Protein AF-0000000076203061 (afdb_homodimer)

Structure (mmCIF, N/CA/C/O backbone):
data_AF-0000000076203061-model_v1
#
loop_
_entity.id
_entity.type
_entity.pdbx_description
1 polymer 'Uncharacterized protein'
#
loop_
_atom_site.group_PDB
_atom_site.id
_atom_site.type_symbol
_atom_site.label_atom_id
_atom_site.label_alt_id
_atom_site.label_comp_id
_atom_site.label_asym_id
_atom_site.label_entity_id
_atom_site.label_seq_id
_atom_site.pdbx_PDB_ins_code
_atom_site.Cartn_x
_atom_site.Cartn_y
_atom_site.Cartn_z
_atom_site.occupancy
_atom_site.B_iso_or_equiv
_atom_site.auth_seq_id
_atom_site.auth_comp_id
_atom_site.auth_asym_id
_atom_site.auth_atom_id
_atom_site.pdbx_PDB_model_num
ATOM 1 N N . MET A 1 1 ? 2.373 63.219 23.969 1 31.66 1 MET A N 1
ATOM 2 C CA . MET A 1 1 ? 2.996 62.312 23.016 1 31.66 1 MET A CA 1
ATOM 3 C C . MET A 1 1 ? 2.975 60.875 23.547 1 31.66 1 MET A C 1
ATOM 5 O O . MET A 1 1 ? 2.941 59.938 22.766 1 31.66 1 MET A O 1
ATOM 9 N N . ALA A 1 2 ? 3.146 60.844 24.812 1 39.31 2 ALA A N 1
ATOM 10 C CA . ALA A 1 2 ? 3.361 59.719 25.75 1 39.31 2 ALA A CA 1
ATOM 11 C C . ALA A 1 2 ? 2.086 58.906 25.953 1 39.31 2 ALA A C 1
ATOM 13 O O . ALA A 1 2 ? 2.137 57.688 26.094 1 39.31 2 ALA A O 1
ATOM 14 N N . MET A 1 3 ? 1.057 59.625 26.094 1 40.25 3 MET A N 1
ATOM 15 C CA . MET A 1 3 ? -0.187 59 26.547 1 40.25 3 MET A CA 1
ATOM 16 C C . MET A 1 3 ? -0.725 58.062 25.484 1 40.25 3 MET A C 1
ATOM 18 O O . MET A 1 3 ? -1.502 57.156 25.812 1 40.25 3 MET A O 1
ATOM 22 N N . GLN A 1 4 ? -0.574 58.375 24.219 1 45.22 4 GLN A N 1
ATOM 23 C CA . GLN A 1 4 ? -1.297 57.844 23.078 1 45.22 4 GLN A CA 1
ATOM 24 C C . GLN A 1 4 ? -0.884 56.375 22.797 1 45.22 4 GLN A C 1
ATOM 26 O O . GLN A 1 4 ? -1.692 55.594 22.328 1 45.22 4 GLN A O 1
ATOM 31 N N . LYS A 1 5 ? 0.365 56.062 22.922 1 48 5 LYS A N 1
ATOM 32 C CA . LYS A 1 5 ? 1.077 54.844 22.516 1 48 5 LYS A CA 1
ATOM 33 C C . LYS A 1 5 ? 0.759 53.688 23.453 1 48 5 LYS A C 1
ATOM 35 O O . LYS A 1 5 ? 0.797 52.531 23.047 1 48 5 LYS A O 1
ATOM 40 N N . ALA A 1 6 ? 0.828 54.062 24.688 1 49.88 6 ALA A N 1
ATOM 41 C CA . ALA A 1 6 ? 0.505 53.125 25.75 1 49.88 6 ALA A CA 1
ATOM 42 C C . ALA A 1 6 ? -0.772 52.344 25.422 1 49.88 6 ALA A C 1
ATOM 44 O O . ALA A 1 6 ? -0.914 51.188 25.812 1 49.88 6 ALA A O 1
ATOM 45 N N . GLU A 1 7 ? -1.615 53 24.484 1 62.62 7 GLU A N 1
ATOM 46 C CA . GLU A 1 7 ? -3.018 52.625 24.328 1 62.62 7 GLU A CA 1
ATOM 47 C C . GLU A 1 7 ? -3.191 51.594 23.219 1 62.62 7 GLU A C 1
ATOM 49 O O . GLU A 1 7 ? -4.258 50.969 23.094 1 62.62 7 GLU A O 1
ATOM 54 N N . ALA A 1 8 ? -1.865 51.219 22.656 1 77.25 8 ALA A N 1
ATOM 55 C CA . ALA A 1 8 ? -2.064 50.375 21.5 1 77.25 8 ALA A CA 1
ATOM 56 C C . ALA A 1 8 ? -1.856 48.906 21.859 1 77.25 8 ALA A C 1
ATOM 58 O O . ALA A 1 8 ? -2.188 48 21.094 1 77.25 8 ALA A O 1
ATOM 59 N N . LEU A 1 9 ? -1.421 48.719 23.109 1 85.19 9 LEU A N 1
ATOM 60 C CA . LEU A 1 9 ? -0.997 47.375 23.516 1 85.19 9 LEU A CA 1
ATOM 61 C C . LEU A 1 9 ? -2.166 46.406 23.469 1 85.19 9 LEU A C 1
ATOM 63 O O . LEU A 1 9 ? -2.031 45.281 22.969 1 85.19 9 LEU A O 1
ATOM 67 N N . PRO A 1 10 ? -3.318 46.781 23.922 1 87.69 10 PRO A N 1
ATOM 68 C CA . PRO A 1 10 ? -4.441 45.844 23.844 1 87.69 10 PRO A CA 1
ATOM 69 C C . PRO A 1 10 ? -4.766 45.406 22.422 1 87.69 10 PRO A C 1
ATOM 71 O O . PRO A 1 10 ? -5.125 44.25 22.172 1 87.69 10 PRO A O 1
ATOM 74 N N . PHE A 1 11 ? -4.574 46.312 21.422 1 89.62 11 PHE A N 1
ATOM 75 C CA . PHE A 1 11 ? -4.832 46 20.031 1 89.62 11 PHE A CA 1
ATOM 76 C C . PHE A 1 11 ? -3.789 45.031 19.484 1 89.62 11 PHE A C 1
ATOM 78 O O . PHE A 1 11 ? -4.129 44.062 18.812 1 89.62 11 PHE A O 1
ATOM 85 N N . LEU A 1 12 ? -2.545 45.312 19.844 1 89.25 12 LEU A N 1
ATOM 86 C CA . LEU A 1 12 ? -1.465 44.438 19.375 1 89.25 12 LEU A CA 1
ATOM 87 C C . LEU A 1 12 ? -1.596 43.062 19.953 1 89.25 12 LEU A C 1
ATOM 89 O O . LEU A 1 12 ? -1.327 42.062 19.266 1 89.25 12 LEU A O 1
ATOM 93 N N . THR A 1 13 ? -2.006 42.969 21.203 1 92.44 13 THR A N 1
ATOM 94 C CA . THR A 1 13 ? -2.164 41.688 21.875 1 92.44 13 THR A CA 1
ATOM 95 C C . THR A 1 13 ? -3.271 40.875 21.203 1 92.44 13 THR A C 1
ATOM 97 O O . THR A 1 13 ? -3.094 39.688 20.938 1 92.44 13 THR A O 1
ATOM 100 N N . VAL A 1 14 ? -4.41 41.531 20.984 1 94.44 14 VAL A N 1
ATOM 101 C CA . VAL A 1 14 ? -5.523 40.844 20.344 1 94.44 14 VAL A CA 1
ATOM 102 C C . VAL A 1 14 ? -5.141 40.438 18.922 1 94.44 14 VAL A C 1
ATOM 104 O O . VAL A 1 14 ? -5.473 39.344 18.469 1 94.44 14 VAL A O 1
ATOM 107 N N . GLU A 1 15 ? -4.43 41.281 18.219 1 92.12 15 GLU A N 1
ATOM 108 C CA . GLU A 1 15 ? -3.992 40.969 16.859 1 92.12 15 GLU A CA 1
ATOM 109 C C . GLU A 1 15 ? -3.072 39.75 16.844 1 92.12 15 GLU A C 1
ATOM 111 O O . GLU A 1 15 ? -3.211 38.875 15.977 1 92.12 15 GLU A O 1
ATOM 116 N N . GLU A 1 16 ? -2.162 39.719 17.734 1 91.44 16 GLU A N 1
ATOM 117 C CA . GLU A 1 16 ? -1.264 38.594 17.828 1 91.44 16 GLU A CA 1
ATOM 118 C C . GLU A 1 16 ? -2.033 37.312 18.172 1 91.44 16 GLU A C 1
ATOM 120 O O . GLU A 1 16 ? -1.696 36.219 17.688 1 91.44 16 GLU A O 1
ATOM 125 N N . ALA A 1 17 ? -2.984 37.438 19.062 1 91.69 17 ALA A N 1
ATOM 126 C CA . ALA A 1 17 ? -3.797 36.281 19.438 1 91.69 17 ALA A CA 1
ATOM 127 C C . ALA A 1 17 ? -4.582 35.75 18.234 1 91.69 17 ALA A C 1
ATOM 129 O O . ALA A 1 17 ? -4.746 34.562 18.078 1 91.69 17 ALA A O 1
ATOM 130 N N . ILE A 1 18 ? -5.074 36.656 17.406 1 91.88 18 ILE A N 1
ATOM 131 C CA . ILE A 1 18 ? -5.789 36.281 16.188 1 91.88 18 ILE A CA 1
ATOM 132 C C . ILE A 1 18 ? -4.84 35.531 15.266 1 91.88 18 ILE A C 1
ATOM 134 O O . ILE A 1 18 ? -5.195 34.469 14.719 1 91.88 18 ILE A O 1
ATOM 138 N N . ARG A 1 19 ? -3.629 36.031 15.086 1 88 19 ARG A N 1
ATOM 139 C CA . ARG A 1 19 ? -2.639 35.375 14.227 1 88 19 ARG A CA 1
ATOM 140 C C . ARG A 1 19 ? -2.324 33.969 14.711 1 88 19 ARG A C 1
ATOM 142 O O . ARG A 1 19 ? -2.277 33.031 13.914 1 88 19 ARG A O 1
ATOM 149 N N . ARG A 1 20 ? -2.176 33.875 15.969 1 87.62 20 ARG A N 1
ATOM 150 C CA . ARG A 1 20 ? -1.867 32.594 16.547 1 87.62 20 ARG A CA 1
ATOM 151 C C . ARG A 1 20 ? -3.035 31.625 16.375 1 87.62 20 ARG A C 1
ATOM 153 O O . ARG A 1 20 ? -2.834 30.438 16.062 1 87.62 20 ARG A O 1
ATOM 160 N N . SER A 1 21 ? -4.23 32.094 16.656 1 88.38 21 SER A N 1
ATOM 161 C CA . SER A 1 21 ? -5.418 31.281 16.5 1 88.38 21 SER A CA 1
ATOM 162 C C . SER A 1 21 ? -5.57 30.797 15.055 1 88.38 21 SER A C 1
ATOM 164 O O . SER A 1 21 ? -5.969 29.656 14.82 1 88.38 21 SER A O 1
ATOM 166 N N . LYS A 1 22 ? -5.25 31.609 14.117 1 87.94 22 LYS A N 1
ATOM 167 C CA . LYS A 1 22 ? -5.328 31.234 12.711 1 87.94 22 LYS A CA 1
ATOM 168 C C . LYS A 1 22 ? -4.301 30.156 12.367 1 87.94 22 LYS A C 1
ATOM 170 O O . LYS A 1 22 ? -4.578 29.234 11.586 1 87.94 22 LYS A O 1
ATOM 175 N N . GLN A 1 23 ? -3.115 30.25 12.922 1 86.38 23 GLN A N 1
ATOM 176 C CA . GLN A 1 23 ? -2.082 29.234 12.695 1 86.38 23 GLN A CA 1
ATOM 177 C C . GLN A 1 23 ? -2.496 27.891 13.273 1 86.38 23 GLN A C 1
ATOM 179 O O . GLN A 1 23 ? -2.289 26.844 12.648 1 86.38 23 GLN A O 1
ATOM 184 N N . THR A 1 24 ? -3.037 27.938 14.445 1 86.94 24 THR A N 1
ATOM 185 C CA . THR A 1 24 ? -3.473 26.703 15.078 1 86.94 24 THR A CA 1
ATOM 186 C C . THR A 1 24 ? -4.617 26.062 14.297 1 86.94 24 THR A C 1
ATOM 188 O O . THR A 1 24 ? -4.707 24.844 14.195 1 86.94 24 THR A O 1
ATOM 191 N N . LEU A 1 25 ? -5.453 26.938 13.836 1 87.94 25 LEU A N 1
ATOM 192 C CA . LEU A 1 25 ? -6.535 26.422 13 1 87.94 25 LEU A CA 1
ATOM 193 C C . LEU A 1 25 ? -5.984 25.781 11.734 1 87.94 25 LEU A C 1
ATOM 195 O O . LEU A 1 25 ? -6.453 24.719 11.328 1 87.94 25 LEU A O 1
ATOM 199 N N . ARG A 1 26 ? -5.051 26.391 11.117 1 89.38 26 ARG A N 1
ATOM 200 C CA . ARG A 1 26 ? -4.414 25.812 9.93 1 89.38 26 ARG A CA 1
ATOM 201 C C . ARG A 1 26 ? -3.748 24.484 10.25 1 89.38 26 ARG A C 1
ATOM 203 O O . ARG A 1 26 ? -3.791 23.547 9.445 1 89.38 26 ARG A O 1
ATOM 210 N N . PHE A 1 27 ? -3.117 24.438 11.391 1 89.25 27 PHE A N 1
ATOM 211 C CA . PHE A 1 27 ? -2.506 23.188 11.828 1 89.25 27 PHE A CA 1
ATOM 212 C C . PHE A 1 27 ? -3.551 22.078 11.945 1 89.25 27 PHE A C 1
ATOM 214 O O . PHE A 1 27 ? -3.328 20.953 11.492 1 89.25 27 PHE A O 1
ATOM 221 N N . GLN A 1 28 ? -4.625 22.438 12.578 1 89.69 28 GLN A N 1
ATOM 222 C CA . GLN A 1 28 ? -5.703 21.469 12.727 1 89.69 28 GLN A CA 1
ATOM 223 C C . GLN A 1 28 ? -6.188 20.969 11.367 1 89.69 28 GLN A C 1
ATOM 225 O O . GLN A 1 28 ? -6.418 19.766 11.18 1 89.69 28 GLN A O 1
ATOM 230 N N . GLU A 1 29 ? -6.305 21.844 10.414 1 91.12 29 GLU A N 1
ATOM 231 C CA . GLU A 1 29 ? -6.762 21.484 9.07 1 91.12 29 GLU A CA 1
ATOM 232 C C . GLU A 1 29 ? -5.766 20.562 8.375 1 91.12 29 GLU A C 1
ATOM 234 O O . GLU A 1 29 ? -6.148 19.516 7.84 1 91.12 29 GLU A O 1
ATOM 239 N N . GLU A 1 30 ? -4.539 20.906 8.414 1 92.69 30 GLU A N 1
ATOM 240 C CA . GLU A 1 30 ? -3.514 20.125 7.75 1 92.69 30 GLU A CA 1
ATOM 241 C C . GLU A 1 30 ? -3.334 18.766 8.438 1 92.69 30 GLU A C 1
ATOM 243 O O . GLU A 1 30 ? -3.068 17.766 7.773 1 92.69 30 GLU A O 1
ATOM 248 N N . LEU A 1 31 ? -3.42 18.812 9.742 1 91.62 31 LEU A N 1
ATOM 249 C CA . LEU A 1 31 ? -3.33 17.562 10.484 1 91.62 31 LEU A CA 1
ATOM 250 C C . LEU A 1 31 ? -4.453 16.609 10.086 1 91.62 31 LEU A C 1
ATOM 252 O O . LEU A 1 31 ? -4.215 15.414 9.852 1 91.62 31 LEU A O 1
ATOM 256 N N . SER A 1 32 ? -5.652 17.141 10.023 1 93.88 32 SER A N 1
ATOM 257 C CA . SER A 1 32 ? -6.789 16.312 9.633 1 93.88 32 SER A CA 1
ATOM 258 C C . SER A 1 32 ? -6.598 15.734 8.234 1 93.88 32 SER A C 1
ATOM 260 O O . SER A 1 32 ? -6.914 14.562 7.988 1 93.88 32 SER A O 1
ATOM 262 N N . LEU A 1 33 ? -6.043 16.5 7.344 1 94.38 33 LEU A N 1
ATOM 263 C CA . LEU A 1 33 ? -5.785 16.031 5.984 1 94.38 33 LEU A CA 1
ATOM 264 C C . LEU A 1 33 ? -4.711 14.953 5.98 1 94.38 33 LEU A C 1
ATOM 266 O O . LEU A 1 33 ? -4.816 13.977 5.234 1 94.38 33 LEU A O 1
ATOM 270 N N . SER A 1 34 ? -3.711 15.172 6.75 1 94.5 34 SER A N 1
ATOM 271 C CA . SER A 1 34 ? -2.643 14.188 6.84 1 94.5 34 SER A CA 1
ATOM 272 C C . SER A 1 34 ? -3.164 12.852 7.371 1 94.5 34 SER A C 1
ATOM 274 O O . SER A 1 34 ? -2.758 11.789 6.902 1 94.5 34 SER A O 1
ATOM 276 N N . ILE A 1 35 ? -4.039 12.945 8.359 1 94.62 35 ILE A N 1
ATOM 277 C CA . ILE A 1 35 ? -4.633 11.734 8.922 1 94.62 35 ILE A CA 1
ATOM 278 C C . ILE A 1 35 ? -5.48 11.039 7.863 1 94.62 35 ILE A C 1
ATOM 280 O O . ILE A 1 35 ? -5.449 9.812 7.742 1 94.62 35 ILE A O 1
ATOM 284 N N . TRP A 1 36 ? -6.215 11.812 7.109 1 95.75 36 TRP A N 1
ATOM 285 C CA . TRP A 1 36 ? -7.004 11.266 6.012 1 95.75 36 TRP A CA 1
ATOM 286 C C . TRP A 1 36 ? -6.113 10.57 4.992 1 95.75 36 TRP A C 1
ATOM 288 O O . TRP A 1 36 ? -6.426 9.469 4.535 1 95.75 36 TRP A O 1
ATOM 298 N N . GLU A 1 37 ? -5.059 11.156 4.633 1 96.81 37 GLU A N 1
ATOM 299 C CA . GLU A 1 37 ? -4.113 10.57 3.682 1 96.81 37 GLU A CA 1
ATOM 300 C C . GLU A 1 37 ? -3.529 9.266 4.215 1 96.81 37 GLU A C 1
ATOM 302 O O . GLU A 1 37 ? -3.357 8.305 3.465 1 96.81 37 GLU A O 1
ATOM 307 N N . ARG A 1 38 ? -3.201 9.281 5.5 1 96.12 38 ARG A N 1
ATOM 308 C CA . ARG A 1 38 ? -2.668 8.062 6.105 1 96.12 38 ARG A CA 1
ATOM 309 C C . ARG A 1 38 ? -3.684 6.926 6.035 1 96.12 38 ARG A C 1
ATOM 311 O O . ARG A 1 38 ? -3.324 5.781 5.75 1 96.12 38 ARG A O 1
ATOM 318 N N . ALA A 1 39 ? -4.93 7.301 6.336 1 96.56 39 ALA A N 1
ATOM 319 C CA . ALA A 1 39 ? -5.996 6.309 6.254 1 96.56 39 ALA A CA 1
ATOM 320 C C . ALA A 1 39 ? -6.156 5.785 4.832 1 96.56 39 ALA A C 1
ATOM 322 O O . ALA A 1 39 ? -6.41 4.598 4.621 1 96.56 39 ALA A O 1
ATOM 323 N N . ARG A 1 40 ? -5.984 6.629 3.861 1 97.19 40 ARG A N 1
ATOM 324 C CA . ARG A 1 40 ? -6.121 6.242 2.461 1 97.19 40 ARG A CA 1
ATOM 325 C C . ARG A 1 40 ? -5.023 5.266 2.051 1 97.19 40 ARG A C 1
ATOM 327 O O . ARG A 1 40 ? -5.258 4.363 1.244 1 97.19 40 ARG A O 1
ATOM 334 N N . ILE A 1 41 ? -3.797 5.406 2.531 1 97.44 41 ILE A N 1
ATOM 335 C CA . ILE A 1 41 ? -2.693 4.496 2.244 1 97.44 41 ILE A CA 1
ATOM 336 C C . ILE A 1 41 ? -3.068 3.078 2.668 1 97.44 41 ILE A C 1
ATOM 338 O O . ILE A 1 41 ? -2.777 2.113 1.957 1 97.44 41 ILE A O 1
ATOM 342 N N . GLU A 1 42 ? -3.736 2.949 3.828 1 96.62 42 GLU A N 1
ATOM 343 C CA . GLU A 1 42 ? -4.172 1.635 4.293 1 96.62 42 GLU A CA 1
ATOM 344 C C . GLU A 1 42 ? -5.172 1.011 3.32 1 96.62 42 GLU A C 1
ATOM 346 O O . GLU A 1 42 ? -5.094 -0.184 3.025 1 96.62 42 GLU A O 1
ATOM 351 N N . LEU A 1 43 ? -6.082 1.835 2.803 1 96.69 43 LEU A N 1
ATOM 352 C CA . LEU A 1 43 ? -7.066 1.329 1.851 1 96.69 43 LEU A CA 1
ATOM 353 C C . LEU A 1 43 ? -6.391 0.854 0.569 1 96.69 43 LEU A C 1
ATOM 355 O O . LEU A 1 43 ? -6.781 -0.165 -0.004 1 96.69 43 LEU A O 1
ATOM 359 N N . VAL A 1 44 ? -5.414 1.587 0.117 1 97.44 44 VAL A N 1
ATOM 360 C CA . VAL A 1 44 ? -4.691 1.224 -1.096 1 97.44 44 VAL A CA 1
ATOM 361 C C . VAL A 1 44 ? -3.93 -0.081 -0.871 1 97.44 44 VAL A C 1
ATOM 363 O O . VAL A 1 44 ? -3.934 -0.966 -1.729 1 97.44 44 VAL A O 1
ATOM 366 N N . TYR A 1 45 ? -3.287 -0.187 0.235 1 97.75 45 TYR A N 1
ATOM 367 C CA . TYR A 1 45 ? -2.586 -1.416 0.587 1 97.75 45 TYR A CA 1
ATOM 368 C C . TYR A 1 45 ? -3.541 -2.604 0.604 1 97.75 45 TYR A C 1
ATOM 370 O O . TYR A 1 45 ? -3.236 -3.66 0.047 1 97.75 45 TYR A O 1
ATOM 378 N N . ILE A 1 46 ? -4.719 -2.414 1.202 1 96.31 46 ILE A N 1
ATOM 379 C CA . ILE A 1 46 ? -5.742 -3.449 1.269 1 96.31 46 ILE A CA 1
ATOM 380 C C . ILE A 1 46 ? -6.16 -3.854 -0.144 1 96.31 46 ILE A C 1
ATOM 382 O O . ILE A 1 46 ? -6.293 -5.043 -0.445 1 96.31 46 ILE A O 1
ATOM 386 N N . ARG A 1 47 ? -6.328 -2.914 -0.951 1 97.12 47 ARG A N 1
ATOM 387 C CA . ARG A 1 47 ? -6.734 -3.188 -2.326 1 97.12 47 ARG A CA 1
ATOM 388 C C . ARG A 1 47 ? -5.676 -4.012 -3.055 1 97.12 47 ARG A C 1
ATOM 390 O O . ARG A 1 47 ? -6.004 -4.965 -3.762 1 97.12 47 ARG A O 1
ATOM 397 N N . HIS A 1 48 ? -4.398 -3.631 -2.877 1 97.25 48 HIS A N 1
ATOM 398 C CA . HIS A 1 48 ? -3.312 -4.375 -3.508 1 97.25 48 HIS A CA 1
ATOM 399 C C . HIS A 1 48 ? -3.281 -5.82 -3.025 1 97.25 48 HIS A C 1
ATOM 401 O O . HIS A 1 48 ? -3.045 -6.738 -3.814 1 97.25 48 HIS A O 1
ATOM 407 N N . LEU A 1 49 ? -3.523 -6.043 -1.719 1 96.12 49 LEU A N 1
ATOM 408 C CA . LEU A 1 49 ? -3.531 -7.391 -1.161 1 96.12 49 LEU A CA 1
ATOM 409 C C . LEU A 1 49 ? -4.684 -8.211 -1.731 1 96.12 49 LEU A C 1
ATOM 411 O O . LEU A 1 49 ? -4.508 -9.375 -2.084 1 96.12 49 LEU A O 1
ATOM 415 N N . LYS A 1 50 ? -5.852 -7.574 -1.858 1 95.56 50 LYS A N 1
ATOM 416 C CA . LYS A 1 50 ? -7.016 -8.266 -2.402 1 95.56 50 LYS A CA 1
ATOM 417 C C . LYS A 1 50 ? -6.805 -8.633 -3.867 1 95.56 50 LYS A C 1
ATOM 419 O O . LYS A 1 50 ? -7.148 -9.742 -4.293 1 95.56 50 LYS A O 1
ATOM 424 N N . GLU A 1 51 ? -6.238 -7.746 -4.617 1 96.75 51 GLU A N 1
ATOM 425 C CA . GLU A 1 51 ? -5.922 -8.023 -6.012 1 96.75 51 GLU A CA 1
ATOM 426 C C . GLU A 1 51 ? -4.914 -9.164 -6.133 1 96.75 51 GLU A C 1
ATOM 428 O O . GLU A 1 51 ? -5.031 -10.016 -7.02 1 96.75 51 GLU A O 1
ATOM 433 N N . TRP A 1 52 ? -3.961 -9.172 -5.301 1 96.81 52 TRP A N 1
ATOM 434 C CA . TRP A 1 52 ? -2.955 -10.234 -5.289 1 96.81 52 TRP A CA 1
ATOM 435 C C . TRP A 1 52 ? -3.59 -11.586 -4.98 1 96.81 52 TRP A C 1
ATOM 437 O O . TRP A 1 52 ? -3.26 -12.586 -5.617 1 96.81 52 TRP A O 1
ATOM 447 N N . MET A 1 53 ? -4.52 -11.586 -3.994 1 93.31 53 MET A N 1
ATOM 448 C CA . MET A 1 53 ? -5.195 -12.828 -3.631 1 93.31 53 MET A CA 1
ATOM 449 C C . MET A 1 53 ? -5.977 -13.391 -4.816 1 93.31 53 MET A C 1
ATOM 451 O O . MET A 1 53 ? -5.891 -14.586 -5.113 1 93.31 53 MET A O 1
ATOM 455 N N . VAL A 1 54 ? -6.652 -12.531 -5.492 1 94.25 54 VAL A N 1
ATOM 456 C CA . VAL A 1 54 ? -7.449 -12.938 -6.645 1 94.25 54 VAL A CA 1
ATOM 457 C C . VAL A 1 54 ? -6.531 -13.414 -7.766 1 94.25 54 VAL A C 1
ATOM 459 O O . VAL A 1 54 ? -6.758 -14.469 -8.359 1 94.25 54 VAL A O 1
ATOM 462 N N . SER A 1 55 ? -5.469 -12.672 -8.078 1 95.25 55 SER A N 1
ATOM 463 C CA . SER A 1 55 ? -4.523 -13.016 -9.133 1 95.25 55 SER A CA 1
ATOM 464 C C . SER A 1 55 ? -3.822 -14.336 -8.852 1 95.25 55 SER A C 1
ATOM 466 O O . SER A 1 55 ? -3.701 -15.188 -9.734 1 95.25 55 SER A O 1
ATOM 468 N N . THR A 1 56 ? -3.352 -14.484 -7.617 1 91.88 56 THR A N 1
ATOM 469 C CA . THR A 1 56 ? -2.689 -15.711 -7.199 1 91.88 56 THR A CA 1
ATOM 470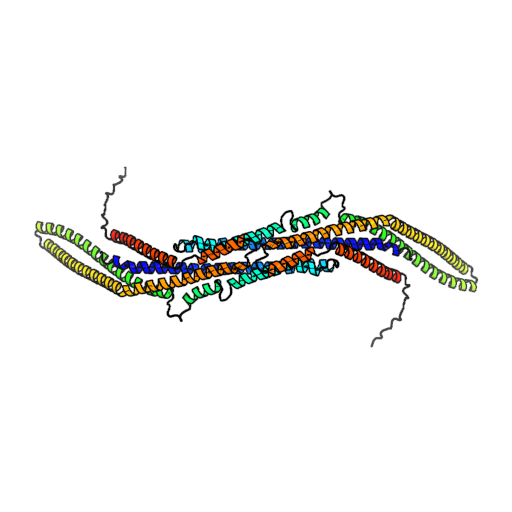 C C . THR A 1 56 ? -3.637 -16.906 -7.32 1 91.88 56 THR A C 1
ATOM 472 O O . THR A 1 56 ? -3.256 -17.953 -7.836 1 91.88 56 THR A O 1
ATOM 475 N N . GLY A 1 57 ? -4.898 -16.719 -6.918 1 88.5 57 GLY A N 1
ATOM 476 C CA . GLY A 1 57 ? -5.887 -17.781 -7.055 1 88.5 57 GLY A CA 1
ATOM 477 C C . GLY A 1 57 ? -6.164 -18.156 -8.5 1 88.5 57 GLY A C 1
ATOM 478 O O . GLY A 1 57 ? -6.242 -19.328 -8.836 1 88.5 57 GLY A O 1
ATOM 479 N N . SER A 1 58 ? -6.254 -17.203 -9.336 1 90.69 58 SER A N 1
ATOM 480 C CA . SER A 1 58 ? -6.574 -17.438 -10.742 1 90.69 58 SER A CA 1
ATOM 481 C C . SER A 1 58 ? -5.43 -18.141 -11.461 1 90.69 58 SER A C 1
ATOM 483 O O . SER A 1 58 ? -5.66 -18.906 -12.398 1 90.69 58 SER A O 1
ATOM 485 N N . LYS A 1 59 ? -4.211 -17.906 -11.023 1 90.19 59 LYS A N 1
ATOM 486 C CA . LYS A 1 59 ? -3.033 -18.5 -11.656 1 90.19 59 LYS A CA 1
ATOM 487 C C . LYS A 1 59 ? -2.791 -19.922 -11.156 1 90.19 59 LYS A C 1
ATOM 489 O O . LYS A 1 59 ? -2.5 -20.828 -11.945 1 90.19 59 LYS A O 1
ATOM 494 N N . LEU A 1 60 ? -2.998 -20.094 -9.852 1 88.12 60 LEU A N 1
ATOM 495 C CA . LEU A 1 60 ? -2.57 -21.359 -9.25 1 88.12 60 LEU A CA 1
ATOM 496 C C . LEU A 1 60 ? -3.701 -22.375 -9.273 1 88.12 60 LEU A C 1
ATOM 498 O O . LEU A 1 60 ? -3.453 -23.578 -9.383 1 88.12 60 LEU A O 1
ATOM 502 N N . THR A 1 61 ? -4.992 -21.938 -9.273 1 84.94 61 THR A N 1
ATOM 503 C CA . THR A 1 61 ? -6.129 -22.844 -9.164 1 84.94 61 THR A CA 1
ATOM 504 C C . THR A 1 61 ? -6.199 -23.781 -10.367 1 84.94 61 THR A C 1
ATOM 506 O O . THR A 1 61 ? -6.309 -25 -10.219 1 84.94 61 THR A O 1
ATOM 509 N N . PRO A 1 62 ? -6.055 -23.266 -11.602 1 83.88 62 PRO A N 1
ATOM 510 C CA . PRO A 1 62 ? -6.109 -24.172 -12.75 1 83.88 62 PRO A CA 1
ATOM 511 C C . PRO A 1 62 ? -4.977 -25.203 -12.758 1 83.88 62 PRO A C 1
ATOM 513 O O . PRO A 1 62 ? -5.164 -26.328 -13.219 1 83.88 62 PRO A O 1
ATOM 516 N N . ILE A 1 63 ? -3.834 -24.859 -12.258 1 82.38 63 ILE A N 1
ATOM 517 C CA . ILE A 1 63 ? -2.684 -25.75 -12.203 1 82.38 63 ILE A CA 1
ATOM 518 C C . ILE A 1 63 ? -2.928 -26.844 -11.172 1 82.38 63 ILE A C 1
ATOM 520 O O . ILE A 1 63 ? -2.68 -28.031 -11.43 1 82.38 63 ILE A O 1
ATOM 524 N N . LEU A 1 64 ? -3.461 -26.422 -10.094 1 79.25 64 LEU A N 1
ATOM 525 C CA . LEU A 1 64 ? -3.725 -27.344 -9.008 1 79.25 64 LEU A CA 1
ATOM 526 C C . LEU A 1 64 ? -4.855 -28.312 -9.375 1 79.25 64 LEU A C 1
ATOM 528 O O . LEU A 1 64 ? -4.836 -29.469 -8.984 1 79.25 64 LEU A O 1
ATOM 532 N N . GLU A 1 65 ? -5.828 -27.812 -10.109 1 77.44 65 GLU A N 1
ATOM 533 C CA . GLU A 1 65 ? -6.934 -28.656 -10.547 1 77.44 65 GLU A CA 1
ATOM 534 C C . GLU A 1 65 ? -6.445 -29.75 -11.492 1 77.44 65 GLU A C 1
ATOM 536 O O . GLU A 1 65 ? -6.938 -30.875 -11.453 1 77.44 65 GLU A O 1
ATOM 541 N N . LYS A 1 66 ? -5.445 -29.375 -12.305 1 72.69 66 LYS A N 1
ATOM 542 C CA . LYS A 1 66 ? -4.879 -30.328 -13.25 1 72.69 66 LYS A CA 1
ATOM 543 C C . LYS A 1 66 ? -3.912 -31.281 -12.555 1 72.69 66 LYS A C 1
ATOM 545 O O . LYS A 1 66 ? -3.764 -32.438 -12.969 1 72.69 66 LYS A O 1
ATOM 550 N N . ALA A 1 67 ? -3.328 -30.641 -11.492 1 65.44 67 ALA A N 1
ATOM 551 C CA . ALA A 1 67 ? -2.379 -31.453 -10.734 1 65.44 67 ALA A CA 1
ATOM 552 C C . ALA A 1 67 ? -3.07 -32.188 -9.586 1 65.44 67 ALA A C 1
ATOM 554 O O . ALA A 1 67 ? -2.955 -31.781 -8.43 1 65.44 67 ALA A O 1
ATOM 555 N N . LYS A 1 68 ? -4.215 -32.812 -9.711 1 58.56 68 LYS A N 1
ATOM 556 C CA . LYS A 1 68 ? -5.102 -33.438 -8.734 1 58.56 68 LYS A CA 1
ATOM 557 C C . LYS A 1 68 ? -4.379 -33.688 -7.414 1 58.56 68 LYS A C 1
ATOM 559 O O . LYS A 1 68 ? -5.012 -33.844 -6.367 1 58.56 68 LYS A O 1
ATOM 564 N N . ASP A 1 69 ? -3.061 -33.969 -7.48 1 54.12 69 ASP A N 1
ATOM 565 C CA . ASP A 1 69 ? -2.379 -34.5 -6.316 1 54.12 69 ASP A CA 1
ATOM 566 C C . ASP A 1 69 ? -2.168 -33.438 -5.242 1 54.12 69 ASP A C 1
ATOM 568 O O . ASP A 1 69 ? -1.788 -33.75 -4.113 1 54.12 69 ASP A O 1
ATOM 572 N N . PHE A 1 70 ? -2.143 -32.188 -5.68 1 54.59 70 PHE A N 1
ATOM 573 C CA . PHE A 1 70 ? -1.869 -31.234 -4.613 1 54.59 70 PHE A CA 1
ATOM 574 C C . PHE A 1 70 ? -3.098 -31.031 -3.73 1 54.59 70 PHE A C 1
ATOM 576 O O . PHE A 1 70 ? -4.215 -30.906 -4.234 1 54.59 70 PHE A O 1
ATOM 583 N N . THR A 1 71 ? -3.178 -31.844 -2.611 1 53.34 71 THR A N 1
ATOM 584 C CA . THR A 1 71 ? -4.246 -31.438 -1.703 1 53.34 71 THR A CA 1
ATOM 585 C C . THR A 1 71 ? -4.477 -29.922 -1.771 1 53.34 71 THR A C 1
ATOM 587 O O . THR A 1 71 ? -3.977 -29.188 -0.929 1 53.34 71 THR A O 1
ATOM 590 N N . ASP A 1 72 ? -4.812 -29.453 -3.021 1 55.62 72 ASP A N 1
ATOM 591 C CA . ASP A 1 72 ? -4.766 -28.172 -3.729 1 55.62 72 ASP A CA 1
ATOM 592 C C . ASP A 1 72 ? -5.391 -27.062 -2.891 1 55.62 72 ASP A C 1
ATOM 594 O O . ASP A 1 72 ? -4.785 -26 -2.699 1 55.62 72 ASP A O 1
ATOM 598 N N . GLU A 1 73 ? -6.547 -27.531 -2.314 1 59.84 73 GLU A N 1
ATOM 599 C CA . GLU A 1 73 ? -7.352 -26.438 -1.777 1 59.84 73 GLU A CA 1
ATOM 600 C C . GLU A 1 73 ? -6.738 -25.875 -0.498 1 59.84 73 GLU A C 1
ATOM 602 O O . GLU A 1 73 ? -6.828 -24.672 -0.234 1 59.84 73 GLU A O 1
ATOM 607 N N . ILE A 1 74 ? -5.953 -26.766 0.065 1 64.94 74 ILE A N 1
ATOM 608 C CA . ILE A 1 74 ? -5.434 -26.375 1.369 1 64.94 74 ILE A CA 1
ATOM 609 C C . ILE A 1 74 ? -4.211 -25.469 1.188 1 64.94 74 ILE A C 1
ATOM 611 O O . ILE A 1 74 ? -4.043 -24.484 1.911 1 64.94 74 ILE A O 1
ATOM 615 N N . VAL A 1 75 ? -3.48 -25.719 0.056 1 71.69 75 VAL A N 1
ATOM 616 C CA . VAL A 1 75 ? -2.254 -24.953 -0.156 1 71.69 75 VAL A CA 1
ATOM 617 C C . VAL A 1 75 ? -2.598 -23.516 -0.528 1 71.69 75 VAL A C 1
ATOM 619 O O . VAL A 1 75 ? -2.061 -22.578 0.057 1 71.69 75 VAL A O 1
ATOM 622 N N . LEU A 1 76 ? -3.58 -23.438 -1.483 1 72.62 76 LEU A N 1
ATOM 623 C CA . LEU A 1 76 ? -3.949 -22.109 -1.946 1 72.62 76 LEU A CA 1
ATOM 624 C C . LEU A 1 76 ? -4.613 -21.312 -0.829 1 72.62 76 LEU A C 1
ATOM 626 O O . LEU A 1 76 ? -4.316 -20.125 -0.644 1 72.62 76 LEU A O 1
ATOM 630 N N . LYS A 1 77 ? -5.477 -21.969 -0.044 1 72.19 77 LYS A N 1
ATOM 631 C CA . LYS A 1 77 ? -6.188 -21.312 1.052 1 72.19 77 LYS A CA 1
ATOM 632 C C . LYS A 1 77 ? -5.219 -20.812 2.113 1 72.19 77 LYS A C 1
ATOM 634 O O . LYS A 1 77 ? -5.375 -19.703 2.629 1 72.19 77 LYS A O 1
ATOM 639 N N . ASN A 1 78 ? -4.266 -21.547 2.316 1 74.88 78 ASN A N 1
ATOM 640 C CA . ASN A 1 78 ? -3.299 -21.156 3.34 1 74.88 78 ASN A CA 1
ATOM 641 C C . ASN A 1 78 ? -2.328 -20.094 2.83 1 74.88 78 ASN A C 1
ATOM 643 O O . ASN A 1 78 ? -1.851 -19.266 3.602 1 74.88 78 ASN A O 1
ATOM 647 N N . LEU A 1 79 ? -2.154 -20.188 1.468 1 79.5 79 LEU A N 1
ATOM 648 C CA . LEU A 1 79 ? -1.252 -19.219 0.853 1 79.5 79 LEU A CA 1
ATOM 649 C C . LEU A 1 79 ? -1.804 -17.812 0.98 1 79.5 79 LEU A C 1
ATOM 651 O O . LEU A 1 79 ? -1.057 -16.875 1.266 1 79.5 79 LEU A O 1
ATOM 655 N N . VAL A 1 80 ? -3.15 -17.672 0.868 1 83.88 80 VAL A N 1
ATOM 656 C CA . VAL A 1 80 ? -3.723 -16.328 0.807 1 83.88 80 VAL A CA 1
ATOM 657 C C . VAL A 1 80 ? -4.258 -15.938 2.182 1 83.88 80 VAL A C 1
ATOM 659 O O . VAL A 1 80 ? -4.648 -14.789 2.393 1 83.88 80 VAL A O 1
ATOM 662 N N . LYS A 1 81 ? -4.207 -16.797 3.156 1 79.75 81 LYS A N 1
ATOM 663 C CA . LYS A 1 81 ? -4.754 -16.562 4.488 1 79.75 81 LYS A CA 1
ATOM 664 C C . LYS A 1 81 ? -4.035 -15.414 5.184 1 79.75 81 LYS A C 1
ATOM 666 O O . LYS A 1 81 ? -4.668 -14.594 5.855 1 79.75 81 LYS A O 1
ATOM 671 N N . GLU A 1 82 ? -2.752 -15.453 5.031 1 81.94 82 GLU A N 1
ATOM 672 C CA . GLU A 1 82 ? -1.986 -14.375 5.652 1 81.94 82 GLU A CA 1
ATOM 673 C C . GLU A 1 82 ? -2.424 -13.016 5.129 1 81.94 82 GLU A C 1
ATOM 675 O O . GLU A 1 82 ? -2.557 -12.062 5.898 1 81.94 82 GLU A O 1
ATOM 680 N N . ALA A 1 83 ? -2.621 -12.945 3.734 1 86.88 83 ALA A N 1
ATOM 681 C CA . ALA A 1 83 ? -3.049 -11.68 3.139 1 86.88 83 ALA A CA 1
ATOM 682 C C . ALA A 1 83 ? -4.43 -11.273 3.646 1 86.88 83 ALA A C 1
ATOM 684 O O . ALA A 1 83 ? -4.688 -10.094 3.896 1 86.88 83 ALA A O 1
ATOM 685 N N . LEU A 1 84 ? -5.301 -12.219 3.871 1 84.38 84 LEU A N 1
ATOM 686 C CA . LEU A 1 84 ? -6.637 -11.961 4.402 1 84.38 84 LEU A CA 1
ATOM 687 C C . LEU A 1 84 ? -6.559 -11.383 5.809 1 84.38 84 LEU A C 1
ATOM 689 O O . LEU A 1 84 ? -7.227 -10.391 6.117 1 84.38 84 LEU A O 1
ATOM 693 N N . CYS A 1 85 ? -5.719 -11.93 6.629 1 83.12 85 CYS A N 1
ATOM 694 C CA . CYS A 1 85 ? -5.539 -11.453 7.996 1 83.12 85 CYS A CA 1
ATOM 695 C C . CYS A 1 85 ? -4.934 -10.055 8.008 1 83.12 85 CYS A C 1
ATOM 697 O O . CYS A 1 85 ? -5.34 -9.203 8.805 1 83.12 85 CYS A O 1
ATOM 699 N N . THR A 1 86 ? -3.965 -9.906 7.129 1 87.12 86 THR A N 1
ATOM 700 C CA . THR A 1 86 ? -3.307 -8.609 7.051 1 87.12 86 THR A CA 1
ATOM 701 C C . THR A 1 86 ? -4.293 -7.523 6.625 1 87.12 86 THR A C 1
ATOM 703 O O . THR A 1 86 ? -4.273 -6.414 7.16 1 87.12 86 THR A O 1
ATOM 706 N N . THR A 1 87 ? -5.242 -7.852 5.66 1 90.19 87 THR A N 1
ATOM 707 C CA . THR A 1 87 ? -6.242 -6.887 5.215 1 90.19 87 THR A CA 1
ATOM 708 C C . THR A 1 87 ? -7.164 -6.492 6.367 1 90.19 87 THR A C 1
ATOM 710 O O . THR A 1 87 ? -7.543 -5.328 6.496 1 90.19 87 THR A O 1
ATOM 713 N N . GLU A 1 88 ? -7.477 -7.395 7.23 1 87.31 88 GLU A N 1
ATOM 714 C CA . GLU A 1 88 ? -8.375 -7.121 8.352 1 87.31 88 GLU A CA 1
ATOM 715 C C . GLU A 1 88 ? -7.746 -6.133 9.328 1 87.31 88 GLU A C 1
ATOM 717 O O . GLU A 1 88 ? -8.406 -5.203 9.789 1 87.31 88 GLU A O 1
ATOM 722 N N . VAL A 1 89 ? -6.516 -6.328 9.648 1 87.19 89 VAL A N 1
ATOM 723 C CA . VAL A 1 89 ? -5.805 -5.465 10.586 1 87.19 89 VAL A CA 1
ATOM 724 C C . VAL A 1 89 ? -5.719 -4.047 10.023 1 87.19 89 VAL A C 1
ATOM 726 O O . VAL A 1 89 ? -5.984 -3.074 10.727 1 87.19 89 VAL A O 1
ATOM 729 N N . HIS A 1 90 ? -5.344 -3.957 8.773 1 92.25 90 HIS A N 1
ATOM 730 C CA . HIS A 1 90 ? -5.195 -2.646 8.148 1 92.25 90 HIS A CA 1
ATOM 731 C C . HIS A 1 90 ? -6.551 -1.973 7.953 1 92.25 90 HIS A C 1
ATOM 733 O O . HIS A 1 90 ? -6.656 -0.747 8.031 1 92.25 90 HIS A O 1
ATOM 739 N N . GLN A 1 91 ? -7.629 -2.82 7.758 1 93 91 GLN A N 1
ATOM 740 C CA . GLN A 1 91 ? -8.984 -2.281 7.703 1 93 91 GLN A CA 1
ATOM 741 C C . GLN A 1 91 ? -9.398 -1.69 9.047 1 93 91 GLN A C 1
ATOM 743 O O . GLN A 1 91 ? -10.039 -0.639 9.102 1 93 91 GLN A O 1
ATOM 748 N N . ASN A 1 92 ? -9.031 -2.359 10.062 1 90.88 92 ASN A N 1
ATOM 749 C CA . ASN A 1 92 ? -9.336 -1.86 11.398 1 90.88 92 ASN A CA 1
ATOM 750 C C . ASN A 1 92 ? -8.648 -0.522 11.664 1 90.88 92 ASN A C 1
ATOM 752 O O . ASN A 1 92 ? -9.242 0.374 12.266 1 90.88 92 ASN A O 1
ATOM 756 N N . VAL A 1 93 ? -7.418 -0.419 11.234 1 91.75 93 VAL A N 1
ATOM 757 C CA . VAL A 1 93 ? -6.684 0.831 11.414 1 91.75 93 VAL A CA 1
ATOM 758 C C . VAL A 1 93 ? -7.363 1.943 10.609 1 91.75 93 VAL A C 1
ATOM 760 O O . VAL A 1 93 ? -7.582 3.041 11.133 1 91.75 93 VAL A O 1
ATOM 763 N N . HIS A 1 94 ? -7.727 1.662 9.344 1 95.81 94 HIS A N 1
ATOM 764 C CA . HIS A 1 94 ? -8.453 2.631 8.531 1 95.81 94 HIS A CA 1
ATOM 765 C C . HIS A 1 94 ? -9.734 3.078 9.219 1 95.81 94 HIS A C 1
ATOM 767 O O . HIS A 1 94 ? -10.016 4.277 9.305 1 95.81 94 HIS A O 1
ATOM 773 N N . ASN A 1 95 ? -10.461 2.119 9.734 1 95.19 95 ASN A N 1
ATOM 774 C CA . ASN A 1 95 ? -11.734 2.41 10.391 1 95.19 95 ASN A CA 1
ATOM 775 C C . ASN A 1 95 ? -11.531 3.246 11.648 1 95.19 95 ASN A C 1
ATOM 777 O O . ASN A 1 95 ? -12.312 4.164 11.922 1 95.19 95 ASN A O 1
ATOM 781 N N . ALA A 1 96 ? -10.508 2.965 12.422 1 93.31 96 ALA A N 1
ATOM 782 C CA . ALA A 1 96 ? -10.219 3.697 13.648 1 93.31 96 ALA A CA 1
ATOM 783 C C . ALA A 1 96 ? -9.898 5.16 13.359 1 93.31 96 ALA A C 1
ATOM 785 O O . ALA A 1 96 ? -10.266 6.051 14.125 1 93.31 96 ALA A O 1
ATOM 786 N N . LEU A 1 97 ? -9.297 5.457 12.203 1 95 97 LEU A N 1
ATOM 787 C CA . LEU A 1 97 ? -8.898 6.812 11.836 1 95 97 LEU A CA 1
ATOM 788 C C . LEU A 1 97 ? -10.078 7.598 11.281 1 95 97 LEU A C 1
ATOM 790 O O . LEU A 1 97 ? -10.18 8.805 11.492 1 95 97 LEU A O 1
ATOM 794 N N . MET A 1 98 ? -11.016 6.844 10.648 1 95.69 98 MET A N 1
ATOM 795 C CA . MET A 1 98 ? -11.992 7.543 9.812 1 95.69 98 MET A CA 1
ATOM 796 C C . MET A 1 98 ? -13.383 7.484 10.445 1 95.69 98 MET A C 1
ATOM 798 O O . MET A 1 98 ? -14.289 8.188 10.008 1 95.69 98 MET A O 1
ATOM 802 N N . CYS A 1 99 ? -13.578 6.66 11.461 1 92.75 99 CYS A N 1
ATOM 803 C CA . CYS A 1 99 ? -14.906 6.508 12.055 1 92.75 99 CYS A CA 1
ATOM 804 C C . CYS A 1 99 ? -15.391 7.816 12.664 1 92.75 99 CYS A C 1
ATOM 806 O O . CYS A 1 99 ? -14.617 8.773 12.781 1 92.75 99 CYS A O 1
ATOM 808 N N . SER A 1 100 ? -16.656 8.008 13.062 1 89.94 100 SER A N 1
ATOM 809 C CA . SER A 1 100 ? -17.297 9.227 13.547 1 89.94 100 SER A CA 1
ATOM 810 C C . SER A 1 100 ? -16.594 9.758 14.797 1 89.94 100 SER A C 1
ATOM 812 O O . SER A 1 100 ? -16.469 10.977 14.969 1 89.94 100 SER A O 1
ATOM 814 N N . GLY A 1 101 ? -16.047 8.953 15.664 1 89.69 101 GLY A N 1
ATOM 815 C CA . GLY A 1 101 ? -15.32 9.359 16.859 1 89.69 101 GLY A CA 1
ATOM 816 C C . GLY A 1 101 ? -13.812 9.305 16.688 1 89.69 101 GLY A C 1
ATOM 817 O O . GLY A 1 101 ? -13.062 9.469 17.656 1 89.69 101 GLY A O 1
ATOM 818 N N . GLY A 1 102 ? -13.469 9.172 15.414 1 93 102 GLY A N 1
ATOM 819 C CA . GLY A 1 102 ? -12.047 9.062 15.125 1 93 102 GLY A CA 1
ATOM 820 C C . GLY A 1 102 ? -11.367 10.406 14.953 1 93 102 GLY A C 1
ATOM 821 O O . GLY A 1 102 ? -12.031 11.445 14.953 1 93 102 GLY A O 1
ATOM 822 N N . PRO A 1 103 ? -10.078 10.398 14.875 1 94 103 PRO A N 1
ATOM 823 C CA . PRO A 1 103 ? -9.32 11.648 14.836 1 94 103 PRO A CA 1
ATOM 824 C C . PRO A 1 103 ? -9.672 12.516 13.633 1 94 103 PRO A C 1
ATOM 826 O O . PRO A 1 103 ? -9.766 13.734 13.75 1 94 103 PRO A O 1
ATOM 829 N N . TYR A 1 104 ? -9.922 11.914 12.438 1 95.25 104 TYR A N 1
ATOM 830 C CA . TYR A 1 104 ? -10.242 12.711 11.258 1 95.25 104 TYR A CA 1
ATOM 831 C C . TYR A 1 104 ? -11.57 13.43 11.43 1 95.25 104 TYR A C 1
ATOM 833 O O . TYR A 1 104 ? -11.641 14.656 11.289 1 95.25 104 TYR A O 1
ATOM 841 N N . SER A 1 105 ? -12.594 12.664 11.727 1 93.12 105 SER A N 1
ATOM 842 C CA . SER A 1 105 ? -13.945 13.211 11.828 1 93.12 105 SER A CA 1
ATOM 843 C C . SER A 1 105 ? -14.039 14.25 12.938 1 93.12 105 SER A C 1
ATOM 845 O O . SER A 1 105 ? -14.672 15.297 12.773 1 93.12 105 SER A O 1
ATOM 847 N N . THR A 1 106 ? -13.391 14 14.07 1 92.69 106 THR A N 1
ATOM 848 C CA . THR A 1 106 ? -13.438 14.906 15.203 1 92.69 106 THR A CA 1
ATOM 849 C C . THR A 1 106 ? -12.711 16.219 14.883 1 92.69 106 THR A C 1
ATOM 851 O O . THR A 1 106 ? -13.203 17.297 15.203 1 92.69 106 THR A O 1
ATOM 854 N N . LEU A 1 107 ? -11.57 16.109 14.227 1 93 107 LEU A N 1
ATOM 855 C CA . LEU A 1 107 ? -10.828 17.297 13.836 1 93 107 LEU A CA 1
ATOM 856 C C . LEU A 1 107 ? -11.609 18.125 12.812 1 93 107 LEU A C 1
ATOM 858 O O . LEU A 1 107 ? -11.641 19.344 12.891 1 93 107 LEU A O 1
ATOM 862 N N . GLN A 1 108 ? -12.305 17.453 11.914 1 90.62 108 GLN A N 1
ATOM 863 C CA . GLN A 1 108 ? -13.094 18.125 10.891 1 90.62 108 GLN A CA 1
ATOM 864 C C . GLN A 1 108 ? -14.273 18.875 11.508 1 90.62 108 GLN A C 1
ATOM 866 O O . GLN A 1 108 ? -14.57 20 11.117 1 90.62 108 GLN A O 1
ATOM 871 N N . ARG A 1 109 ? -14.852 18.266 12.438 1 86.19 109 ARG A N 1
ATOM 872 C CA . ARG A 1 109 ? -15.953 18.906 13.141 1 86.19 109 ARG A CA 1
ATOM 873 C C . ARG A 1 109 ? -15.469 20.141 13.898 1 86.19 109 ARG A C 1
ATOM 875 O O . ARG A 1 109 ? -16.156 21.156 13.945 1 86.19 109 ARG A O 1
ATOM 882 N N . GLY A 1 110 ? -14.297 20 14.422 1 83.81 110 GLY A N 1
ATOM 883 C CA . GLY A 1 110 ? -13.719 21.125 15.141 1 83.81 110 GLY A CA 1
ATOM 884 C C . GLY A 1 110 ? -13.406 22.297 14.242 1 83.81 110 GLY A C 1
ATOM 885 O O . GLY A 1 110 ? -13.438 23.453 14.688 1 83.81 110 GLY A O 1
ATOM 886 N N . ILE A 1 111 ? -13.141 21.969 12.961 1 82.12 111 ILE A N 1
ATOM 887 C CA . ILE A 1 111 ? -12.867 23.031 11.984 1 82.12 111 ILE A CA 1
ATOM 888 C C . ILE A 1 111 ? -14.18 23.719 11.602 1 82.12 111 ILE A C 1
ATOM 890 O O . ILE A 1 111 ? -14.234 24.953 11.516 1 82.12 111 ILE A O 1
ATOM 894 N N . GLY A 1 112 ? -15.289 22.797 11.203 1 66.44 112 GLY A N 1
ATOM 895 C CA . GLY A 1 112 ? -16.594 23.312 10.844 1 66.44 112 GLY A CA 1
ATOM 896 C C . GLY A 1 112 ? -17.297 24.016 11.992 1 66.44 112 GLY A C 1
ATOM 897 O O . GLY A 1 112 ? -18.031 24.984 11.781 1 66.44 112 GLY A O 1
ATOM 898 N N . LEU A 1 113 ? -17.344 23.312 13.125 1 55.47 113 LEU A N 1
ATOM 899 C CA . LEU A 1 113 ? -17.938 23.969 14.281 1 55.47 113 LEU A CA 1
ATOM 900 C C . LEU A 1 113 ? -17.422 25.406 14.406 1 55.47 113 LEU A C 1
ATOM 902 O O . LEU A 1 113 ? -18.156 26.297 14.812 1 55.47 113 LEU A O 1
ATOM 906 N N . ASN A 1 114 ? -16.188 25.531 14.078 1 50.16 114 ASN A N 1
ATOM 907 C CA . ASN A 1 114 ? -15.75 26.922 14.062 1 50.16 114 ASN A CA 1
ATOM 908 C C . ASN A 1 114 ? -16.438 27.703 12.953 1 50.16 114 ASN A C 1
ATOM 910 O O . ASN A 1 114 ? -16.688 28.906 13.094 1 50.16 114 ASN A O 1
ATOM 914 N N . LYS A 1 115 ? -16.906 26.844 11.789 1 50.25 115 LYS A N 1
ATOM 915 C CA . LYS A 1 115 ? -17.656 27.516 10.727 1 50.25 115 LYS A CA 1
ATOM 916 C C . LYS A 1 115 ? -19.156 27.406 10.953 1 50.25 115 LYS A C 1
ATOM 918 O O . LYS A 1 115 ? -19.906 28.312 10.602 1 50.25 115 LYS A O 1
ATOM 923 N N . ILE A 1 116 ? -19.656 26.188 11.305 1 40.44 116 ILE A N 1
ATOM 924 C CA . ILE A 1 116 ? -21.094 25.922 11.336 1 40.44 116 ILE A CA 1
ATOM 925 C C . ILE A 1 116 ? -21.641 26.203 12.727 1 40.44 116 ILE A C 1
ATOM 927 O O . ILE A 1 116 ? -22.859 26.328 12.906 1 40.44 116 ILE A O 1
ATOM 931 N N . THR A 1 117 ? -21.016 25.688 13.797 1 41.5 117 THR A N 1
ATOM 932 C CA . THR A 1 117 ? -21.797 25.641 15.039 1 41.5 117 THR A CA 1
ATOM 933 C C . THR A 1 117 ? -22.328 27.016 15.398 1 41.5 117 THR A C 1
ATOM 935 O O . THR A 1 117 ? -21.688 27.75 16.156 1 41.5 117 THR A O 1
ATOM 938 N N . LYS A 1 118 ? -23.062 27.531 14.57 1 42.78 118 LYS A N 1
ATOM 939 C CA . LYS A 1 118 ? -23.969 28.625 14.953 1 42.78 118 LYS A CA 1
ATOM 940 C C . LYS A 1 118 ? -24.703 28.281 16.234 1 42.78 118 LYS A C 1
ATOM 942 O O . LYS A 1 118 ? -25.438 29.125 16.781 1 42.78 118 LYS A O 1
ATOM 947 N N . SER A 1 119 ? -24.938 27.047 16.484 1 42.16 119 SER A N 1
ATOM 948 C CA . SER A 1 119 ? -25.844 26.922 17.625 1 42.16 119 SER A CA 1
ATOM 949 C C . SER A 1 119 ? -25.172 27.406 18.906 1 42.16 119 SER A C 1
ATOM 951 O O . SER A 1 119 ? -25.828 27.562 19.938 1 42.16 119 SER A O 1
ATOM 953 N N . SER A 1 120 ? -23.859 27.094 19.078 1 46.81 120 SER A N 1
ATOM 954 C CA . SER A 1 120 ? -23.312 27.453 20.375 1 46.81 120 SER A CA 1
ATOM 955 C C . SER A 1 120 ? -22.984 28.938 20.453 1 46.81 120 SER A C 1
ATOM 957 O O . SER A 1 120 ? -22.781 29.578 19.422 1 46.81 120 SER A O 1
ATOM 959 N N . GLU A 1 121 ? -23.375 29.547 21.594 1 53.03 121 GLU A N 1
ATOM 960 C CA . GLU A 1 121 ? -23.156 30.906 22.062 1 53.03 121 GLU A CA 1
ATOM 961 C C . GLU A 1 121 ? -21.734 31.375 21.766 1 53.03 121 GLU A C 1
ATOM 963 O O . GLU A 1 121 ? -21.406 32.531 21.969 1 53.03 121 GLU A O 1
ATOM 968 N N . GLU A 1 122 ? -20.844 30.359 21.141 1 62.16 122 GLU A N 1
ATOM 969 C CA . GLU A 1 122 ? -19.453 30.766 20.969 1 62.16 122 GLU A CA 1
ATOM 970 C C . GLU A 1 122 ? -19.219 31.359 19.578 1 62.16 122 GLU A C 1
ATOM 972 O O . GLU A 1 122 ? -19.656 30.781 18.578 1 62.16 122 GLU A O 1
ATOM 977 N N . ARG A 1 123 ? -18.781 32.438 19.625 1 75.62 123 ARG A N 1
ATOM 978 C CA . ARG A 1 123 ? -18.453 33.156 18.391 1 75.62 123 ARG A CA 1
ATOM 979 C C . ARG A 1 123 ? -17.359 32.469 17.625 1 75.62 123 ARG A C 1
ATOM 981 O O . ARG A 1 123 ? -16.453 31.859 18.219 1 75.62 123 ARG A O 1
ATOM 988 N N . LEU A 1 124 ? -17.391 32.406 16.359 1 79.06 124 LEU A N 1
ATOM 989 C CA . LEU A 1 124 ? -16.344 31.922 15.469 1 79.06 124 LEU A CA 1
ATOM 990 C C . LEU A 1 124 ? -15.164 32.875 15.445 1 79.06 124 LEU A C 1
ATOM 992 O O . LEU A 1 124 ? -15.32 34.062 15.766 1 79.06 124 LEU A O 1
ATOM 996 N N . LEU A 1 125 ? -14.008 32.312 15.148 1 85.62 125 LEU A N 1
ATOM 997 C CA . LEU A 1 125 ? -12.812 33.156 15.016 1 85.62 125 LEU A CA 1
ATOM 998 C C . LEU A 1 125 ? -13.047 34.281 14.031 1 85.62 125 LEU A C 1
ATOM 1000 O O . LEU A 1 125 ? -12.602 35.406 14.266 1 85.62 125 LEU A O 1
ATOM 1004 N N . SER A 1 126 ? -13.82 34.031 12.945 1 86.31 126 SER A N 1
ATOM 1005 C CA . SER A 1 126 ? -14.078 35.031 11.922 1 86.31 126 SER A CA 1
ATOM 1006 C C . SER A 1 126 ? -14.906 36.188 12.477 1 86.31 126 SER A C 1
ATOM 1008 O O . SER A 1 126 ? -14.703 37.344 12.094 1 86.31 126 SER A O 1
ATOM 1010 N N . ASP A 1 127 ? -15.758 35.844 13.43 1 88.56 127 ASP A N 1
ATOM 1011 C CA . ASP A 1 127 ? -16.578 36.875 14.039 1 88.56 127 ASP A CA 1
ATOM 1012 C C . ASP A 1 127 ? -15.742 37.75 14.961 1 88.56 127 ASP A C 1
ATOM 1014 O O . ASP A 1 127 ? -15.922 38.969 14.984 1 88.56 127 ASP A O 1
ATOM 1018 N N . ILE A 1 128 ? -14.875 37.156 15.688 1 90.12 128 ILE A N 1
ATOM 1019 C CA . ILE A 1 128 ? -13.992 37.875 16.594 1 90.12 128 ILE A CA 1
ATOM 1020 C C . ILE A 1 128 ? -13.062 38.781 15.781 1 90.12 128 ILE A C 1
ATOM 1022 O O . ILE A 1 128 ? -12.852 39.938 16.125 1 90.12 128 ILE A O 1
ATOM 1026 N N . GLU A 1 129 ? -12.617 38.281 14.719 1 91.25 129 GLU A N 1
ATOM 1027 C CA . GLU A 1 129 ? -11.734 39.031 13.828 1 91.25 129 GLU A CA 1
ATOM 1028 C C . GLU A 1 129 ? -12.438 40.219 13.234 1 91.25 129 GLU A C 1
ATOM 1030 O O . GLU A 1 129 ? -11.859 41.312 13.172 1 91.25 129 GLU A O 1
ATOM 1035 N N . LYS A 1 130 ? -13.656 40 12.797 1 92.44 130 LYS A N 1
ATOM 1036 C CA . LYS A 1 130 ? -14.43 41.094 12.203 1 92.44 130 LYS A CA 1
ATOM 1037 C C . LYS A 1 130 ? -14.648 42.219 13.203 1 92.44 130 LYS A C 1
ATOM 1039 O O . LYS A 1 130 ? -14.5 43.406 12.859 1 92.44 130 LYS A O 1
ATOM 1044 N N . GLU A 1 131 ? -15 41.812 14.453 1 93.62 131 GLU A N 1
ATOM 1045 C CA . GLU A 1 131 ? -15.203 42.812 15.5 1 93.62 131 GLU A CA 1
ATOM 1046 C C . GLU A 1 131 ? -13.914 43.562 15.812 1 93.62 131 GLU A C 1
ATOM 1048 O O . GLU A 1 131 ? -13.922 44.781 15.945 1 93.62 131 GLU A O 1
ATOM 1053 N N . PHE A 1 132 ? -12.852 42.906 15.898 1 95.44 132 PHE A N 1
ATOM 1054 C CA . PHE A 1 132 ? -11.555 43.5 16.156 1 95.44 132 PHE A CA 1
ATOM 1055 C C . PHE A 1 132 ? -11.195 44.5 15.055 1 95.44 132 PHE A C 1
ATOM 1057 O O . PHE A 1 132 ? -10.766 45.625 15.336 1 95.44 132 PHE A O 1
ATOM 1064 N N . TYR A 1 133 ? -11.398 44.125 13.781 1 92.88 133 TYR A N 1
ATOM 1065 C CA . TYR A 1 133 ? -10.953 44.969 12.68 1 92.88 133 TYR A CA 1
ATOM 1066 C C . TYR A 1 133 ? -11.875 46.156 12.508 1 92.88 133 TYR A C 1
ATOM 1068 O O . TYR A 1 133 ? -11.469 47.188 11.977 1 92.88 133 TYR A O 1
ATOM 1076 N N . MET A 1 134 ? -13.094 46 13.016 1 94.56 134 MET A N 1
ATOM 1077 C CA . MET A 1 134 ? -13.953 47.188 13.078 1 94.56 134 MET A CA 1
ATOM 1078 C C . MET A 1 134 ? -13.375 48.219 14.031 1 94.56 134 MET A C 1
ATOM 1080 O O . MET A 1 134 ? -13.289 49.406 13.688 1 94.56 134 MET A O 1
ATOM 1084 N N . PHE A 1 135 ? -12.93 47.75 15.195 1 92.88 135 PHE A N 1
ATOM 1085 C CA . PHE A 1 135 ? -12.305 48.625 16.156 1 92.88 135 PHE A CA 1
ATOM 1086 C C . PHE A 1 135 ? -11 49.219 15.609 1 92.88 135 PHE A C 1
ATOM 1088 O O . PHE A 1 135 ? -10.727 50.406 15.758 1 92.88 135 PHE A O 1
ATOM 1095 N N . ASN A 1 136 ? -10.305 48.375 14.984 1 91.06 136 ASN A N 1
ATOM 1096 C CA . ASN A 1 136 ? -9 48.781 14.477 1 91.06 136 ASN A CA 1
ATOM 1097 C C . ASN A 1 136 ? -9.117 49.781 13.344 1 91.06 136 ASN A C 1
ATOM 1099 O O . ASN A 1 136 ? -8.297 50.688 13.234 1 91.06 136 ASN A O 1
ATOM 1103 N N . ARG A 1 137 ? -10.078 49.594 12.523 1 92 137 ARG A N 1
ATOM 1104 C CA . ARG A 1 137 ? -10.312 50.562 11.438 1 92 137 ARG A CA 1
ATOM 1105 C C . ARG A 1 137 ? -10.633 51.938 11.984 1 92 137 ARG A C 1
ATOM 1107 O O . ARG A 1 137 ? -10.141 52.938 11.469 1 92 137 ARG A O 1
ATOM 1114 N N . LYS A 1 138 ? -11.445 51.938 12.984 1 92.38 138 LYS A N 1
ATOM 1115 C CA . LYS A 1 138 ? -11.789 53.219 13.609 1 92.38 138 LYS A CA 1
ATOM 1116 C C . LYS A 1 138 ? -10.57 53.875 14.258 1 92.38 138 LYS A C 1
ATOM 1118 O O . LYS A 1 138 ? -10.367 55.062 14.148 1 92.38 138 LYS A O 1
ATOM 1123 N N . ARG A 1 139 ? -9.797 53.062 14.898 1 90.38 139 ARG A N 1
ATOM 1124 C CA . ARG A 1 139 ? -8.562 53.562 15.508 1 90.38 139 ARG A CA 1
ATOM 1125 C C . ARG A 1 139 ? -7.641 54.156 14.453 1 90.38 139 ARG A C 1
ATOM 1127 O O . ARG A 1 139 ? -7.152 55.281 14.617 1 90.38 139 ARG A O 1
ATOM 1134 N N . VAL A 1 140 ? -7.449 53.438 13.344 1 87.75 140 VAL A N 1
ATOM 1135 C CA . VAL A 1 140 ? -6.551 53.875 12.281 1 87.75 140 VAL A CA 1
ATOM 1136 C C . VAL A 1 140 ? -7.074 55.156 11.641 1 87.75 140 VAL A C 1
ATOM 1138 O O . VAL A 1 140 ? -6.297 56.062 11.281 1 87.75 140 VAL A O 1
ATOM 1141 N N . GLN A 1 141 ? -8.367 55.25 11.547 1 92.38 141 GLN A N 1
ATOM 1142 C CA . GLN A 1 141 ? -8.977 56.438 11 1 92.38 141 GLN A CA 1
ATOM 1143 C C . GLN A 1 141 ? -8.703 57.656 11.891 1 92.38 141 GLN A C 1
ATOM 1145 O O . GLN A 1 141 ? -8.344 58.719 11.398 1 92.38 141 GLN A O 1
ATOM 1150 N N . TYR A 1 142 ? -8.891 57.469 13.234 1 89.38 142 TYR A N 1
ATOM 1151 C CA . TYR A 1 142 ? -8.594 58.531 14.18 1 89.38 142 TYR A CA 1
ATOM 1152 C C . TYR A 1 142 ? -7.137 58.969 14.086 1 89.38 142 TYR A C 1
ATOM 1154 O O . TYR A 1 142 ? -6.828 60.156 14.039 1 89.38 142 TYR A O 1
ATOM 1162 N N . GLU A 1 143 ? -6.289 58 14.016 1 87.06 143 GLU A N 1
ATOM 1163 C CA . GLU A 1 143 ? -4.852 58.25 13.953 1 87.06 143 GLU A CA 1
ATOM 1164 C C . GLU A 1 143 ? -4.477 58.969 12.656 1 87.06 143 GLU A C 1
ATOM 1166 O O . GLU A 1 143 ? -3.65 59.875 12.664 1 87.06 143 GLU A O 1
ATOM 1171 N N . SER A 1 144 ? -5.043 58.594 11.57 1 90.75 144 SER A N 1
ATOM 1172 C CA . SER A 1 144 ? -4.77 59.188 10.273 1 90.75 144 SER A CA 1
ATOM 1173 C C . SER A 1 144 ? -5.227 60.656 10.25 1 90.75 144 SER A C 1
ATOM 1175 O O . SER A 1 144 ? -4.535 61.5 9.703 1 90.75 144 SER A O 1
ATOM 1177 N N . ASP A 1 145 ? -6.387 60.906 10.844 1 91.38 145 ASP A N 1
ATOM 1178 C CA . ASP A 1 145 ? -6.918 62.281 10.898 1 91.38 145 ASP A CA 1
ATOM 1179 C C . ASP A 1 145 ? -6.012 63.188 11.727 1 91.38 145 ASP A C 1
ATOM 1181 O O . ASP A 1 145 ? -5.781 64.312 11.359 1 91.38 145 ASP A O 1
ATOM 1185 N N . ILE A 1 146 ? -5.578 62.625 12.773 1 89.44 146 ILE A N 1
ATOM 1186 C CA . ILE A 1 146 ? -4.688 63.406 13.648 1 89.44 146 ILE A CA 1
ATOM 1187 C C . ILE A 1 146 ? -3.385 63.688 12.914 1 89.44 146 ILE A C 1
ATOM 1189 O O . ILE A 1 146 ? -2.902 64.812 12.938 1 89.44 146 ILE A O 1
ATOM 1193 N N . GLN A 1 147 ? -2.898 62.75 12.172 1 89.56 147 GLN A N 1
ATOM 1194 C CA . GLN A 1 147 ? -1.648 62.938 11.438 1 89.56 147 GLN A CA 1
ATOM 1195 C C . GLN A 1 147 ? -1.802 63.969 10.328 1 89.56 147 GLN A C 1
ATOM 1197 O O . GLN A 1 147 ? -0.908 64.812 10.109 1 89.56 147 GLN A O 1
ATOM 1202 N N . LYS A 1 148 ? -2.889 63.969 9.617 1 90.25 148 LYS A N 1
ATOM 1203 C CA . LYS A 1 148 ? -3.156 64.938 8.555 1 90.25 148 LYS A CA 1
ATOM 1204 C C . LYS A 1 148 ? -3.188 66.375 9.102 1 90.25 148 LYS A C 1
ATOM 1206 O O . LYS A 1 148 ? -2.643 67.312 8.484 1 90.25 148 LYS A O 1
ATOM 1211 N N . LYS A 1 149 ? -3.801 66.5 10.25 1 89.12 149 LYS A N 1
ATOM 1212 C CA . LYS A 1 149 ? -3.912 67.812 10.859 1 89.12 149 LYS A CA 1
ATOM 1213 C C . LYS A 1 149 ? -2.566 68.25 11.391 1 89.12 149 LYS A C 1
ATOM 1215 O O . LYS A 1 149 ? -2.254 69.438 11.336 1 89.12 149 LYS A O 1
ATOM 1220 N N . LYS A 1 150 ? -1.8 67.375 11.891 1 86.5 150 LYS A N 1
ATOM 1221 C CA . LYS A 1 150 ? -0.464 67.688 12.359 1 86.5 150 LYS A CA 1
ATOM 1222 C C . LYS A 1 150 ? 0.424 68.188 11.203 1 86.5 150 LYS A C 1
ATOM 1224 O O . LYS A 1 150 ? 1.17 69.125 11.336 1 86.5 150 LYS A O 1
ATOM 1229 N N . VAL A 1 151 ? 0.313 67.5 10.148 1 88.12 151 VAL A N 1
ATOM 1230 C CA . VAL A 1 151 ? 1.101 67.812 8.977 1 88.12 151 VAL A CA 1
ATOM 1231 C C . VAL A 1 151 ? 0.685 69.188 8.461 1 88.12 151 VAL A C 1
ATOM 1233 O O . VAL A 1 151 ? 1.533 70 8.07 1 88.12 151 VAL A O 1
ATOM 1236 N N . SER A 1 152 ? -0.604 69.5 8.484 1 86.19 152 SER A N 1
ATOM 1237 C CA . SER A 1 152 ? -1.121 70.812 8.062 1 86.19 152 SER A CA 1
ATOM 1238 C C . SER A 1 152 ? -0.614 71.875 8.969 1 86.19 152 SER A C 1
ATOM 1240 O O . SER A 1 152 ? -0.214 72.938 8.492 1 86.19 152 SER A O 1
ATOM 1242 N N . ALA A 1 153 ? -0.646 71.625 10.273 1 83.94 153 ALA A N 1
ATOM 1243 C CA . ALA A 1 153 ? -0.158 72.625 11.242 1 83.94 153 ALA A CA 1
ATOM 1244 C C . ALA A 1 153 ? 1.333 72.875 11.047 1 83.94 153 ALA A C 1
ATOM 1246 O O . ALA A 1 153 ? 1.788 74 11.172 1 83.94 153 ALA A O 1
ATOM 1247 N N . GLU A 1 154 ? 2.074 71.875 10.711 1 85.88 154 GLU A N 1
ATOM 1248 C CA . GLU A 1 154 ? 3.51 72 10.484 1 85.88 154 GLU A CA 1
ATOM 1249 C C . GLU A 1 154 ? 3.795 72.812 9.234 1 85.88 154 GLU A C 1
ATOM 1251 O O . GLU A 1 154 ? 4.723 73.625 9.211 1 85.88 154 GLU A O 1
ATOM 1256 N N . LYS A 1 155 ? 3.049 72.688 8.219 1 88.19 155 LYS A N 1
ATOM 1257 C CA . LYS A 1 155 ? 3.195 73.438 6.992 1 88.19 155 LYS A CA 1
ATOM 1258 C C . LYS A 1 155 ? 2.906 74.938 7.242 1 88.19 155 LYS A C 1
ATOM 1260 O O . LYS A 1 155 ? 3.596 75.812 6.711 1 88.19 155 LYS A O 1
ATOM 1265 N N . MET A 1 156 ? 1.894 75.25 8.078 1 86.12 156 MET A N 1
ATOM 1266 C CA . MET A 1 156 ? 1.542 76.625 8.406 1 86.12 156 MET A CA 1
ATOM 1267 C C . MET A 1 156 ? 2.635 77.25 9.242 1 86.12 156 MET A C 1
ATOM 1269 O O . MET A 1 156 ? 2.943 78.438 9.055 1 86.12 156 MET A O 1
ATOM 1273 N N . LYS A 1 157 ? 3.174 76.5 10.125 1 84.56 157 LYS A N 1
ATOM 1274 C CA . LYS A 1 157 ? 4.266 77 10.938 1 84.56 157 LYS A CA 1
ATOM 1275 C C . LYS A 1 157 ? 5.469 77.375 10.078 1 84.56 157 LYS A C 1
ATOM 1277 O O . LYS A 1 157 ? 6.102 78.438 10.305 1 84.56 157 LYS A O 1
ATOM 1282 N N . SER A 1 158 ? 5.664 76.625 9.133 1 88.31 158 SER A N 1
ATOM 1283 C CA . SER A 1 158 ? 6.766 76.875 8.219 1 88.31 158 SER A CA 1
ATOM 1284 C C . SER A 1 158 ? 6.5 78.125 7.402 1 88.31 158 SER A C 1
ATOM 1286 O O . SER A 1 158 ? 7.41 78.938 7.164 1 88.31 158 SER A O 1
ATOM 1288 N N . THR A 1 159 ? 5.297 78.312 7.039 1 88.94 159 THR A N 1
ATOM 1289 C CA . THR A 1 159 ? 4.906 79.5 6.285 1 88.94 159 THR A CA 1
ATOM 1290 C C . THR A 1 159 ? 5.059 80.75 7.141 1 88.94 159 THR A C 1
ATOM 1292 O O . THR A 1 159 ? 5.477 81.812 6.641 1 88.94 159 THR A O 1
ATOM 1295 N N . ILE A 1 160 ? 4.773 80.688 8.383 1 89.38 160 ILE A N 1
ATOM 1296 C CA . ILE A 1 160 ? 4.883 81.812 9.305 1 89.38 160 ILE A CA 1
ATOM 1297 C C . ILE A 1 160 ? 6.352 82.188 9.453 1 89.38 160 ILE A C 1
ATOM 1299 O O . ILE A 1 160 ? 6.676 83.375 9.43 1 89.38 160 ILE A O 1
ATOM 1303 N N . ILE A 1 161 ? 7.184 81.25 9.531 1 90.38 161 ILE A N 1
ATOM 1304 C CA . ILE A 1 161 ? 8.609 81.5 9.672 1 90.38 161 ILE A CA 1
ATOM 1305 C C . ILE A 1 161 ? 9.117 82.25 8.438 1 90.38 161 ILE A C 1
ATOM 1307 O O . ILE A 1 161 ? 9.859 83.188 8.555 1 90.38 161 ILE A O 1
ATOM 1311 N N . GLU A 1 162 ? 8.586 81.812 7.348 1 91.19 162 GLU A N 1
ATOM 1312 C CA . GLU A 1 162 ? 8.984 82.5 6.102 1 91.19 162 GLU A CA 1
ATOM 1313 C C . GLU A 1 162 ? 8.445 83.938 6.031 1 91.19 162 GLU A C 1
ATOM 1315 O O . GLU A 1 162 ? 9.156 84.812 5.609 1 91.19 162 GLU A O 1
ATOM 1320 N N . LEU A 1 163 ? 7.273 84.062 6.422 1 90.56 163 LEU A N 1
ATOM 1321 C CA . LEU A 1 163 ? 6.648 85.375 6.379 1 90.56 163 LEU A CA 1
ATOM 1322 C C . LEU A 1 163 ? 7.289 86.375 7.395 1 90.56 163 LEU A C 1
ATOM 1324 O O . LEU A 1 163 ? 7.426 87.562 7.137 1 90.56 163 LEU A O 1
ATOM 1328 N N . GLU A 1 164 ? 7.648 85.812 8.469 1 91.5 164 GLU A N 1
ATOM 1329 C CA . GLU A 1 164 ? 8.328 86.625 9.477 1 91.5 164 GLU A CA 1
ATOM 1330 C C . GLU A 1 164 ? 9.68 87.125 8.969 1 91.5 164 GLU A C 1
ATOM 1332 O O . GLU A 1 164 ? 10.07 88.312 9.234 1 91.5 164 GLU A O 1
ATOM 1337 N N . GLU A 1 165 ? 10.367 86.312 8.258 1 92.5 165 GLU A N 1
ATOM 1338 C CA . GLU A 1 165 ? 11.633 86.688 7.66 1 92.5 165 GLU A CA 1
ATOM 1339 C C . GLU A 1 165 ? 11.422 87.75 6.602 1 92.5 165 GLU A C 1
ATOM 1341 O O . GLU A 1 165 ? 12.211 88.688 6.508 1 92.5 165 GLU A O 1
ATOM 1346 N N . GLN A 1 166 ? 10.406 87.625 5.859 1 90.38 166 GLN A N 1
ATOM 1347 C CA . GLN A 1 166 ? 10.078 88.625 4.84 1 90.38 166 GLN A CA 1
ATOM 1348 C C . GLN A 1 166 ? 9.68 89.938 5.469 1 90.38 166 GLN A C 1
ATOM 1350 O O . GLN A 1 166 ? 10.055 91 4.977 1 90.38 166 GLN A O 1
ATOM 1355 N N . LEU A 1 167 ? 8.906 89.875 6.516 1 91.69 167 LEU A N 1
ATOM 1356 C CA . LEU A 1 167 ? 8.453 91.062 7.227 1 91.69 167 LEU A CA 1
ATOM 1357 C C . LEU A 1 167 ? 9.633 91.812 7.836 1 91.69 167 LEU A C 1
ATOM 1359 O O . LEU A 1 167 ? 9.695 93.062 7.773 1 91.69 167 LEU A O 1
ATOM 1363 N N . SER A 1 168 ? 10.594 91.125 8.398 1 91.25 168 SER A N 1
ATOM 1364 C CA . SER A 1 168 ? 11.781 91.688 8.984 1 91.25 168 SER A CA 1
ATOM 1365 C C . SER A 1 168 ? 12.609 92.438 7.922 1 91.25 168 SER A C 1
ATOM 1367 O O . SER A 1 168 ? 13.133 93.5 8.172 1 91.25 168 SER A O 1
ATOM 1369 N N . LYS A 1 169 ? 12.68 91.875 6.746 1 89.62 169 LYS A N 1
ATOM 1370 C CA . LYS A 1 169 ? 13.445 92.5 5.656 1 89.62 169 LYS A CA 1
ATOM 1371 C C . LYS A 1 169 ? 12.75 93.75 5.125 1 89.62 169 LYS A C 1
ATOM 1373 O O . LYS A 1 169 ? 13.391 94.75 4.914 1 89.62 169 LYS A O 1
ATOM 1378 N N . ARG A 1 170 ? 11.508 93.625 4.977 1 88.81 170 ARG A N 1
ATOM 1379 C CA . ARG A 1 170 ? 10.75 94.75 4.414 1 88.81 170 ARG A CA 1
ATOM 1380 C C . ARG A 1 170 ? 10.633 95.938 5.414 1 88.81 170 ARG A C 1
ATOM 1382 O O . ARG A 1 170 ? 10.609 97.062 5.027 1 88.81 170 ARG A O 1
ATOM 1389 N N . SER A 1 171 ? 10.484 95.625 6.711 1 88.06 171 SER A N 1
ATOM 1390 C CA . SER A 1 171 ? 10.414 96.625 7.762 1 88.06 171 SER A CA 1
ATOM 1391 C C . SER A 1 171 ? 11.703 97.438 7.828 1 88.06 171 SER A C 1
ATOM 1393 O O . SER A 1 171 ? 11.672 98.625 8.07 1 88.06 171 SER A O 1
ATOM 1395 N N . ARG A 1 172 ? 12.922 96.875 7.543 1 89.62 172 ARG A N 1
ATOM 1396 C CA . ARG A 1 172 ? 14.195 97.625 7.504 1 89.62 172 ARG A CA 1
ATOM 1397 C C . ARG A 1 172 ? 14.258 98.562 6.316 1 89.62 172 ARG A C 1
ATOM 1399 O O . ARG A 1 172 ? 14.719 99.688 6.445 1 89.62 172 ARG A O 1
ATOM 1406 N N . ILE A 1 173 ? 13.594 98.062 5.297 1 84.94 173 ILE A N 1
ATOM 1407 C CA . ILE A 1 173 ? 13.602 98.875 4.082 1 84.94 173 ILE A CA 1
ATOM 1408 C C . ILE A 1 173 ? 12.648 100.062 4.238 1 84.94 173 ILE A C 1
ATOM 1410 O O . ILE A 1 173 ? 12.961 101.125 3.82 1 84.94 173 ILE A O 1
ATOM 1414 N N . ALA A 1 174 ? 11.531 99.812 4.836 1 85.44 174 ALA A N 1
ATOM 1415 C CA . ALA A 1 174 ? 10.539 100.875 5.035 1 85.44 174 ALA A CA 1
ATOM 1416 C C . ALA A 1 174 ? 11.055 101.938 5.992 1 85.44 174 ALA A C 1
ATOM 1418 O O . ALA A 1 174 ? 10.75 103.125 5.832 1 85.44 174 ALA A O 1
ATOM 1419 N N . HIS A 1 175 ? 11.805 101.562 6.945 1 83.81 175 HIS A N 1
ATOM 1420 C CA . HIS A 1 175 ? 12.383 102.5 7.895 1 83.81 175 HIS A CA 1
ATOM 1421 C C . HIS A 1 175 ? 13.406 103.438 7.219 1 83.81 175 HIS A C 1
ATOM 1423 O O . HIS A 1 175 ? 13.562 104.625 7.59 1 83.81 175 HIS A O 1
ATOM 1429 N N . VAL A 1 176 ? 13.984 102.875 6.211 1 82.88 176 VAL A N 1
ATOM 1430 C CA . VAL A 1 176 ? 15.016 103.625 5.516 1 82.88 176 VAL A CA 1
ATOM 1431 C C . VAL A 1 176 ? 14.375 104.562 4.477 1 82.88 176 VAL A C 1
ATOM 1433 O O . VAL A 1 176 ? 14.734 105.688 4.359 1 82.88 176 VAL A O 1
ATOM 1436 N N . ARG A 1 177 ? 13.391 104.188 3.705 1 81 177 ARG A N 1
ATOM 1437 C CA . ARG A 1 177 ? 12.875 104.938 2.555 1 81 177 ARG A CA 1
ATOM 1438 C C . ARG A 1 177 ? 11.758 105.875 2.971 1 81 177 ARG A C 1
ATOM 1440 O O . ARG A 1 177 ? 11.508 106.875 2.295 1 81 177 ARG A O 1
ATOM 1447 N N . ARG A 1 178 ? 11.172 105.812 4.152 1 80.38 178 ARG A N 1
ATOM 1448 C CA . ARG A 1 178 ? 10.125 106.688 4.711 1 80.38 178 ARG A CA 1
ATOM 1449 C C . ARG A 1 178 ? 9.008 106.875 3.697 1 80.38 178 ARG A C 1
ATOM 1451 O O . ARG A 1 178 ? 8.453 108 3.607 1 80.38 178 ARG A O 1
ATOM 1458 N N . SER A 1 179 ? 8.797 105.812 2.693 1 79.38 179 SER A N 1
ATOM 1459 C CA . SER A 1 179 ? 7.727 105.938 1.709 1 79.38 179 SER A CA 1
ATOM 1460 C C . SER A 1 179 ? 6.43 105.312 2.203 1 79.38 179 SER A C 1
ATOM 1462 O O . SER A 1 179 ? 6.457 104.312 2.928 1 79.38 179 SER A O 1
ATOM 1464 N N . THR A 1 180 ? 5.422 106 1.898 1 80.38 180 THR A N 1
ATOM 1465 C CA . THR A 1 180 ? 4.086 105.562 2.275 1 80.38 180 THR A CA 1
ATOM 1466 C C . THR A 1 180 ? 3.795 104.125 1.688 1 80.38 180 THR A C 1
ATOM 1468 O O . THR A 1 180 ? 3.111 103.312 2.312 1 80.38 180 THR A O 1
ATOM 1471 N N . ARG A 1 181 ? 4.348 103.875 0.492 1 84.31 181 ARG A N 1
ATOM 1472 C CA . ARG A 1 181 ? 4.109 102.625 -0.186 1 84.31 181 ARG A CA 1
ATOM 1473 C C . ARG A 1 181 ? 4.789 101.5 0.548 1 84.31 181 ARG A C 1
ATOM 1475 O O . ARG A 1 181 ? 4.219 100.375 0.678 1 84.31 181 ARG A O 1
ATOM 1482 N N . SER A 1 182 ? 5.887 101.75 1.101 1 81.56 182 SER A N 1
ATOM 1483 C CA . SER A 1 182 ? 6.652 100.688 1.822 1 81.56 182 SER A CA 1
ATOM 1484 C C . SER A 1 182 ? 5.996 100.375 3.154 1 81.56 182 SER A C 1
ATOM 1486 O O . SER A 1 182 ? 5.965 99.188 3.555 1 81.56 182 SER A O 1
ATOM 1488 N N . HIS A 1 183 ? 5.402 101.312 3.736 1 85.88 183 HIS A N 1
ATOM 1489 C CA . HIS A 1 183 ? 4.734 101.125 5.016 1 85.88 183 HIS A CA 1
ATOM 1490 C C . HIS A 1 183 ? 3.436 100.312 4.84 1 85.88 183 HIS A C 1
ATOM 1492 O O . HIS A 1 183 ? 3.061 99.562 5.711 1 85.88 183 HIS A O 1
ATOM 1498 N N . ARG A 1 184 ? 2.795 100.5 3.695 1 88.25 184 ARG A N 1
ATOM 1499 C CA . ARG A 1 184 ? 1.562 99.812 3.414 1 88.25 184 ARG A CA 1
ATOM 1500 C C . ARG A 1 184 ? 1.84 98.312 3.223 1 88.25 184 ARG A C 1
ATOM 1502 O O . ARG A 1 184 ? 1.054 97.438 3.658 1 88.25 184 ARG A O 1
ATOM 1509 N N . LYS A 1 185 ? 2.982 97.938 2.637 1 85.94 185 LYS A N 1
ATOM 1510 C CA . LYS A 1 185 ? 3.371 96.5 2.428 1 85.94 185 LYS A CA 1
ATOM 1511 C C . LYS A 1 185 ? 3.684 95.812 3.754 1 85.94 185 LYS A C 1
ATOM 1513 O O . LYS A 1 185 ? 3.34 94.688 3.947 1 85.94 185 LYS A O 1
ATOM 1518 N N . VAL A 1 186 ? 4.273 96.5 4.668 1 89.69 186 VAL A N 1
ATOM 1519 C CA . VAL A 1 186 ? 4.609 96 5.988 1 89.69 186 VAL A CA 1
ATOM 1520 C C . VAL A 1 186 ? 3.334 95.75 6.789 1 89.69 186 VAL A C 1
ATOM 1522 O O . VAL A 1 186 ? 3.207 94.688 7.469 1 89.69 186 VAL A O 1
ATOM 1525 N N . ASP A 1 187 ? 2.408 96.625 6.617 1 89.44 187 ASP A N 1
ATOM 1526 C CA . ASP A 1 187 ? 1.139 96.5 7.32 1 89.44 187 ASP A CA 1
ATOM 1527 C C . ASP A 1 187 ? 0.365 95.25 6.801 1 89.44 187 ASP A C 1
ATOM 1529 O O . ASP A 1 187 ? -0.238 94.562 7.586 1 89.44 187 ASP A O 1
ATOM 1533 N N . ASN A 1 188 ? 0.465 95.062 5.465 1 90.31 188 ASN A N 1
ATOM 1534 C CA . ASN A 1 188 ? -0.218 93.938 4.852 1 90.31 188 ASN A CA 1
ATOM 1535 C C . ASN A 1 188 ? 0.403 92.625 5.285 1 90.31 188 ASN A C 1
ATOM 1537 O O . ASN A 1 188 ? -0.312 91.625 5.555 1 90.31 188 ASN A O 1
ATOM 1541 N N . LEU A 1 189 ? 1.691 92.562 5.445 1 90.56 189 LEU A N 1
ATOM 1542 C CA . LEU A 1 189 ? 2.393 91.375 5.879 1 90.56 189 LEU A CA 1
ATOM 1543 C C . LEU A 1 189 ? 2.123 91.125 7.352 1 90.56 189 LEU A C 1
ATOM 1545 O O . LEU A 1 189 ? 1.99 89.938 7.75 1 90.56 189 LEU A O 1
ATOM 1549 N N . THR A 1 190 ? 2.035 92.125 8.086 1 90.19 190 THR A N 1
ATOM 1550 C CA . THR A 1 190 ? 1.742 92 9.508 1 90.19 190 THR A CA 1
ATOM 1551 C C . THR A 1 190 ? 0.34 91.438 9.719 1 90.19 190 THR A C 1
ATOM 1553 O O . THR A 1 190 ? 0.128 90.562 10.602 1 90.19 190 THR A O 1
ATOM 1556 N N . ASN A 1 191 ? -0.594 91.875 8.82 1 91 191 ASN A N 1
ATOM 1557 C CA . ASN A 1 191 ? -1.962 91.375 8.914 1 91 191 ASN A CA 1
ATOM 1558 C C . ASN A 1 191 ? -2.055 89.875 8.5 1 91 191 ASN A C 1
ATOM 1560 O O . ASN A 1 191 ? -2.773 89.125 9.117 1 91 191 ASN A O 1
ATOM 1564 N N . ARG A 1 192 ? -1.296 89.562 7.508 1 89.44 192 ARG A N 1
ATOM 1565 C CA . ARG A 1 192 ? -1.274 88.188 7.047 1 89.44 192 ARG A CA 1
ATOM 1566 C C . ARG A 1 192 ? -0.675 87.25 8.102 1 89.44 192 ARG A C 1
ATOM 1568 O O . ARG A 1 192 ? -1.179 86.188 8.336 1 89.44 192 ARG A O 1
ATOM 1575 N N . LEU A 1 193 ? 0.321 87.625 8.766 1 90.75 193 LEU A N 1
ATOM 1576 C CA . LEU A 1 193 ? 0.98 86.875 9.82 1 90.75 193 LEU A CA 1
ATOM 1577 C C . LEU A 1 193 ? 0.049 86.688 11.016 1 90.75 193 LEU A C 1
ATOM 1579 O O . LEU A 1 193 ? 0.009 85.625 11.602 1 90.75 193 LEU A O 1
ATOM 1583 N N . SER A 1 194 ? -0.615 87.812 11.312 1 90.44 194 SER A N 1
ATOM 1584 C CA . SER A 1 194 ? -1.548 87.688 12.43 1 90.44 194 SER A CA 1
ATOM 1585 C C . SER A 1 194 ? -2.67 86.688 12.141 1 90.44 194 SER A C 1
ATOM 1587 O O . SER A 1 194 ? -3.08 85.938 13.023 1 90.44 194 SER A O 1
ATOM 1589 N N . MET A 1 195 ? -3.123 86.688 10.852 1 90.44 195 MET A N 1
ATOM 1590 C CA . MET A 1 195 ? -4.188 85.75 10.445 1 90.44 195 MET A CA 1
ATOM 1591 C C . MET A 1 195 ? -3.695 84.312 10.461 1 90.44 195 MET A C 1
ATOM 1593 O O . MET A 1 195 ? -4.406 83.438 10.922 1 90.44 195 MET A O 1
ATOM 1597 N N . LEU A 1 196 ? -2.482 84.125 10.086 1 88.31 196 LEU A N 1
ATOM 1598 C CA . LEU A 1 196 ? -1.903 82.75 10.047 1 88.31 196 LEU A CA 1
ATOM 1599 C C . LEU A 1 196 ? -1.669 82.25 11.453 1 88.31 196 LEU A C 1
ATOM 1601 O O . LEU A 1 196 ? -1.829 81 11.703 1 88.31 196 LEU A O 1
ATOM 1605 N N . ARG A 1 197 ? -1.248 83.062 12.328 1 88.62 197 ARG A N 1
ATOM 1606 C CA . ARG A 1 197 ? -1.039 82.688 13.711 1 88.62 197 ARG A CA 1
ATOM 1607 C C . ARG A 1 197 ? -2.352 82.25 14.367 1 88.62 197 ARG A C 1
ATOM 1609 O O . ARG A 1 197 ? -2.383 81.312 15.148 1 88.62 197 ARG A O 1
ATOM 1616 N N . LYS A 1 198 ? -3.402 83.062 13.984 1 90.75 198 LYS A N 1
ATOM 1617 C CA . LYS A 1 198 ? -4.715 82.688 14.508 1 90.75 198 LYS A CA 1
ATOM 1618 C C . LYS A 1 198 ? -5.172 81.312 13.945 1 90.75 198 LYS A C 1
ATOM 1620 O O . LYS A 1 198 ? -5.785 80.5 14.648 1 90.75 198 LYS A O 1
ATOM 1625 N N . GLN A 1 199 ? -4.836 81 12.727 1 87.5 199 GLN A N 1
ATOM 1626 C CA . GLN A 1 199 ? -5.215 79.75 12.078 1 87.5 199 GLN A CA 1
ATOM 1627 C C . GLN A 1 199 ? -4.477 78.562 12.695 1 87.5 199 GLN A C 1
ATOM 1629 O O . GLN A 1 199 ? -5.059 77.5 12.883 1 87.5 199 GLN A O 1
ATOM 1634 N N . ILE A 1 200 ? -3.271 78.688 13.055 1 87.25 200 ILE A N 1
ATOM 1635 C CA . ILE A 1 200 ? -2.467 77.625 13.641 1 87.25 200 ILE A CA 1
ATOM 1636 C C . ILE A 1 200 ? -3.004 77.25 15.023 1 87.25 200 ILE A C 1
ATOM 1638 O O . ILE A 1 200 ? -3.027 76.125 15.406 1 87.25 200 ILE A O 1
ATOM 1642 N N . GLU A 1 201 ? -3.352 78.375 15.719 1 88.19 201 GLU A N 1
ATOM 1643 C CA . GLU A 1 201 ? -3.92 78.125 17.047 1 88.19 201 GLU A CA 1
ATOM 1644 C C . GLU A 1 201 ? -5.223 77.375 16.953 1 88.19 201 GLU A C 1
ATOM 1646 O O . GLU A 1 201 ? -5.508 76.5 17.797 1 88.19 201 GLU A O 1
ATOM 1651 N N . SER A 1 202 ? -6.02 77.688 15.906 1 88.44 202 SER A N 1
ATOM 1652 C CA . SER A 1 202 ? -7.27 76.938 15.695 1 88.44 202 SER A CA 1
ATOM 1653 C C . SER A 1 202 ? -7.004 75.5 15.289 1 88.44 202 SER A C 1
ATOM 1655 O O . SER A 1 202 ? -7.695 74.562 15.75 1 88.44 202 SER A O 1
ATOM 1657 N N . GLU A 1 203 ? -5.98 75.25 14.477 1 86.06 203 GLU A N 1
ATOM 1658 C CA . GLU A 1 203 ? -5.633 73.875 14.039 1 86.06 203 GLU A CA 1
ATOM 1659 C C . GLU A 1 203 ? -5.086 73.062 15.195 1 86.06 203 GLU A C 1
ATOM 1661 O O . GLU A 1 203 ? -5.355 71.875 15.281 1 86.06 203 GLU A O 1
ATOM 1666 N N . LYS A 1 204 ? -4.309 73.625 15.992 1 85.69 204 LYS A N 1
ATOM 1667 C CA . LYS A 1 204 ? -3.773 72.938 17.172 1 85.69 204 LYS A CA 1
ATOM 1668 C C . LYS A 1 204 ? -4.895 72.5 18.094 1 85.69 204 LYS A C 1
ATOM 1670 O O . LYS A 1 204 ? -4.828 71.438 18.672 1 85.69 204 LYS A O 1
ATOM 1675 N N . SER A 1 205 ? -5.867 73.438 18.219 1 90.19 205 SER A N 1
ATOM 1676 C CA . SER A 1 205 ? -7.016 73.125 19.047 1 90.19 205 SER A CA 1
ATOM 1677 C C . SER A 1 205 ? -7.793 71.938 18.469 1 90.19 205 SER A C 1
ATOM 1679 O O . SER A 1 205 ? -8.281 71.062 19.203 1 90.19 205 SER A O 1
ATOM 1681 N N . ILE A 1 206 ? -7.871 71.75 17.188 1 89.44 206 ILE A N 1
ATOM 1682 C CA . ILE A 1 206 ? -8.57 70.688 16.516 1 89.44 206 ILE A CA 1
ATOM 1683 C C . ILE A 1 206 ? -7.793 69.375 16.719 1 89.44 206 ILE A C 1
ATOM 1685 O O . ILE A 1 206 ? -8.391 68.312 16.969 1 89.44 206 ILE A O 1
ATOM 1689 N N . VAL A 1 207 ? -6.484 69.375 16.578 1 88.25 207 VAL A N 1
ATOM 1690 C CA . VAL A 1 207 ? -5.641 68.25 16.797 1 88.25 207 VAL A CA 1
ATOM 1691 C C . VAL A 1 207 ? -5.84 67.688 18.219 1 88.25 207 VAL A C 1
ATOM 1693 O O . VAL A 1 207 ? -5.988 66.5 18.422 1 88.25 207 VAL A O 1
ATOM 1696 N N . GLU A 1 208 ? -5.797 68.625 19.156 1 90.25 208 GLU A N 1
ATOM 1697 C CA . GLU A 1 208 ? -5.973 68.25 20.562 1 90.25 208 GLU A CA 1
ATOM 1698 C C . GLU A 1 208 ? -7.336 67.625 20.781 1 90.25 208 GLU A C 1
ATOM 1700 O O . GLU A 1 208 ? -7.449 66.625 21.516 1 90.25 208 GLU A O 1
ATOM 1705 N N . LYS A 1 209 ? -8.375 68.125 20.172 1 92.19 209 LYS A N 1
ATOM 1706 C CA . LYS A 1 209 ? -9.719 67.562 20.297 1 92.19 209 LYS A CA 1
ATOM 1707 C C . LYS A 1 209 ? -9.781 66.188 19.688 1 92.19 209 LYS A C 1
ATOM 1709 O O . LYS A 1 209 ? -10.438 65.25 20.234 1 92.19 209 LYS A O 1
ATOM 1714 N N . LYS A 1 210 ? -9.094 66 18.594 1 90.56 210 LYS A N 1
ATOM 1715 C CA . LYS A 1 210 ? -9.078 64.688 17.938 1 90.56 210 LYS A CA 1
ATOM 1716 C C . LYS A 1 210 ? -8.297 63.656 18.766 1 90.56 210 LYS A C 1
ATOM 1718 O O . LYS A 1 210 ? -8.648 62.5 18.797 1 90.56 210 LYS A O 1
ATOM 1723 N N . GLN A 1 211 ? -7.23 64.125 19.391 1 89.5 211 GLN A N 1
ATOM 1724 C CA . GLN A 1 211 ? -6.469 63.219 20.266 1 89.5 211 GLN A CA 1
ATOM 1725 C C . GLN A 1 211 ? -7.301 62.781 21.469 1 89.5 211 GLN A C 1
ATOM 1727 O O . GLN A 1 211 ? -7.227 61.625 21.906 1 89.5 211 GLN A O 1
ATOM 1732 N N . ASP A 1 212 ? -8.047 63.719 21.984 1 92.25 212 ASP A N 1
ATOM 1733 C CA . ASP A 1 212 ? -8.938 63.406 23.078 1 92.25 212 ASP A CA 1
ATOM 1734 C C . ASP A 1 212 ? -10.008 62.406 22.656 1 92.25 212 ASP A C 1
ATOM 1736 O O . ASP A 1 212 ? -10.359 61.5 23.406 1 92.25 212 ASP A O 1
ATOM 1740 N N . ALA A 1 213 ? -10.492 62.594 21.453 1 91.62 213 ALA A N 1
ATOM 1741 C CA . ALA A 1 213 ? -11.5 61.688 20.922 1 91.62 213 ALA A CA 1
ATOM 1742 C C . ALA A 1 213 ? -10.93 60.281 20.766 1 91.62 213 ALA A C 1
ATOM 1744 O O . ALA A 1 213 ? -11.617 59.281 21.031 1 91.62 213 ALA A O 1
ATOM 1745 N N . LEU A 1 214 ? -9.742 60.188 20.297 1 89.81 214 LEU A N 1
ATOM 1746 C CA . LEU A 1 214 ? -9.078 58.875 20.172 1 89.81 214 LEU A CA 1
ATOM 1747 C C . LEU A 1 214 ? -8.898 58.25 21.547 1 89.81 214 LEU A C 1
ATOM 1749 O O . LEU A 1 214 ? -9.141 57.031 21.703 1 89.81 214 LEU A O 1
ATOM 1753 N N . SER A 1 215 ? -8.422 59.031 22.5 1 88.44 215 SER A N 1
ATOM 1754 C CA . SER A 1 215 ? -8.219 58.5 23.844 1 88.44 215 SER A CA 1
ATOM 1755 C C . SER A 1 215 ? -9.523 58.031 24.453 1 88.44 215 SER A C 1
ATOM 1757 O O . SER A 1 215 ? -9.555 57 25.156 1 88.44 215 SER A O 1
ATOM 1759 N N . GLU A 1 216 ? -10.602 58.812 24.203 1 91.56 216 GLU A N 1
ATOM 1760 C CA . GLU A 1 216 ? -11.914 58.406 24.688 1 91.56 216 GLU A CA 1
ATOM 1761 C C . GLU A 1 216 ? -12.383 57.125 24.016 1 91.56 216 GLU A C 1
ATOM 1763 O O . GLU A 1 216 ? -12.961 56.25 24.656 1 91.56 216 GLU A O 1
ATOM 1768 N N . PHE A 1 217 ? -12.125 57.094 22.766 1 90.12 217 PHE A N 1
ATOM 1769 C CA . PHE A 1 217 ? -12.477 55.875 22.031 1 90.12 217 PHE A CA 1
ATOM 1770 C C . PHE A 1 217 ? -11.711 54.656 22.562 1 90.12 217 PHE A C 1
ATOM 1772 O O . PHE A 1 217 ? -12.305 53.625 22.828 1 90.12 217 PHE A O 1
ATOM 1779 N N . MET A 1 218 ? -10.422 54.781 22.734 1 87.38 218 MET A N 1
ATOM 1780 C CA . MET A 1 218 ? -9.57 53.688 23.219 1 87.38 218 MET A CA 1
ATOM 1781 C C . MET A 1 218 ? -10.016 53.219 24.609 1 87.38 218 MET A C 1
ATOM 1783 O O . MET A 1 218 ? -10.016 52.031 24.906 1 87.38 218 MET A O 1
ATOM 1787 N N . SER A 1 219 ? -10.367 54.188 25.484 1 88.81 219 SER A N 1
ATOM 1788 C CA . SER A 1 219 ? -10.836 53.875 26.844 1 88.81 219 SER A CA 1
ATOM 1789 C C . SER A 1 219 ? -12.18 53.156 26.812 1 88.81 219 SER A C 1
ATOM 1791 O O . SER A 1 219 ? -12.438 52.281 27.641 1 88.81 219 SER A O 1
ATOM 1793 N N . SER A 1 220 ? -13.023 53.5 25.781 1 90.25 220 SER A N 1
ATOM 1794 C CA . SER A 1 220 ? -14.359 52.906 25.703 1 90.25 220 SER A CA 1
ATOM 1795 C C . SER A 1 220 ? -14.305 51.469 25.234 1 90.25 220 SER A C 1
ATOM 1797 O O . SER A 1 220 ? -15.164 50.656 25.594 1 90.25 220 SER A O 1
ATOM 1799 N N . ILE A 1 221 ? -13.258 51.156 24.469 1 91.31 221 ILE A N 1
ATOM 1800 C CA . ILE A 1 221 ? -13.242 49.844 23.875 1 91.31 221 ILE A CA 1
ATOM 1801 C C . ILE A 1 221 ? -12.297 48.938 24.672 1 91.31 221 ILE A C 1
ATOM 1803 O O . ILE A 1 221 ? -12.109 47.75 24.312 1 91.31 221 ILE A O 1
ATOM 1807 N N . ASN A 1 222 ? -11.664 49.438 25.719 1 88.19 222 ASN A N 1
ATOM 1808 C CA . ASN A 1 222 ? -10.719 48.688 26.531 1 88.19 222 ASN A CA 1
ATOM 1809 C C . ASN A 1 222 ? -11.344 47.375 27.047 1 88.19 222 ASN A C 1
ATOM 1811 O O . ASN A 1 222 ? -10.711 46.344 27.031 1 88.19 222 ASN A O 1
ATOM 1815 N N . LYS A 1 223 ? -12.555 47.531 27.547 1 91.5 223 LYS A N 1
ATOM 1816 C CA . LYS A 1 223 ? -13.25 46.344 28.047 1 91.5 223 LYS A CA 1
ATOM 1817 C C . LYS A 1 223 ? -13.539 45.344 26.922 1 91.5 223 LYS A C 1
ATOM 1819 O O . LYS A 1 223 ? -13.461 44.156 27.125 1 91.5 223 LYS A O 1
ATOM 1824 N N . ASP A 1 224 ? -13.906 45.906 25.75 1 93 224 ASP A N 1
ATOM 1825 C CA . ASP A 1 224 ? -14.172 45.062 24.594 1 93 224 ASP A CA 1
ATOM 1826 C C . ASP A 1 224 ? -12.922 44.312 24.156 1 93 224 ASP A C 1
ATOM 1828 O O . ASP A 1 224 ? -12.984 43.125 23.797 1 93 224 ASP A O 1
ATOM 1832 N N . MET A 1 225 ? -11.789 45 24.203 1 92.31 225 MET A N 1
ATOM 1833 C CA . MET A 1 225 ? -10.523 44.375 23.812 1 92.31 225 MET A CA 1
ATOM 1834 C C . MET A 1 225 ? -10.164 43.219 24.75 1 92.31 225 MET A C 1
ATOM 1836 O O . MET A 1 225 ? -9.688 42.188 24.312 1 92.31 225 MET A O 1
ATOM 1840 N N . LYS A 1 226 ? -10.352 43.438 26.016 1 92.06 226 LYS A N 1
ATOM 1841 C CA . LYS A 1 226 ? -10.094 42.375 26.984 1 92.06 226 LYS A CA 1
ATOM 1842 C C . LYS A 1 226 ? -11.016 41.188 26.75 1 92.06 226 LYS A C 1
ATOM 1844 O O . LYS A 1 226 ? -10.578 40.031 26.859 1 92.06 226 LYS A O 1
ATOM 1849 N N . LYS A 1 227 ? -12.266 41.5 26.469 1 94.06 227 LYS A N 1
ATOM 1850 C CA . LYS A 1 227 ? -13.234 40.438 26.172 1 94.06 227 LYS A CA 1
ATOM 1851 C C . LYS A 1 227 ? -12.82 39.625 24.938 1 94.06 227 LYS A C 1
ATOM 1853 O O . LYS A 1 227 ? -12.898 38.406 24.938 1 94.06 227 LYS A O 1
ATOM 1858 N N . LEU A 1 228 ? -12.383 40.312 23.891 1 94.12 228 LEU A N 1
ATOM 1859 C CA . LEU A 1 228 ? -11.93 39.656 22.672 1 94.12 228 LEU A CA 1
ATOM 1860 C C . LEU A 1 228 ? -10.742 38.719 22.969 1 94.12 228 LEU A C 1
ATOM 1862 O O . LEU A 1 228 ? -10.68 37.594 22.469 1 94.12 228 LEU A O 1
ATOM 1866 N N . TYR A 1 229 ? -9.859 39.188 23.797 1 93.56 229 TYR A N 1
ATOM 1867 C CA . TYR A 1 229 ? -8.672 38.438 24.125 1 93.56 229 TYR A CA 1
ATOM 1868 C C . TYR A 1 229 ? -9.031 37.156 24.906 1 93.56 229 TYR A C 1
ATOM 1870 O O . TYR A 1 229 ? -8.484 36.094 24.641 1 93.56 229 TYR A O 1
ATOM 1878 N N . ILE A 1 230 ? -9.922 37.312 25.844 1 90.5 230 ILE A N 1
ATOM 1879 C CA . ILE A 1 230 ? -10.367 36.188 26.625 1 90.5 230 ILE A CA 1
ATOM 1880 C C . ILE A 1 230 ? -11.047 35.156 25.734 1 90.5 230 ILE A C 1
ATOM 1882 O O . ILE A 1 230 ? -10.773 33.938 25.828 1 90.5 230 ILE A O 1
ATOM 1886 N N . GLU A 1 231 ? -11.898 35.594 24.812 1 90.69 231 GLU A N 1
ATOM 1887 C CA . GLU A 1 231 ? -12.594 34.719 23.891 1 90.69 231 GLU A CA 1
ATOM 1888 C C . GLU A 1 231 ? -11.602 33.969 22.984 1 90.69 231 GLU A C 1
ATOM 1890 O O . GLU A 1 231 ? -11.758 32.781 22.734 1 90.69 231 GLU A O 1
ATOM 1895 N N . LEU A 1 232 ? -10.609 34.719 22.516 1 90.06 232 LEU A N 1
ATOM 1896 C CA . LEU A 1 232 ? -9.602 34.125 21.656 1 90.06 232 LEU A CA 1
ATOM 1897 C C . LEU A 1 232 ? -8.797 33.062 22.406 1 90.06 232 LEU A C 1
ATOM 1899 O O . LEU A 1 232 ? -8.492 32 21.859 1 90.06 232 LEU A O 1
ATOM 1903 N N . THR A 1 233 ? -8.469 33.375 23.625 1 86.69 233 THR A N 1
ATOM 1904 C CA . THR A 1 233 ? -7.719 32.438 24.453 1 86.69 233 THR A CA 1
ATOM 1905 C C . THR A 1 233 ? -8.531 31.172 24.734 1 86.69 233 THR A C 1
ATOM 1907 O O . THR A 1 233 ? -7.996 30.062 24.734 1 86.69 233 THR A O 1
ATOM 1910 N N . GLU A 1 234 ? -9.797 31.312 24.953 1 86.81 234 GLU A N 1
ATOM 1911 C CA . GLU A 1 234 ? -10.672 30.172 25.188 1 86.81 234 GLU A CA 1
ATOM 1912 C C . GLU A 1 234 ? -10.789 29.312 23.938 1 86.81 234 GLU A C 1
ATOM 1914 O O . GLU A 1 234 ? -10.727 28.078 24.016 1 86.81 234 GLU A O 1
ATOM 1919 N N . LEU A 1 235 ? -10.961 29.953 22.844 1 86.69 235 LEU A N 1
ATOM 1920 C CA . LEU A 1 235 ? -11.047 29.234 21.578 1 86.69 235 LEU A CA 1
ATOM 1921 C C . LEU A 1 235 ? -9.766 28.469 21.297 1 86.69 235 LEU A C 1
ATOM 1923 O O . LEU A 1 235 ? -9.805 27.312 20.844 1 86.69 235 LEU A O 1
ATOM 1927 N N . GLN A 1 236 ? -8.695 29.125 21.531 1 85.06 236 GLN A N 1
ATOM 1928 C CA . GLN A 1 236 ? -7.391 28.5 21.312 1 85.06 236 GLN A CA 1
ATOM 1929 C C . GLN A 1 236 ? -7.184 27.312 22.25 1 85.06 236 GLN A C 1
ATOM 1931 O O . GLN A 1 236 ? -6.652 26.281 21.828 1 85.06 236 GLN A O 1
ATOM 1936 N N . THR A 1 237 ? -7.566 27.484 23.484 1 83.94 237 THR A N 1
ATOM 1937 C CA . THR A 1 237 ? -7.438 26.406 24.469 1 83.94 237 THR A CA 1
ATOM 1938 C C . THR A 1 237 ? -8.25 25.188 24.047 1 83.94 237 THR A C 1
ATOM 1940 O O . THR A 1 237 ? -7.742 24.062 24.078 1 83.94 237 THR A O 1
ATOM 1943 N N . LYS A 1 238 ? -9.469 25.359 23.641 1 8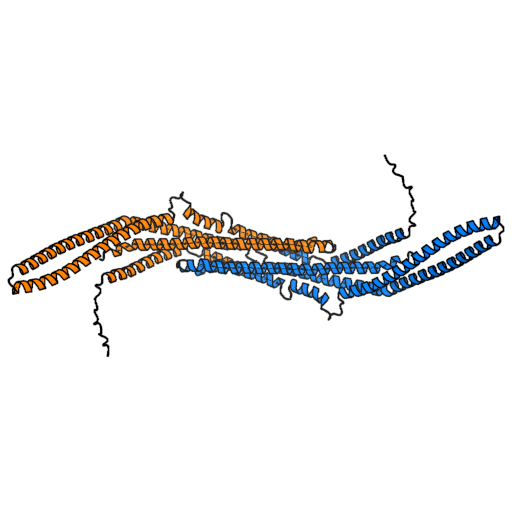5.12 238 LYS A N 1
ATOM 1944 C CA . LYS A 1 238 ? -10.328 24.266 23.219 1 85.12 238 LYS A CA 1
ATOM 1945 C C . LYS A 1 238 ? -9.766 23.578 21.969 1 85.12 238 LYS A C 1
ATOM 1947 O O . LYS A 1 238 ? -9.797 22.344 21.875 1 85.12 238 LYS A O 1
ATOM 1952 N N . ARG A 1 239 ? -9.25 24.359 21.047 1 86.69 239 ARG A N 1
ATOM 1953 C CA . ARG A 1 239 ? -8.688 23.812 19.828 1 86.69 239 ARG A CA 1
ATOM 1954 C C . ARG A 1 239 ? -7.457 22.969 20.109 1 86.69 239 ARG A C 1
ATOM 1956 O O . ARG A 1 239 ? -7.305 21.859 19.562 1 86.69 239 ARG A O 1
ATOM 1963 N N . MET A 1 240 ? -6.613 23.453 20.953 1 83.88 240 MET A N 1
ATOM 1964 C CA . MET A 1 240 ? -5.398 22.719 21.297 1 83.88 240 MET A CA 1
ATOM 1965 C C . MET A 1 240 ? -5.734 21.422 22.031 1 83.88 240 MET A C 1
ATOM 1967 O O . MET A 1 240 ? -5.129 20.391 21.766 1 83.88 240 MET A O 1
ATOM 1971 N N . GLN A 1 241 ? -6.672 21.5 22.922 1 84.19 241 GLN A N 1
ATOM 1972 C CA . GLN A 1 241 ? -7.105 20.297 23.609 1 84.19 241 GLN A CA 1
ATOM 1973 C C . GLN A 1 241 ? -7.633 19.25 22.641 1 84.19 241 GLN A C 1
ATOM 1975 O O . GLN A 1 241 ? -7.332 18.062 22.766 1 84.19 241 GLN A O 1
ATOM 1980 N N . LEU A 1 242 ? -8.422 19.734 21.719 1 87.19 242 LEU A N 1
ATOM 1981 C CA . LEU A 1 242 ? -8.969 18.828 20.703 1 87.19 242 LEU A CA 1
ATOM 1982 C C . LEU A 1 242 ? -7.859 18.203 19.875 1 87.19 242 LEU A C 1
ATOM 1984 O O . LEU A 1 242 ? -7.844 16.984 19.672 1 87.19 242 LEU A O 1
ATOM 1988 N N . ILE A 1 243 ? -6.938 19 19.422 1 86.38 243 ILE A N 1
ATOM 1989 C CA . ILE A 1 243 ? -5.852 18.531 18.562 1 86.38 243 ILE A CA 1
ATOM 1990 C C . ILE A 1 243 ? -5.035 17.469 19.297 1 86.38 243 ILE A C 1
ATOM 1992 O O . ILE A 1 243 ? -4.781 16.391 18.75 1 86.38 243 ILE A O 1
ATOM 1996 N N . TYR A 1 244 ? -4.66 17.703 20.531 1 82.12 244 TYR A N 1
ATOM 1997 C CA . TYR A 1 244 ? -3.799 16.781 21.25 1 82.12 244 TYR A CA 1
ATOM 1998 C C . TYR A 1 244 ? -4.551 15.516 21.625 1 82.12 244 TYR A C 1
ATOM 2000 O O . TYR A 1 244 ? -3.977 14.422 21.641 1 82.12 244 TYR A O 1
ATOM 2008 N N . SER A 1 245 ? -5.801 15.656 21.953 1 84.56 245 SER A N 1
ATOM 2009 C CA . SER A 1 245 ? -6.605 14.469 22.234 1 84.56 245 SER A CA 1
ATOM 2010 C C . SER A 1 245 ? -6.699 13.57 21 1 84.56 245 SER A C 1
ATOM 2012 O O . SER A 1 245 ? -6.637 12.344 21.109 1 84.56 245 SER A O 1
ATOM 2014 N N . GLN A 1 246 ? -6.801 14.25 19.828 1 88.75 246 GLN A N 1
ATOM 2015 C CA . GLN A 1 246 ? -6.941 13.453 18.609 1 88.75 246 GLN A CA 1
ATOM 2016 C C . GLN A 1 246 ? -5.602 12.875 18.172 1 88.75 246 GLN A C 1
ATOM 2018 O O . GLN A 1 246 ? -5.551 11.812 17.547 1 88.75 246 GLN A O 1
ATOM 2023 N N . LEU A 1 247 ? -4.516 13.539 18.516 1 84.31 247 LEU A N 1
ATOM 2024 C CA . LEU A 1 247 ? -3.195 12.969 18.266 1 84.31 247 LEU A CA 1
ATOM 2025 C C . LEU A 1 247 ? -2.992 11.68 19.062 1 84.31 247 LEU A C 1
ATOM 2027 O O . LEU A 1 247 ? -2.428 10.711 18.547 1 84.31 247 LEU A O 1
ATOM 2031 N N . LYS A 1 248 ? -3.471 11.688 20.266 1 82.12 248 LYS A N 1
ATOM 2032 C CA . LYS A 1 248 ? -3.428 10.477 21.078 1 82.12 248 LYS A CA 1
ATOM 2033 C C . LYS A 1 248 ? -4.25 9.359 20.438 1 82.12 248 LYS A C 1
ATOM 2035 O O . LYS A 1 248 ? -3.803 8.211 20.375 1 82.12 248 LYS A O 1
ATOM 2040 N N . LYS A 1 249 ? -5.43 9.703 19.984 1 85.5 249 LYS A N 1
ATOM 2041 C CA . LYS A 1 249 ? -6.285 8.711 19.344 1 85.5 249 LYS A CA 1
ATOM 2042 C C . LYS A 1 249 ? -5.641 8.172 18.062 1 85.5 249 LYS A C 1
ATOM 2044 O O . LYS A 1 249 ? -5.77 6.992 17.75 1 85.5 249 LYS A O 1
ATOM 2049 N N . PHE A 1 250 ? -4.992 9.078 17.375 1 89.56 250 PHE A N 1
ATOM 2050 C CA . PHE A 1 250 ? -4.254 8.672 16.188 1 89.56 250 PHE A CA 1
ATOM 2051 C C . PHE A 1 250 ? -3.219 7.605 16.531 1 89.56 250 PHE A C 1
ATOM 2053 O O . PHE A 1 250 ? -3.139 6.57 15.867 1 89.56 250 PHE A O 1
ATOM 2060 N N . GLY A 1 251 ? -2.422 7.883 17.531 1 83 251 GLY A N 1
ATOM 2061 C CA . GLY A 1 251 ? -1.431 6.91 17.969 1 83 251 GLY A CA 1
ATOM 2062 C C . GLY A 1 251 ? -2.039 5.586 18.375 1 83 251 GLY A C 1
ATOM 2063 O O . GLY A 1 251 ? -1.496 4.523 18.062 1 83 251 GLY A O 1
ATOM 2064 N N . CYS A 1 252 ? -3.174 5.59 19.016 1 82.25 252 CYS A N 1
ATOM 2065 C CA . CYS A 1 252 ? -3.832 4.395 19.531 1 82.25 252 CYS A CA 1
ATOM 2066 C C . CYS A 1 252 ? -4.391 3.549 18.391 1 82.25 252 CYS A C 1
ATOM 2068 O O . CYS A 1 252 ? -4.555 2.336 18.531 1 82.25 252 CYS A O 1
ATOM 2070 N N . ALA A 1 253 ? -4.691 4.223 17.281 1 86.19 253 ALA A N 1
ATOM 2071 C CA . ALA A 1 253 ? -5.262 3.514 16.141 1 86.19 253 ALA A CA 1
ATOM 2072 C C . ALA A 1 253 ? -4.301 2.445 15.617 1 86.19 253 ALA A C 1
ATOM 2074 O O . ALA A 1 253 ? -4.723 1.462 15.008 1 86.19 253 ALA A O 1
ATOM 2075 N N . PHE A 1 254 ? -3.006 2.604 15.93 1 83.06 254 PHE A N 1
ATOM 2076 C CA . PHE A 1 254 ? -2.006 1.709 15.352 1 83.06 254 PHE A CA 1
ATOM 2077 C C . PHE A 1 254 ? -1.552 0.677 16.375 1 83.06 254 PHE A C 1
ATOM 2079 O O . PHE A 1 254 ? -0.604 -0.073 16.141 1 83.06 254 PHE A O 1
ATOM 2086 N N . LYS A 1 255 ? -2.205 0.658 17.469 1 76.19 255 LYS A N 1
ATOM 2087 C CA . LYS A 1 255 ? -1.859 -0.322 18.484 1 76.19 255 LYS A CA 1
ATOM 2088 C C . LYS A 1 255 ? -2.002 -1.746 17.953 1 76.19 255 LYS A C 1
ATOM 2090 O O . LYS A 1 255 ? -1.286 -2.65 18.391 1 76.19 255 LYS A O 1
ATOM 2095 N N . GLU A 1 256 ? -2.914 -1.791 16.969 1 72.88 256 GLU A N 1
ATOM 2096 C CA . GLU A 1 256 ? -3.15 -3.117 16.406 1 72.88 256 GLU A CA 1
ATOM 2097 C C . GLU A 1 256 ? -1.957 -3.586 15.586 1 72.88 256 GLU A C 1
ATOM 2099 O O . GLU A 1 256 ? -1.812 -4.781 15.312 1 72.88 256 GLU A O 1
ATOM 2104 N N . PHE A 1 257 ? -1.193 -2.463 15.094 1 72.12 257 PHE A N 1
ATOM 2105 C CA . PHE A 1 257 ? -0.003 -2.846 14.344 1 72.12 257 PHE A CA 1
ATOM 2106 C C . PHE A 1 257 ? 1.05 -3.443 15.266 1 72.12 257 PHE A C 1
ATOM 2108 O O . PHE A 1 257 ? 2.039 -4.016 14.805 1 72.12 257 PHE A O 1
ATOM 2115 N N . ASN A 1 258 ? 0.907 -3.117 16.766 1 58 258 ASN A N 1
ATOM 2116 C CA . ASN A 1 258 ? 1.931 -3.35 17.781 1 58 258 ASN A CA 1
ATOM 2117 C C . ASN A 1 258 ? 2.266 -4.832 17.906 1 58 258 ASN A C 1
ATOM 2119 O O . ASN A 1 258 ? 1.393 -5.648 18.219 1 58 258 ASN A O 1
ATOM 2123 N N . HIS A 1 259 ? 2.996 -5.191 16.953 1 52.31 259 HIS A N 1
ATOM 2124 C CA . HIS A 1 259 ? 3.564 -6.527 16.812 1 52.31 259 HIS A CA 1
ATOM 2125 C C . HIS A 1 259 ? 4.156 -7.023 18.125 1 52.31 259 HIS A C 1
ATOM 2127 O O . HIS A 1 259 ? 4.395 -6.234 19.047 1 52.31 259 HIS A O 1
ATOM 2133 N N . GLY A 1 260 ? 4.312 -8.258 18.297 1 51.88 260 GLY A N 1
ATOM 2134 C CA . GLY A 1 260 ? 5.176 -9.047 19.172 1 51.88 260 GLY A CA 1
ATOM 2135 C C . GLY A 1 260 ? 6.555 -8.445 19.344 1 51.88 260 GLY A C 1
ATOM 2136 O O . GLY A 1 260 ? 7.383 -8.984 20.078 1 51.88 260 GLY A O 1
ATOM 2137 N N . TYR A 1 261 ? 6.789 -7.512 18.344 1 56.22 261 TYR A N 1
ATOM 2138 C CA . TYR A 1 261 ? 8.156 -7.027 18.5 1 56.22 261 TYR A CA 1
ATOM 2139 C C . TYR A 1 261 ? 8.234 -5.957 19.594 1 56.22 261 TYR A C 1
ATOM 2141 O O . TYR A 1 261 ? 7.562 -4.926 19.5 1 56.22 261 TYR A O 1
ATOM 2149 N N . LYS A 1 262 ? 8.695 -6.371 20.641 1 63.09 262 LYS A N 1
ATOM 2150 C CA . LYS A 1 262 ? 8.953 -5.547 21.812 1 63.09 262 LYS A CA 1
ATOM 2151 C C . LYS A 1 262 ? 9.352 -4.129 21.422 1 63.09 262 LYS A C 1
ATOM 2153 O O . LYS A 1 262 ? 8.906 -3.156 22.031 1 63.09 262 LYS A O 1
ATOM 2158 N N . LYS A 1 263 ? 9.992 -4.055 20.266 1 64.31 263 LYS A N 1
ATOM 2159 C CA . LYS A 1 263 ? 10.492 -2.74 19.891 1 64.31 263 LYS A CA 1
ATOM 2160 C C . LYS A 1 263 ? 9.359 -1.847 19.391 1 64.31 263 LYS A C 1
ATOM 2162 O O . LYS A 1 263 ? 9.258 -0.682 19.781 1 64.31 263 LYS A O 1
ATOM 2167 N N . ARG A 1 264 ? 8.383 -2.385 18.609 1 66.56 264 ARG A N 1
ATOM 2168 C CA . ARG A 1 264 ? 7.285 -1.593 18.062 1 66.56 264 ARG A CA 1
ATOM 2169 C C . ARG A 1 264 ? 6.305 -1.195 19.156 1 66.56 264 ARG A C 1
ATOM 2171 O O . ARG A 1 264 ? 5.797 -0.07 19.172 1 66.56 264 ARG A O 1
ATOM 2178 N N . LYS A 1 265 ? 6.098 -2.197 20.016 1 70.44 265 LYS A N 1
ATOM 2179 C CA . LYS A 1 265 ? 5.227 -1.9 21.141 1 70.44 265 LYS A CA 1
ATOM 2180 C C . LYS A 1 265 ? 5.789 -0.756 21.984 1 70.44 265 LYS A C 1
ATOM 2182 O O . LYS A 1 265 ? 5.051 0.139 22.391 1 70.44 265 LYS A O 1
ATOM 2187 N N . THR A 1 266 ? 7.094 -0.84 22.109 1 70.75 266 THR A N 1
ATOM 2188 C CA . THR A 1 266 ? 7.75 0.194 22.891 1 70.75 266 THR A CA 1
ATOM 2189 C C . THR A 1 266 ? 7.688 1.541 22.188 1 70.75 266 THR A C 1
ATOM 2191 O O . THR A 1 266 ? 7.383 2.564 22.797 1 70.75 266 THR A O 1
ATOM 2194 N N . GLU A 1 267 ? 7.859 1.534 20.891 1 67.81 267 GLU A N 1
ATOM 2195 C CA . GLU A 1 267 ? 7.91 2.785 20.141 1 67.81 267 GLU A CA 1
ATOM 2196 C C . GLU A 1 267 ? 6.531 3.432 20.047 1 67.81 267 GLU A C 1
ATOM 2198 O O . GLU A 1 267 ? 6.398 4.645 20.219 1 67.81 267 GLU A O 1
ATOM 2203 N N . ILE A 1 268 ? 5.477 2.666 19.812 1 67.81 268 ILE A N 1
ATOM 2204 C CA . ILE A 1 268 ? 4.117 3.195 19.75 1 67.81 268 ILE A CA 1
ATOM 2205 C C . ILE A 1 268 ? 3.678 3.643 21.141 1 67.81 268 ILE A C 1
ATOM 2207 O O . ILE A 1 268 ? 3.018 4.672 21.281 1 67.81 268 ILE A O 1
ATOM 2211 N N . GLY A 1 269 ? 4.113 2.777 22.062 1 70.56 269 GLY A N 1
ATOM 2212 C CA . GLY A 1 269 ? 3.854 3.186 23.438 1 70.56 269 GLY A CA 1
ATOM 2213 C C . GLY A 1 269 ? 4.5 4.512 23.797 1 70.56 269 GLY A C 1
ATOM 2214 O O . GLY A 1 269 ? 3.875 5.352 24.453 1 70.56 269 GLY A O 1
ATOM 2215 N N . GLU A 1 270 ? 5.711 4.656 23.328 1 71.75 270 GLU A N 1
ATOM 2216 C CA . GLU A 1 270 ? 6.41 5.918 23.547 1 71.75 270 GLU A CA 1
ATOM 2217 C C . GLU A 1 270 ? 5.715 7.07 22.828 1 71.75 270 GLU A C 1
ATOM 2219 O O . GLU A 1 270 ? 5.621 8.172 23.375 1 71.75 270 GLU A O 1
ATOM 2224 N N . MET A 1 271 ? 5.223 6.832 21.656 1 67.81 271 MET A N 1
ATOM 2225 C CA . MET A 1 271 ? 4.504 7.863 20.906 1 67.81 271 MET A CA 1
ATOM 2226 C C . MET A 1 271 ? 3.234 8.281 21.656 1 67.81 271 MET A C 1
ATOM 2228 O O . MET A 1 271 ? 2.998 9.469 21.859 1 67.81 271 MET A O 1
ATOM 2232 N N . ILE A 1 272 ? 2.535 7.266 22.125 1 70.69 272 ILE A N 1
ATOM 2233 C CA . ILE A 1 272 ? 1.298 7.543 22.844 1 70.69 272 ILE A CA 1
ATOM 2234 C C . ILE A 1 272 ? 1.615 8.25 24.156 1 70.69 272 ILE A C 1
ATOM 2236 O O . ILE A 1 272 ? 0.965 9.234 24.516 1 70.69 272 ILE A O 1
ATOM 2240 N N . GLY A 1 273 ? 2.654 7.715 24.734 1 73.31 273 GLY A N 1
ATOM 2241 C CA . GLY A 1 273 ? 3.078 8.328 25.984 1 73.31 273 GLY A CA 1
ATOM 2242 C C . GLY A 1 273 ? 3.516 9.773 25.812 1 73.31 273 GLY A C 1
ATOM 2243 O O . GLY A 1 273 ? 3.225 10.617 26.656 1 73.31 273 GLY A O 1
ATOM 2244 N N . SER A 1 274 ? 4.16 10.094 24.734 1 73.31 274 SER A N 1
ATOM 2245 C CA . SER A 1 274 ? 4.598 11.461 24.469 1 73.31 274 SER A CA 1
ATOM 2246 C C . SER A 1 274 ? 3.41 12.391 24.266 1 73.31 274 SER A C 1
ATOM 2248 O O . SER A 1 274 ? 3.441 13.547 24.703 1 73.31 274 SER A O 1
ATOM 2250 N N . PHE A 1 275 ? 2.355 11.891 23.656 1 69.12 275 PHE A N 1
ATOM 2251 C CA . PHE A 1 275 ? 1.165 12.711 23.469 1 69.12 275 PHE A CA 1
ATOM 2252 C C . PHE A 1 275 ? 0.424 12.898 24.797 1 69.12 275 PHE A C 1
ATOM 2254 O O . PHE A 1 275 ? -0.135 13.969 25.047 1 69.12 275 PHE A O 1
ATOM 2261 N N . GLU A 1 276 ? 0.546 11.836 25.625 1 72.56 276 GLU A N 1
ATOM 2262 C CA . GLU A 1 276 ? -0.139 11.883 26.906 1 72.56 276 GLU A CA 1
ATOM 2263 C C . GLU A 1 276 ? 0.593 12.805 27.891 1 72.56 276 GLU A C 1
ATOM 2265 O O . GLU A 1 276 ? -0.022 13.367 28.781 1 72.56 276 GLU A O 1
ATOM 2270 N N . SER A 1 277 ? 1.863 12.992 27.641 1 71.19 277 SER A N 1
ATOM 2271 C CA . SER A 1 277 ? 2.672 13.766 28.562 1 71.19 277 SER A CA 1
ATOM 2272 C C . SER A 1 277 ? 2.607 15.258 28.25 1 71.19 277 SER A C 1
ATOM 2274 O O . SER A 1 277 ? 3.117 16.078 29 1 71.19 277 SER A O 1
ATOM 2276 N N . ILE A 1 278 ? 1.982 15.508 27.188 1 66.94 278 ILE A N 1
ATOM 2277 C CA . ILE A 1 278 ? 1.882 16.906 26.812 1 66.94 278 ILE A CA 1
ATOM 2278 C C . ILE A 1 278 ? 0.936 17.641 27.766 1 66.94 278 ILE A C 1
ATOM 2280 O O . ILE A 1 278 ? -0.21 17.219 27.953 1 66.94 278 ILE A O 1
ATOM 2284 N N . CYS A 1 279 ? 1.521 18.547 28.531 1 73.5 279 CYS A N 1
ATOM 2285 C CA . CYS A 1 279 ? 0.726 19.406 29.406 1 73.5 279 CYS A CA 1
ATOM 2286 C C . CYS A 1 279 ? 0.143 20.578 28.625 1 73.5 279 CYS A C 1
ATOM 2288 O O . CYS A 1 279 ? 0.816 21.594 28.422 1 73.5 279 CYS A O 1
ATOM 2290 N N . ILE A 1 280 ? -1.083 20.484 28.297 1 74.5 280 ILE A N 1
ATOM 2291 C CA . ILE A 1 280 ? -1.749 21.469 27.438 1 74.5 280 ILE A CA 1
ATOM 2292 C C . ILE A 1 280 ? -1.806 22.812 28.156 1 74.5 280 ILE A C 1
ATOM 2294 O O . ILE A 1 280 ? -1.645 23.859 27.531 1 74.5 280 ILE A O 1
ATOM 2298 N N . GLU A 1 281 ? -1.918 22.75 29.484 1 78.06 281 GLU A N 1
ATOM 2299 C CA . GLU A 1 281 ? -2.002 23.984 30.25 1 78.06 281 GLU A CA 1
ATOM 2300 C C . GLU A 1 281 ? -0.703 24.781 30.156 1 78.06 281 GLU A C 1
ATOM 2302 O O . GLU A 1 281 ? -0.728 26.016 30.016 1 78.06 281 GLU A O 1
ATOM 2307 N N . GLU A 1 282 ? 0.343 24.016 30.172 1 78.06 282 GLU A N 1
ATOM 2308 C CA . GLU A 1 282 ? 1.641 24.688 30.062 1 78.06 282 GLU A CA 1
ATOM 2309 C C . GLU A 1 282 ? 1.835 25.297 28.672 1 78.06 282 GLU A C 1
ATOM 2311 O O . GLU A 1 282 ? 2.402 26.375 28.547 1 78.06 282 GLU A O 1
ATOM 2316 N N . ILE A 1 283 ? 1.317 24.641 27.734 1 75.75 283 ILE A N 1
ATOM 2317 C CA . ILE A 1 283 ? 1.458 25.125 26.375 1 75.75 283 ILE A CA 1
ATOM 2318 C C . ILE A 1 283 ? 0.608 26.375 26.172 1 75.75 283 ILE A C 1
ATOM 2320 O O . ILE A 1 283 ? 1.052 27.344 25.547 1 75.75 283 ILE A O 1
ATOM 2324 N N . ILE A 1 284 ? -0.52 26.375 26.75 1 77.44 284 ILE A N 1
ATOM 2325 C CA . ILE A 1 284 ? -1.416 27.531 26.641 1 77.44 284 ILE A CA 1
ATOM 2326 C C . ILE A 1 284 ? -0.795 28.734 27.344 1 77.44 284 ILE A C 1
ATOM 2328 O O . ILE A 1 284 ? -0.828 29.844 26.812 1 77.44 284 ILE A O 1
ATOM 2332 N N . GLU A 1 285 ? -0.225 28.453 28.484 1 83.19 285 GLU A N 1
ATOM 2333 C CA . GLU A 1 285 ? 0.405 29.547 29.234 1 83.19 285 GLU A CA 1
ATOM 2334 C C . GLU A 1 285 ? 1.607 30.109 28.469 1 83.19 285 GLU A C 1
ATOM 2336 O O . GLU A 1 285 ? 1.812 31.312 28.438 1 83.19 285 GLU A O 1
ATOM 2341 N N . ARG A 1 286 ? 2.357 29.25 27.953 1 81.31 286 ARG A N 1
ATOM 2342 C CA . ARG A 1 286 ? 3.502 29.703 27.156 1 81.31 286 ARG A CA 1
ATOM 2343 C C . ARG A 1 286 ? 3.051 30.5 25.953 1 81.31 286 ARG A C 1
ATOM 2345 O O . ARG A 1 286 ? 3.686 31.5 25.578 1 81.31 286 ARG A O 1
ATOM 2352 N N . SER A 1 287 ? 1.925 30.062 25.328 1 80.25 287 SER A N 1
ATOM 2353 C CA . SER A 1 287 ? 1.383 30.781 24.172 1 80.25 287 SER A CA 1
ATOM 2354 C C . SER A 1 287 ? 0.93 32.188 24.547 1 80.25 287 SER A C 1
ATOM 2356 O O . SER A 1 287 ? 1.164 33.156 23.812 1 80.25 287 SER A O 1
ATOM 2358 N N . LYS A 1 288 ? 0.364 32.25 25.703 1 84.38 288 LYS A N 1
ATOM 2359 C CA . LYS A 1 288 ? -0.079 33.562 26.203 1 84.38 288 LYS A CA 1
ATOM 2360 C C . LYS A 1 288 ? 1.105 34.5 26.422 1 84.38 288 LYS A C 1
ATOM 2362 O O . LYS A 1 288 ? 1.06 35.656 26.047 1 84.38 288 LYS A O 1
ATOM 2367 N N . GLN A 1 289 ? 2.105 33.906 26.969 1 86 289 GLN A N 1
ATOM 2368 C CA . GLN A 1 289 ? 3.299 34.688 27.25 1 86 289 GLN A CA 1
ATOM 2369 C C . GLN A 1 289 ? 3.953 35.188 25.953 1 86 289 GLN A C 1
ATOM 2371 O O . GLN A 1 289 ? 4.418 36.312 25.875 1 86 289 GLN A O 1
ATOM 2376 N N . ASP A 1 290 ? 3.924 34.344 25.031 1 84.56 290 ASP A N 1
ATOM 2377 C CA . ASP A 1 290 ? 4.535 34.688 23.766 1 84.56 290 ASP A CA 1
ATOM 2378 C C . ASP A 1 290 ? 3.742 35.781 23.047 1 84.56 290 ASP A C 1
ATOM 2380 O O . ASP A 1 290 ? 4.324 36.688 22.438 1 84.56 290 ASP A O 1
ATOM 2384 N N . ILE A 1 291 ? 2.408 35.656 23.078 1 86.31 291 ILE A N 1
ATOM 2385 C CA . ILE A 1 291 ? 1.543 36.656 22.469 1 86.31 291 ILE A CA 1
ATOM 2386 C C . ILE A 1 291 ? 1.812 38 23.109 1 86.31 291 ILE A C 1
ATOM 2388 O O . ILE A 1 291 ? 1.996 39 22.406 1 86.31 291 ILE A O 1
ATOM 2392 N N . GLU A 1 292 ? 1.971 37.969 24.422 1 87.5 292 GLU A N 1
ATOM 2393 C CA . GLU A 1 292 ? 2.191 39.219 25.141 1 87.5 292 GLU A CA 1
ATOM 2394 C C . GLU A 1 292 ? 3.586 39.781 24.875 1 87.5 292 GLU A C 1
ATOM 2396 O O . GLU A 1 292 ? 3.756 41 24.703 1 87.5 292 GLU A O 1
ATOM 2401 N N . ALA A 1 293 ? 4.562 38.844 24.797 1 86.12 293 ALA A N 1
ATOM 2402 C CA . ALA A 1 293 ? 5.934 39.281 24.531 1 86.12 293 ALA A CA 1
ATOM 2403 C C . ALA A 1 293 ? 6.051 39.906 23.141 1 86.12 293 ALA A C 1
ATOM 2405 O O . ALA A 1 293 ? 6.703 40.938 22.953 1 86.12 293 ALA A O 1
ATOM 2406 N N . ARG A 1 294 ? 5.414 39.312 22.203 1 85.94 294 ARG A N 1
ATOM 2407 C CA . ARG A 1 294 ? 5.461 39.844 20.828 1 85.94 294 ARG A CA 1
ATOM 2408 C C . ARG A 1 294 ? 4.715 41.156 20.719 1 85.94 294 ARG A C 1
ATOM 2410 O O . ARG A 1 294 ? 5.16 42.062 20.016 1 85.94 294 ARG A O 1
ATOM 2417 N N . ALA A 1 295 ? 3.533 41.219 21.375 1 88 295 ALA A N 1
ATOM 2418 C CA . ALA A 1 295 ? 2.783 42.469 21.391 1 88 295 ALA A CA 1
ATOM 2419 C C . ALA A 1 295 ? 3.609 43.625 21.984 1 88 295 ALA A C 1
ATOM 2421 O O . ALA A 1 295 ? 3.621 44.719 21.453 1 88 295 ALA A O 1
ATOM 2422 N N . ASN A 1 296 ? 4.426 43.281 23.016 1 87.44 296 ASN A N 1
ATOM 2423 C CA . ASN A 1 296 ? 5.27 44.281 23.672 1 87.44 296 ASN A CA 1
ATOM 2424 C C . ASN A 1 296 ? 6.438 44.688 22.781 1 87.44 296 ASN A C 1
ATOM 2426 O O . ASN A 1 296 ? 6.82 45.844 22.75 1 87.44 296 ASN A O 1
ATOM 2430 N N . THR A 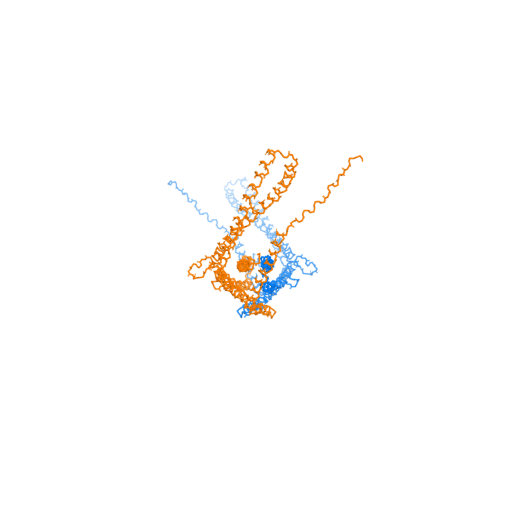1 297 ? 7.008 43.719 22.062 1 86.06 297 THR A N 1
ATOM 2431 C CA . THR A 1 297 ? 8.102 44 21.156 1 86.06 297 THR A CA 1
ATOM 2432 C C . THR A 1 297 ? 7.641 44.938 20.016 1 86.06 297 THR A C 1
ATOM 2434 O O . THR A 1 297 ? 8.336 45.875 19.656 1 86.06 297 THR A O 1
ATOM 2437 N N . ARG A 1 298 ? 6.496 44.656 19.469 1 81.94 298 ARG A N 1
ATOM 2438 C CA . ARG A 1 298 ? 5.941 45.5 18.391 1 81.94 298 ARG A CA 1
ATOM 2439 C C . ARG A 1 298 ? 5.609 46.875 18.891 1 81.94 298 ARG A C 1
ATOM 2441 O O . ARG A 1 298 ? 5.785 47.875 18.156 1 81.94 298 ARG A O 1
ATOM 2448 N N . LYS A 1 299 ? 5.148 46.938 20.094 1 80.62 299 LYS A N 1
ATOM 2449 C CA . LYS A 1 299 ? 4.859 48.25 20.688 1 80.62 299 LYS A CA 1
ATOM 2450 C C . LYS A 1 299 ? 6.125 49.094 20.812 1 80.62 299 LYS A C 1
ATOM 2452 O O . LYS A 1 299 ? 6.117 50.281 20.516 1 80.62 299 LYS A O 1
ATOM 2457 N N . LYS A 1 300 ? 7.219 48.438 21.172 1 75.75 300 LYS A N 1
ATOM 2458 C CA . LYS A 1 300 ? 8.492 49.125 21.328 1 75.75 300 LYS A CA 1
ATOM 2459 C C . LYS A 1 300 ? 9.055 49.531 19.969 1 75.75 300 LYS A C 1
ATOM 2461 O O . LYS A 1 300 ? 9.633 50.625 19.828 1 75.75 300 LYS A O 1
ATOM 2466 N N . GLY A 1 301 ? 8.93 48.688 18.938 1 65.69 301 GLY A N 1
ATOM 2467 C CA . GLY A 1 301 ? 9.359 49.062 17.594 1 65.69 301 GLY A CA 1
ATOM 2468 C C . GLY A 1 301 ? 8.523 50.156 16.969 1 65.69 301 GLY A C 1
ATOM 2469 O O . GLY A 1 301 ? 9.047 51.031 16.25 1 65.69 301 GLY A O 1
ATOM 2470 N N . HIS A 1 302 ? 7.262 50.094 17.094 1 57.28 302 HIS A N 1
ATOM 2471 C CA . HIS A 1 302 ? 6.402 51.188 16.656 1 57.28 302 HIS A CA 1
ATOM 2472 C C . HIS A 1 302 ? 6.727 52.469 17.406 1 57.28 302 HIS A C 1
ATOM 2474 O O . HIS A 1 302 ? 6.59 53.594 16.859 1 57.28 302 HIS A O 1
ATOM 2480 N N . ILE A 1 303 ? 7.203 52.312 18.609 1 50.53 303 ILE A N 1
ATOM 2481 C CA . ILE A 1 303 ? 7.641 53.5 19.359 1 50.53 303 ILE A CA 1
ATOM 2482 C C . ILE A 1 303 ? 8.891 54.094 18.703 1 50.53 303 ILE A C 1
ATOM 2484 O O . ILE A 1 303 ? 9.008 55.312 18.578 1 50.53 303 ILE A O 1
ATOM 2488 N N . PHE A 1 304 ? 9.711 53.281 18.109 1 44.62 304 PHE A N 1
ATOM 2489 C CA . PHE A 1 304 ? 10.891 53.812 17.438 1 44.62 304 PHE A CA 1
ATOM 2490 C C . PHE A 1 304 ? 10.516 54.5 16.125 1 44.62 304 PHE A C 1
ATOM 2492 O O . PHE A 1 304 ? 11.062 55.531 15.781 1 44.62 304 PHE A O 1
ATOM 2499 N N . GLU A 1 305 ? 9.648 53.938 15.438 1 45.03 305 GLU A N 1
ATOM 2500 C CA . GLU A 1 305 ? 9.242 54.594 14.195 1 45.03 305 GLU A CA 1
ATOM 2501 C C . GLU A 1 305 ? 8.523 55.906 14.469 1 45.03 305 GLU A C 1
ATOM 2503 O O . GLU A 1 305 ? 8.719 56.906 13.758 1 45.03 305 GLU A O 1
ATOM 2508 N N . LEU A 1 306 ? 7.805 56 15.469 1 42.09 306 LEU A N 1
ATOM 2509 C CA . LEU A 1 306 ? 7.109 57.25 15.773 1 42.09 306 LEU A CA 1
ATOM 2510 C C . LEU A 1 306 ? 8.078 58.312 16.312 1 42.09 306 LEU A C 1
ATOM 2512 O O . LEU A 1 306 ? 7.98 59.469 15.977 1 42.09 306 LEU A O 1
ATOM 2516 N N . GLN A 1 307 ? 9.102 57.844 17.031 1 41.03 307 GLN A N 1
ATOM 2517 C CA . GLN A 1 307 ? 10.109 58.781 17.516 1 41.03 307 GLN A CA 1
ATOM 2518 C C . GLN A 1 307 ? 10.969 59.312 16.359 1 41.03 307 GLN A C 1
ATOM 2520 O O . GLN A 1 307 ? 11.359 60.469 16.328 1 41.03 307 GLN A O 1
ATOM 2525 N N . GLU A 1 308 ? 11.219 58.406 15.438 1 39.59 308 GLU A N 1
ATOM 2526 C CA . GLU A 1 308 ? 12.031 58.844 14.312 1 39.59 308 GLU A CA 1
ATOM 2527 C C . GLU A 1 308 ? 11.242 59.75 13.383 1 39.59 308 GLU A C 1
ATOM 2529 O O . GLU A 1 308 ? 11.812 60.625 12.719 1 39.59 308 GLU A O 1
ATOM 2534 N N . MET A 1 309 ? 10.031 59.531 13.359 1 35.59 309 MET A N 1
ATOM 2535 C CA . MET A 1 309 ? 9.242 60.375 12.484 1 35.59 309 MET A CA 1
ATOM 2536 C C . MET A 1 309 ? 9.203 61.812 13.031 1 35.59 309 MET A C 1
ATOM 2538 O O . MET A 1 309 ? 8.922 62.75 12.297 1 35.59 309 MET A O 1
ATOM 2542 N N . PHE A 1 310 ? 9.305 61.969 14.352 1 35.22 310 PHE A N 1
ATOM 2543 C CA . PHE A 1 310 ? 9.289 63.312 14.914 1 35.22 310 PHE A CA 1
ATOM 2544 C C . PHE A 1 310 ? 10.703 63.844 15.102 1 35.22 310 PHE A C 1
ATOM 2546 O O . PHE A 1 310 ? 10.906 64.875 15.695 1 35.22 310 PHE A O 1
ATOM 2553 N N . THR A 1 311 ? 11.734 62.969 14.82 1 33 311 THR A N 1
ATOM 2554 C CA . THR A 1 311 ? 13.031 63.625 14.836 1 33 311 THR A CA 1
ATOM 2555 C C . THR A 1 311 ? 13.188 64.562 13.617 1 33 311 THR A C 1
ATOM 2557 O O . THR A 1 311 ? 12.891 64.125 12.492 1 33 311 THR A O 1
ATOM 2560 N N . PRO A 1 312 ? 13.289 65.812 13.805 1 32.09 312 PRO A N 1
ATOM 2561 C CA . PRO A 1 312 ? 13.57 66.75 12.703 1 32.09 312 PRO A CA 1
ATOM 2562 C C . PRO A 1 312 ? 14.68 66.25 11.781 1 32.09 312 PRO A C 1
ATOM 2564 O O . PRO A 1 312 ? 15.688 65.75 12.25 1 32.09 312 PRO A O 1
ATOM 2567 N N . MET A 1 313 ? 14.328 65.625 10.695 1 31.45 313 MET A N 1
ATOM 2568 C CA . MET A 1 313 ? 15.32 65.312 9.664 1 31.45 313 MET A CA 1
ATOM 2569 C C . MET A 1 313 ? 16.344 66.438 9.562 1 31.45 313 MET A C 1
ATOM 2571 O O . MET A 1 313 ? 15.992 67.625 9.234 1 31.45 313 MET A O 1
ATOM 2575 N N . LYS A 1 314 ? 17.328 66.438 10.375 1 34.91 314 LYS A N 1
ATOM 2576 C CA . LYS A 1 314 ? 18.438 67.312 10.023 1 34.91 314 LYS A CA 1
ATOM 2577 C C . LYS A 1 314 ? 18.875 67.125 8.578 1 34.91 314 LYS A C 1
ATOM 2579 O O . LYS A 1 314 ? 19.172 66 8.172 1 34.91 314 LYS A O 1
ATOM 2584 N N . HIS A 1 315 ? 18.422 67.875 7.574 1 31.88 315 HIS A N 1
ATOM 2585 C CA . HIS A 1 315 ? 18.875 68.125 6.203 1 31.88 315 HIS A CA 1
ATOM 2586 C C . HIS A 1 315 ? 20.391 68.188 6.133 1 31.88 315 HIS A C 1
ATOM 2588 O O . HIS A 1 315 ? 21 69.125 6.59 1 31.88 315 HIS A O 1
ATOM 2594 N N . ASN A 1 316 ? 21.109 67.062 6.52 1 29.03 316 ASN A N 1
ATOM 2595 C CA . ASN A 1 316 ? 22.516 67.125 6.141 1 29.03 316 ASN A CA 1
ATOM 2596 C C . ASN A 1 316 ? 22.688 67.312 4.633 1 29.03 316 ASN A C 1
ATOM 2598 O O . ASN A 1 316 ? 22.422 66.375 3.873 1 29.03 316 ASN A O 1
ATOM 2602 N N . ILE A 1 317 ? 22.391 68.5 4.066 1 30.81 317 ILE A N 1
ATOM 2603 C CA . ILE A 1 317 ? 22.781 69 2.766 1 30.81 317 ILE A CA 1
ATOM 2604 C C . ILE A 1 317 ? 24.266 68.812 2.541 1 30.81 317 ILE A C 1
ATOM 2606 O O . ILE A 1 317 ? 25.094 69.5 3.127 1 30.81 317 ILE A O 1
ATOM 2610 N N . GLY A 1 318 ? 24.766 67.562 2.605 1 30.03 318 GLY A N 1
ATOM 2611 C CA . GLY A 1 318 ? 26.156 67.5 2.188 1 30.03 318 GLY A CA 1
ATOM 2612 C C . GLY A 1 318 ? 26.359 67.938 0.746 1 30.03 318 GLY A C 1
ATOM 2613 O O . GLY A 1 318 ? 25.453 67.812 -0.077 1 30.03 318 GLY A O 1
ATOM 2614 N N . PRO A 1 319 ? 27.359 68.812 0.48 1 28.66 319 PRO A N 1
ATOM 2615 C CA . PRO A 1 319 ? 27.688 69.438 -0.799 1 28.66 319 PRO A CA 1
ATOM 2616 C C . PRO A 1 319 ? 27.859 68.438 -1.93 1 28.66 319 PRO A C 1
ATOM 2618 O O . PRO A 1 319 ? 28.188 67.25 -1.679 1 28.66 319 PRO A O 1
ATOM 2621 N N . ARG A 1 320 ? 27.094 68.5 -3.021 1 26.62 320 ARG A N 1
ATOM 2622 C CA . ARG A 1 320 ? 27.203 67.875 -4.352 1 26.62 320 ARG A CA 1
ATOM 2623 C C . ARG A 1 320 ? 28.625 67.938 -4.867 1 26.62 320 ARG A C 1
ATOM 2625 O O . ARG A 1 320 ? 29.172 69.062 -5.09 1 26.62 320 ARG A O 1
ATOM 2632 N N . LYS A 1 321 ? 29.469 67.062 -4.367 1 30.2 321 LYS A N 1
ATOM 2633 C CA . LYS A 1 321 ? 30.766 66.938 -5.027 1 30.2 321 LYS A CA 1
ATOM 2634 C C . LYS A 1 321 ? 30.609 66.688 -6.516 1 30.2 321 LYS A C 1
ATOM 2636 O O . LYS A 1 321 ? 29.922 65.688 -6.898 1 30.2 321 LYS A O 1
ATOM 2641 N N . ASP A 1 322 ? 30.75 67.75 -7.367 1 23.84 322 ASP A N 1
ATOM 2642 C CA . ASP A 1 322 ? 31 67.812 -8.805 1 23.84 322 ASP A CA 1
ATOM 2643 C C . ASP A 1 322 ? 32.031 66.812 -9.242 1 23.84 322 ASP A C 1
ATOM 2645 O O . ASP A 1 322 ? 33.188 66.812 -8.766 1 23.84 322 ASP A O 1
ATOM 2649 N N . ALA A 1 323 ? 31.719 65.5 -9.227 1 28.28 323 ALA A N 1
ATOM 2650 C CA . ALA A 1 323 ? 32.594 64.562 -9.938 1 28.28 323 ALA A CA 1
ATOM 2651 C C . ALA A 1 323 ? 32.969 65.125 -11.32 1 28.28 323 ALA A C 1
ATOM 2653 O O . ALA A 1 323 ? 32.062 65.312 -12.156 1 28.28 323 ALA A O 1
ATOM 2654 N N . THR A 1 324 ? 34.094 65.875 -11.492 1 23.7 324 THR A N 1
ATOM 2655 C CA . THR A 1 324 ? 34.875 66.25 -12.648 1 23.7 324 THR A CA 1
ATOM 2656 C C . THR A 1 324 ? 35.156 65.062 -13.562 1 23.7 324 THR A C 1
ATOM 2658 O O . THR A 1 324 ? 35.344 63.938 -13.086 1 23.7 324 THR A O 1
ATOM 2661 N N . PHE A 1 325 ? 35 65.25 -14.875 1 27.66 325 PHE A N 1
ATOM 2662 C CA . PHE A 1 325 ? 35.312 64.75 -16.219 1 27.66 325 PHE A CA 1
ATOM 2663 C C . PHE A 1 325 ? 36.781 64.312 -16.312 1 27.66 325 PHE A C 1
ATOM 2665 O O . PHE A 1 325 ? 37.188 63.719 -17.328 1 27.66 325 PHE A O 1
ATOM 2672 N N . ARG A 1 326 ? 37.562 63.531 -15.438 1 24.3 326 ARG A N 1
ATOM 2673 C CA . ARG A 1 326 ? 38.594 62.969 -16.281 1 24.3 326 ARG A CA 1
ATOM 2674 C C . ARG A 1 326 ? 38.094 61.75 -17.031 1 24.3 326 ARG A C 1
ATOM 2676 O O . ARG A 1 326 ? 37.312 60.969 -16.5 1 24.3 326 ARG A O 1
ATOM 2683 N N . MET B 1 1 ? -2.738 -60.219 -31.766 1 32.41 1 MET B N 1
ATOM 2684 C CA . MET B 1 1 ? -3.494 -59 -31.516 1 32.41 1 MET B CA 1
ATOM 2685 C C . MET B 1 1 ? -3.219 -58.469 -30.109 1 32.41 1 MET B C 1
ATOM 2687 O O . MET B 1 1 ? -3.322 -57.281 -29.859 1 32.41 1 MET B O 1
ATOM 2691 N N . ALA B 1 2 ? -3.117 -59.438 -29.25 1 41.34 2 ALA B N 1
ATOM 2692 C CA . ALA B 1 2 ? -3.029 -59.438 -27.797 1 41.34 2 ALA B CA 1
ATOM 2693 C C . ALA B 1 2 ? -1.669 -58.938 -27.328 1 41.34 2 ALA B C 1
ATOM 2695 O O . ALA B 1 2 ? -1.569 -58.281 -26.281 1 41.34 2 ALA B O 1
ATOM 2696 N N . MET B 1 3 ? -0.688 -59.375 -27.984 1 40.53 3 MET B N 1
ATOM 2697 C CA . MET B 1 3 ? 0.667 -59.188 -27.469 1 40.53 3 MET B CA 1
ATOM 2698 C C . MET B 1 3 ? 1.067 -57.719 -27.453 1 40.53 3 MET B C 1
ATOM 2700 O O . MET B 1 3 ? 1.901 -57.312 -26.641 1 40.53 3 MET B O 1
ATOM 2704 N N . GLN B 1 4 ? 0.651 -56.969 -28.484 1 45.38 4 GLN B N 1
ATOM 2705 C CA . GLN B 1 4 ? 1.173 -55.656 -28.875 1 45.38 4 GLN B CA 1
ATOM 2706 C C . GLN B 1 4 ? 0.792 -54.594 -27.859 1 45.38 4 GLN B C 1
ATOM 2708 O O . GLN B 1 4 ? 1.523 -53.625 -27.672 1 45.38 4 GLN B O 1
ATOM 2713 N N . LYS B 1 5 ? -0.399 -54.625 -27.266 1 47.94 5 LYS B N 1
ATOM 2714 C CA . LYS B 1 5 ? -1.112 -53.625 -26.438 1 47.94 5 LYS B CA 1
ATOM 2715 C C . LYS B 1 5 ? -0.516 -53.562 -25.047 1 47.94 5 LYS B C 1
ATOM 2717 O O . LYS B 1 5 ? -0.463 -52.469 -24.453 1 47.94 5 LYS B O 1
ATOM 2722 N N . ALA B 1 6 ? -0.37 -54.719 -24.531 1 49.19 6 ALA B N 1
ATOM 2723 C CA . ALA B 1 6 ? 0.221 -54.875 -23.203 1 49.19 6 ALA B CA 1
ATOM 2724 C C . ALA B 1 6 ? 1.485 -54.031 -23.062 1 49.19 6 ALA B C 1
ATOM 2726 O O . ALA B 1 6 ? 1.794 -53.531 -21.984 1 49.19 6 ALA B O 1
ATOM 2727 N N . GLU B 1 7 ? 2.088 -53.656 -24.297 1 62.91 7 GLU B N 1
ATOM 2728 C CA . GLU B 1 7 ? 3.471 -53.188 -24.375 1 62.91 7 GLU B CA 1
ATOM 2729 C C . GLU B 1 7 ? 3.545 -51.656 -24.359 1 62.91 7 GLU B C 1
ATOM 2731 O O . GLU B 1 7 ? 4.613 -51.094 -24.125 1 62.91 7 GLU B O 1
ATOM 2736 N N . ALA B 1 8 ? 2.182 -51.094 -24.234 1 76.44 8 ALA B N 1
ATOM 2737 C CA . ALA B 1 8 ? 2.246 -49.656 -24.359 1 76.44 8 ALA B CA 1
ATOM 2738 C C . ALA B 1 8 ? 2.209 -48.969 -23 1 76.44 8 ALA B C 1
ATOM 2740 O O . ALA B 1 8 ? 2.492 -47.781 -22.875 1 76.44 8 ALA B O 1
ATOM 2741 N N . LEU B 1 9 ? 1.979 -49.781 -21.984 1 85.06 9 LEU B N 1
ATOM 2742 C CA . LEU B 1 9 ? 1.721 -49.219 -20.656 1 85.06 9 LEU B CA 1
ATOM 2743 C C . LEU B 1 9 ? 2.938 -48.469 -20.141 1 85.06 9 LEU B C 1
ATOM 2745 O O . LEU B 1 9 ? 2.805 -47.375 -19.609 1 85.06 9 LEU B O 1
ATOM 2749 N N . PRO B 1 10 ? 4.113 -49 -20.312 1 87.5 10 PRO B N 1
ATOM 2750 C CA . PRO B 1 10 ? 5.277 -48.25 -19.828 1 87.5 10 PRO B CA 1
ATOM 2751 C C . PRO B 1 10 ? 5.41 -46.875 -20.5 1 87.5 10 PRO B C 1
ATOM 2753 O O . PRO B 1 10 ? 5.809 -45.906 -19.844 1 87.5 10 PRO B O 1
ATOM 2756 N N . PHE B 1 11 ? 5.004 -46.719 -21.781 1 89.38 11 PHE B N 1
ATOM 2757 C CA . PHE B 1 11 ? 5.062 -45.438 -22.484 1 89.38 11 PHE B CA 1
ATOM 2758 C C . PHE B 1 11 ? 4.023 -44.469 -21.938 1 89.38 11 PHE B C 1
ATOM 2760 O O . PHE B 1 11 ? 4.328 -43.312 -21.703 1 89.38 11 PHE B O 1
ATOM 2767 N N . LEU B 1 12 ? 2.836 -45.031 -21.719 1 89.06 12 LEU B N 1
ATOM 2768 C CA . LEU B 1 12 ? 1.762 -44.156 -21.219 1 89.06 12 LEU B CA 1
ATOM 2769 C C . LEU B 1 12 ? 2.082 -43.656 -19.812 1 89.06 12 LEU B C 1
ATOM 2771 O O . LEU B 1 12 ? 1.778 -42.531 -19.469 1 89.06 12 LEU B O 1
ATOM 2775 N N . THR B 1 13 ? 2.699 -44.531 -19.031 1 92.44 13 THR B N 1
ATOM 2776 C CA . THR B 1 13 ? 3.051 -44.188 -17.656 1 92.44 13 THR B CA 1
ATOM 2777 C C . THR B 1 13 ? 4.094 -43.062 -17.641 1 92.44 13 THR B C 1
ATOM 2779 O O . THR B 1 13 ? 3.961 -42.094 -16.906 1 92.44 13 THR B O 1
ATOM 2782 N N . VAL B 1 14 ? 5.121 -43.25 -18.453 1 94.38 14 VAL B N 1
ATOM 2783 C CA . VAL B 1 14 ? 6.172 -42.219 -18.516 1 94.38 14 VAL B CA 1
ATOM 2784 C C . VAL B 1 14 ? 5.602 -40.938 -19.078 1 94.38 14 VAL B C 1
ATOM 2786 O O . VAL B 1 14 ? 5.93 -39.844 -18.594 1 94.38 14 VAL B O 1
ATOM 2789 N N . GLU B 1 15 ? 4.738 -41 -20.047 1 92 15 GLU B N 1
ATOM 2790 C CA . GLU B 1 15 ? 4.113 -39.812 -20.625 1 92 15 GLU B CA 1
ATOM 2791 C C . GLU B 1 15 ? 3.295 -39.062 -19.578 1 92 15 GLU B C 1
ATOM 2793 O O . GLU B 1 15 ? 3.375 -37.812 -19.5 1 92 15 GLU B O 1
ATOM 2798 N N . GLU B 1 16 ? 2.535 -39.781 -18.844 1 91.25 16 GLU B N 1
ATOM 2799 C CA . GLU B 1 16 ? 1.754 -39.156 -17.781 1 91.25 16 GLU B CA 1
ATOM 2800 C C . GLU B 1 16 ? 2.658 -38.531 -16.719 1 91.25 16 GLU B C 1
ATOM 2802 O O . GLU B 1 16 ? 2.334 -37.469 -16.172 1 91.25 16 GLU B O 1
ATOM 2807 N N . ALA B 1 17 ? 3.727 -39.219 -16.422 1 91.75 17 ALA B N 1
ATOM 2808 C CA . ALA B 1 17 ? 4.672 -38.656 -15.445 1 91.75 17 ALA B CA 1
ATOM 2809 C C . ALA B 1 17 ? 5.297 -37.375 -15.945 1 91.75 17 ALA B C 1
ATOM 2811 O O . ALA B 1 17 ? 5.523 -36.438 -15.164 1 91.75 17 ALA B O 1
ATOM 2812 N N . ILE B 1 18 ? 5.586 -37.312 -17.219 1 91.75 18 ILE B N 1
ATOM 2813 C CA . ILE B 1 18 ? 6.125 -36.094 -17.812 1 91.75 18 ILE B CA 1
ATOM 2814 C C . ILE B 1 18 ? 5.105 -34.969 -17.703 1 91.75 18 ILE B C 1
ATOM 2816 O O . ILE B 1 18 ? 5.449 -33.844 -17.328 1 91.75 18 ILE B O 1
ATOM 2820 N N . ARG B 1 19 ? 3.842 -35.25 -18 1 87.88 19 ARG B N 1
ATOM 2821 C CA . ARG B 1 19 ? 2.777 -34.25 -17.922 1 87.88 19 ARG B CA 1
ATOM 2822 C C . ARG B 1 19 ? 2.648 -33.719 -16.5 1 87.88 19 ARG B C 1
ATOM 2824 O O . ARG B 1 19 ? 2.541 -32.5 -16.297 1 87.88 19 ARG B O 1
ATOM 2831 N N . ARG B 1 20 ? 2.705 -34.594 -15.602 1 87.44 20 ARG B N 1
ATOM 2832 C CA . ARG B 1 20 ? 2.592 -34.188 -14.203 1 87.44 20 ARG B CA 1
ATOM 2833 C C . ARG B 1 20 ? 3.785 -33.344 -13.773 1 87.44 20 ARG B C 1
ATOM 2835 O O . ARG B 1 20 ? 3.623 -32.344 -13.07 1 87.44 20 ARG B O 1
ATOM 2842 N N . SER B 1 21 ? 4.969 -33.781 -14.156 1 88.31 21 SER B N 1
ATOM 2843 C CA . SER B 1 21 ? 6.176 -33.031 -13.828 1 88.31 21 SER B CA 1
ATOM 2844 C C . SER B 1 21 ? 6.133 -31.641 -14.422 1 88.31 21 SER B C 1
ATOM 2846 O O . SER B 1 21 ? 6.566 -30.672 -13.789 1 88.31 21 SER B O 1
ATOM 2848 N N . LYS B 1 22 ? 5.605 -31.484 -15.578 1 87.88 22 LYS B N 1
ATOM 2849 C CA . LYS B 1 22 ? 5.484 -30.172 -16.219 1 87.88 22 LYS B CA 1
ATOM 2850 C C . LYS B 1 22 ? 4.5 -29.281 -15.461 1 87.88 22 LYS B C 1
ATOM 2852 O O . LYS B 1 22 ? 4.723 -28.078 -15.328 1 87.88 22 LYS B O 1
ATOM 2857 N N . GLN B 1 23 ? 3.416 -29.844 -14.984 1 86.19 23 GLN B N 1
ATOM 2858 C CA . GLN B 1 23 ? 2.439 -29.094 -14.203 1 86.19 23 GLN B CA 1
ATOM 2859 C C . GLN B 1 23 ? 3.041 -28.609 -12.891 1 86.19 23 GLN B C 1
ATOM 2861 O O . GLN B 1 23 ? 2.814 -27.469 -12.484 1 86.19 23 GLN B O 1
ATOM 2866 N N . THR B 1 24 ? 3.764 -29.469 -12.273 1 87 24 THR B N 1
ATOM 2867 C CA . THR B 1 24 ? 4.387 -29.094 -11.016 1 87 24 THR B CA 1
ATOM 2868 C C . THR B 1 24 ? 5.438 -28.016 -11.227 1 87 24 THR B C 1
ATOM 2870 O O . THR B 1 24 ? 5.594 -27.109 -10.398 1 87 24 THR B O 1
ATOM 2873 N N . LEU B 1 25 ? 6.117 -28.188 -12.305 1 87.88 25 LEU B N 1
ATOM 2874 C CA . LEU B 1 25 ? 7.086 -27.141 -12.648 1 87.88 25 LEU B CA 1
ATOM 2875 C C . LEU B 1 25 ? 6.387 -25.812 -12.883 1 87.88 25 LEU B C 1
ATOM 2877 O O . LEU B 1 25 ? 6.859 -24.766 -12.422 1 87.88 25 LEU B O 1
ATOM 2881 N N . ARG B 1 26 ? 5.316 -25.812 -13.578 1 89.31 26 ARG B N 1
ATOM 2882 C CA . ARG B 1 26 ? 4.539 -24.609 -13.812 1 89.31 26 ARG B CA 1
ATOM 2883 C C . ARG B 1 26 ? 4.039 -24.016 -12.5 1 89.31 26 ARG B C 1
ATOM 2885 O O . ARG B 1 26 ? 4.02 -22.781 -12.336 1 89.31 26 ARG B O 1
ATOM 2892 N N . PHE B 1 27 ? 3.627 -24.859 -11.625 1 89.25 27 PHE B N 1
ATOM 2893 C CA . PHE B 1 27 ? 3.195 -24.406 -10.312 1 89.25 27 PHE B CA 1
ATOM 2894 C C . PHE B 1 27 ? 4.328 -23.688 -9.586 1 89.25 27 PHE B C 1
ATOM 2896 O O . PHE B 1 27 ? 4.121 -22.625 -9.008 1 89.25 27 PHE B O 1
ATOM 2903 N N . GLN B 1 28 ? 5.449 -24.328 -9.625 1 89.88 28 GLN B N 1
ATOM 2904 C CA . GLN B 1 28 ? 6.609 -23.719 -8.992 1 89.88 28 GLN B CA 1
ATOM 2905 C C . GLN B 1 28 ? 6.898 -22.328 -9.578 1 89.88 28 GLN B C 1
ATOM 2907 O O . GLN B 1 28 ? 7.18 -21.391 -8.836 1 89.88 28 GLN B O 1
ATOM 2912 N N . GLU B 1 29 ? 6.781 -22.188 -10.852 1 91.19 29 GLU B N 1
ATOM 2913 C CA . GLU B 1 29 ? 7.031 -20.922 -11.539 1 91.19 29 GLU B CA 1
ATOM 2914 C C . GLU B 1 29 ? 6.008 -19.859 -11.133 1 91.19 29 GLU B C 1
ATOM 2916 O O . GLU B 1 29 ? 6.375 -18.75 -10.773 1 91.19 29 GLU B O 1
ATOM 2921 N N . GLU B 1 30 ? 4.785 -20.219 -11.156 1 92.56 30 GLU B N 1
ATOM 2922 C CA . GLU B 1 30 ? 3.725 -19.266 -10.828 1 92.56 30 GLU B CA 1
ATOM 2923 C C . GLU B 1 30 ? 3.764 -18.891 -9.344 1 92.56 30 GLU B C 1
ATOM 2925 O O . GLU B 1 30 ? 3.469 -17.75 -8.977 1 92.56 30 GLU B O 1
ATOM 2930 N N . LEU B 1 31 ? 4.062 -19.891 -8.555 1 91.62 31 LEU B N 1
ATOM 2931 C CA . LEU B 1 31 ? 4.191 -19.609 -7.129 1 91.62 31 LEU B CA 1
ATOM 2932 C C . LEU B 1 31 ? 5.305 -18.609 -6.863 1 91.62 31 LEU B C 1
ATOM 2934 O O . LEU B 1 31 ? 5.117 -17.656 -6.094 1 91.62 31 LEU B O 1
ATOM 2938 N N . SER B 1 32 ? 6.434 -18.812 -7.496 1 93.94 32 SER B N 1
ATOM 2939 C CA . SER B 1 32 ? 7.551 -17.891 -7.324 1 93.94 32 SER B CA 1
ATOM 2940 C C . SER B 1 32 ? 7.172 -16.484 -7.762 1 93.94 32 SER B C 1
ATOM 2942 O O . SER B 1 32 ? 7.527 -15.508 -7.102 1 93.94 32 SER B O 1
ATOM 2944 N N . LEU B 1 33 ? 6.422 -16.375 -8.82 1 94.38 33 LEU B N 1
ATOM 2945 C CA . LEU B 1 33 ? 5.977 -15.078 -9.312 1 94.38 33 LEU B CA 1
ATOM 2946 C C . LEU B 1 33 ? 5.004 -14.43 -8.328 1 94.38 33 LEU B C 1
ATOM 2948 O O . LEU B 1 33 ? 5.059 -13.227 -8.102 1 94.38 33 LEU B O 1
ATOM 2952 N N . SER B 1 34 ? 4.125 -15.227 -7.824 1 94.56 34 SER B N 1
ATOM 2953 C CA . SER B 1 34 ? 3.16 -14.719 -6.852 1 94.56 34 SER B CA 1
ATOM 2954 C C . SER B 1 34 ? 3.861 -14.195 -5.605 1 94.56 34 SER B C 1
ATOM 2956 O O . SER B 1 34 ? 3.461 -13.172 -5.047 1 94.56 34 SER B O 1
ATOM 2958 N N . ILE B 1 35 ? 4.879 -14.914 -5.176 1 94.56 35 ILE B N 1
ATOM 2959 C CA . ILE B 1 35 ? 5.648 -14.484 -4.008 1 94.56 35 ILE B CA 1
ATOM 2960 C C . ILE B 1 35 ? 6.363 -13.172 -4.312 1 94.56 35 ILE B C 1
ATOM 2962 O O . ILE B 1 35 ? 6.406 -12.273 -3.471 1 94.56 35 ILE B O 1
ATOM 2966 N N . TRP B 1 36 ? 6.891 -13.078 -5.5 1 95.88 36 TRP B N 1
ATOM 2967 C CA . TRP B 1 36 ? 7.527 -11.836 -5.93 1 95.88 36 TRP B CA 1
ATOM 2968 C C . TRP B 1 36 ? 6.531 -10.68 -5.922 1 95.88 36 TRP B C 1
ATOM 2970 O O . TRP B 1 36 ? 6.844 -9.586 -5.441 1 95.88 36 TRP B O 1
ATOM 2980 N N . GLU B 1 37 ? 5.391 -10.883 -6.41 1 96.81 37 GLU B N 1
ATOM 2981 C CA . GLU B 1 37 ? 4.348 -9.867 -6.434 1 96.81 37 GLU B CA 1
ATOM 2982 C C . GLU B 1 37 ? 3.957 -9.445 -5.02 1 96.81 37 GLU B C 1
ATOM 2984 O O . GLU B 1 37 ? 3.734 -8.258 -4.758 1 96.81 37 GLU B O 1
ATOM 2989 N N . ARG B 1 38 ? 3.855 -10.422 -4.152 1 96.12 38 ARG B N 1
ATOM 2990 C CA . ARG B 1 38 ? 3.523 -10.109 -2.766 1 96.12 38 ARG B CA 1
ATOM 2991 C C . ARG B 1 38 ? 4.594 -9.234 -2.131 1 96.12 38 ARG B C 1
ATOM 2993 O O . ARG B 1 38 ? 4.281 -8.289 -1.4 1 96.12 38 ARG B O 1
ATOM 3000 N N . ALA B 1 39 ? 5.84 -9.609 -2.418 1 96.5 39 ALA B N 1
ATOM 3001 C CA . ALA B 1 39 ? 6.953 -8.812 -1.905 1 96.5 39 ALA B CA 1
ATOM 3002 C C . ALA B 1 39 ? 6.914 -7.395 -2.463 1 96.5 39 ALA B C 1
ATOM 3004 O O . ALA B 1 39 ? 7.227 -6.434 -1.755 1 96.5 39 ALA B O 1
ATOM 3005 N N . ARG B 1 40 ? 6.516 -7.238 -3.678 1 97.19 40 ARG B N 1
ATOM 3006 C CA . ARG B 1 40 ? 6.449 -5.93 -4.316 1 97.19 40 ARG B CA 1
ATOM 3007 C C . ARG B 1 40 ? 5.375 -5.059 -3.674 1 97.19 40 ARG B C 1
ATOM 3009 O O . ARG B 1 40 ? 5.539 -3.842 -3.561 1 97.19 40 ARG B O 1
ATOM 3016 N N . ILE B 1 41 ? 4.242 -5.602 -3.268 1 97.44 41 ILE B N 1
ATOM 3017 C CA . ILE B 1 41 ? 3.174 -4.871 -2.592 1 97.44 41 ILE B CA 1
ATOM 3018 C C . ILE B 1 41 ? 3.719 -4.223 -1.32 1 97.44 41 ILE B C 1
ATOM 3020 O O . ILE B 1 41 ? 3.387 -3.078 -1.009 1 97.44 41 ILE B O 1
ATOM 3024 N N . GLU B 1 42 ? 4.582 -4.949 -0.586 1 96.62 42 GLU B N 1
ATOM 3025 C CA . GLU B 1 42 ? 5.191 -4.398 0.621 1 96.62 42 GLU B CA 1
ATOM 3026 C C . GLU B 1 42 ? 6.059 -3.188 0.297 1 96.62 42 GLU B C 1
ATOM 3028 O O . GLU B 1 42 ? 6.027 -2.184 1.012 1 96.62 42 GLU B O 1
ATOM 3033 N N . LEU B 1 43 ? 6.797 -3.271 -0.812 1 96.69 43 LEU B N 1
ATOM 3034 C CA . LEU B 1 43 ? 7.648 -2.156 -1.21 1 96.69 43 LEU B CA 1
ATOM 3035 C C . LEU B 1 43 ? 6.812 -0.935 -1.571 1 96.69 43 LEU B C 1
ATOM 3037 O O . LEU B 1 43 ? 7.184 0.195 -1.245 1 96.69 43 LEU B O 1
ATOM 3041 N N . VAL B 1 44 ? 5.727 -1.15 -2.248 1 97.44 44 VAL B N 1
ATOM 3042 C CA . VAL B 1 44 ? 4.844 -0.056 -2.639 1 97.44 44 VAL B CA 1
ATOM 3043 C C . VAL B 1 44 ? 4.227 0.582 -1.396 1 97.44 44 VAL B C 1
ATOM 3045 O O . VAL B 1 44 ? 4.156 1.809 -1.29 1 97.44 44 VAL B O 1
ATOM 3048 N N . TYR B 1 45 ? 3.791 -0.23 -0.499 1 97.75 45 TYR B N 1
ATOM 3049 C CA . TYR B 1 45 ? 3.25 0.267 0.762 1 97.75 45 TYR B CA 1
ATOM 3050 C C . TYR B 1 45 ? 4.281 1.108 1.503 1 97.75 45 TYR B C 1
ATOM 3052 O O . TYR B 1 45 ? 3.971 2.201 1.983 1 97.75 45 TYR B O 1
ATOM 3060 N N . ILE B 1 46 ? 5.523 0.632 1.557 1 96.31 46 ILE B N 1
ATOM 3061 C CA . ILE B 1 46 ? 6.621 1.342 2.203 1 96.31 46 ILE B CA 1
ATOM 3062 C C . ILE B 1 46 ? 6.836 2.693 1.525 1 96.31 46 ILE B C 1
ATOM 3064 O O . ILE B 1 46 ? 7 3.713 2.199 1 96.31 46 ILE B O 1
ATOM 3068 N N . ARG B 1 47 ? 6.785 2.68 0.27 1 97.19 47 ARG B N 1
ATOM 3069 C CA . ARG B 1 47 ? 6.98 3.916 -0.481 1 97.19 47 ARG B CA 1
ATOM 3070 C C . ARG B 1 47 ? 5.883 4.926 -0.163 1 97.19 47 ARG B C 1
ATOM 3072 O O . ARG B 1 47 ? 6.16 6.109 0.039 1 97.19 47 ARG B O 1
ATOM 3079 N N . HIS B 1 48 ? 4.621 4.453 -0.113 1 97.44 48 HIS B N 1
ATOM 3080 C CA . HIS B 1 48 ? 3.506 5.332 0.214 1 97.44 48 HIS B CA 1
ATOM 3081 C C . HIS B 1 48 ? 3.664 5.93 1.609 1 97.44 48 HIS B C 1
ATOM 3083 O O . HIS B 1 48 ? 3.369 7.105 1.822 1 97.44 48 HIS B O 1
ATOM 3089 N N . LEU B 1 49 ? 4.148 5.113 2.57 1 96.19 49 LEU B N 1
ATOM 3090 C CA . LEU B 1 49 ? 4.348 5.59 3.936 1 96.19 49 LEU B CA 1
ATOM 3091 C C . LEU B 1 49 ? 5.453 6.641 3.988 1 96.19 49 LEU B C 1
ATOM 3093 O O . LEU B 1 49 ? 5.309 7.664 4.66 1 96.19 49 LEU B O 1
ATOM 3097 N N . LYS B 1 50 ? 6.527 6.414 3.24 1 95.56 50 LYS B N 1
ATOM 3098 C CA . LYS B 1 50 ? 7.637 7.363 3.215 1 95.56 50 LYS B CA 1
ATOM 3099 C C . LYS B 1 50 ? 7.215 8.688 2.58 1 95.56 50 LYS B C 1
ATOM 3101 O O . LYS B 1 50 ? 7.566 9.758 3.074 1 95.56 50 LYS B O 1
ATOM 3106 N N . GLU B 1 51 ? 6.457 8.609 1.541 1 96.81 51 GLU B N 1
ATOM 3107 C CA . GLU B 1 51 ? 5.938 9.812 0.898 1 96.81 51 GLU B CA 1
ATOM 3108 C C . GLU B 1 51 ? 5.008 10.586 1.835 1 96.81 51 GLU B C 1
ATOM 3110 O O . GLU B 1 51 ? 5.039 11.812 1.872 1 96.81 51 GLU B O 1
ATOM 3115 N N . TRP B 1 52 ? 4.215 9.891 2.535 1 96.81 52 TRP B N 1
ATOM 3116 C CA . TRP B 1 52 ? 3.305 10.5 3.5 1 96.81 52 TRP B CA 1
ATOM 3117 C C . TRP B 1 52 ? 4.078 11.219 4.602 1 96.81 52 TRP B C 1
ATOM 3119 O O . TRP B 1 52 ? 3.723 12.328 4.996 1 96.81 52 TRP B O 1
ATOM 3129 N N . MET B 1 53 ? 5.172 10.57 5.082 1 93.31 53 MET B N 1
ATOM 3130 C CA . MET B 1 53 ? 5.988 11.172 6.129 1 93.31 53 MET B CA 1
ATOM 3131 C C . MET B 1 53 ? 6.598 12.484 5.652 1 93.31 53 MET B C 1
ATOM 3133 O O . MET B 1 53 ? 6.551 13.484 6.367 1 93.31 53 MET B O 1
ATOM 3137 N N . VAL B 1 54 ? 7.07 12.469 4.465 1 94.44 54 VAL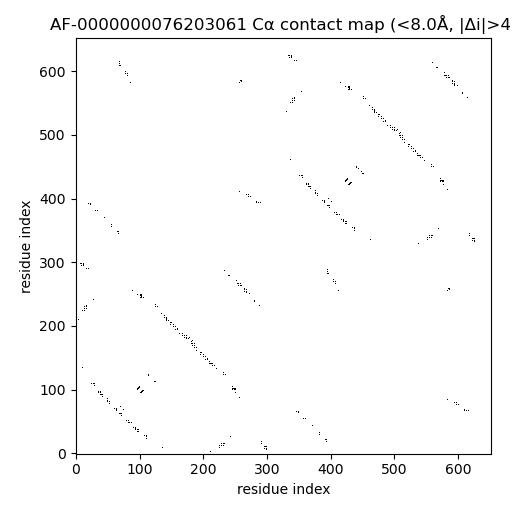 B N 1
ATOM 3138 C CA . VAL B 1 54 ? 7.695 13.656 3.898 1 94.44 54 VAL B CA 1
ATOM 3139 C C . VAL B 1 54 ? 6.641 14.742 3.678 1 94.44 54 VAL B C 1
ATOM 3141 O O . VAL B 1 54 ? 6.848 15.898 4.043 1 94.44 54 VAL B O 1
ATOM 3144 N N . SER B 1 55 ? 5.488 14.391 3.109 1 95.38 55 SER B N 1
ATOM 3145 C CA . SER B 1 55 ? 4.414 15.336 2.828 1 95.38 55 SER B CA 1
ATOM 3146 C C . SER B 1 55 ? 3.861 15.945 4.113 1 95.38 55 SER B C 1
ATOM 3148 O O . SER B 1 55 ? 3.654 17.156 4.195 1 95.38 55 SER B O 1
ATOM 3150 N N . THR B 1 56 ? 3.621 15.086 5.094 1 92.06 56 THR B N 1
ATOM 3151 C CA . THR B 1 56 ? 3.125 15.539 6.387 1 92.06 56 THR B CA 1
ATOM 3152 C C . THR B 1 56 ? 4.121 16.484 7.047 1 92.06 56 THR B C 1
ATOM 3154 O O . THR B 1 56 ? 3.738 17.547 7.559 1 92.06 56 THR B O 1
ATOM 3157 N N . GLY B 1 57 ? 5.418 16.156 6.965 1 88.69 57 GLY B N 1
ATOM 3158 C CA . GLY B 1 57 ? 6.445 17.031 7.508 1 88.69 57 GLY B CA 1
ATOM 3159 C C . GLY B 1 57 ? 6.516 18.375 6.812 1 88.69 57 GLY B C 1
ATOM 3160 O O . GLY B 1 57 ? 6.621 19.422 7.469 1 88.69 57 GLY B O 1
ATOM 3161 N N . SER B 1 58 ? 6.379 18.391 5.555 1 90.75 58 SER B N 1
ATOM 3162 C CA . SER B 1 58 ? 6.484 19.609 4.766 1 90.75 58 SER B CA 1
ATOM 3163 C C . SER B 1 58 ? 5.289 20.531 5.008 1 90.75 58 SER B C 1
ATOM 3165 O O . SER B 1 58 ? 5.418 21.766 4.945 1 90.75 58 SER B O 1
ATOM 3167 N N . LYS B 1 59 ? 4.141 19.953 5.324 1 90.25 59 LYS B N 1
ATOM 3168 C CA . LYS B 1 59 ? 2.922 20.734 5.543 1 90.25 59 LYS B CA 1
ATOM 3169 C C . LYS B 1 59 ? 2.869 21.281 6.965 1 90.25 59 LYS B C 1
ATOM 3171 O O . LYS B 1 59 ? 2.516 22.438 7.172 1 90.25 59 LYS B O 1
ATOM 3176 N N . LEU B 1 60 ? 3.309 20.453 7.898 1 88.38 60 LEU B N 1
ATOM 3177 C CA . LEU B 1 60 ? 3.078 20.797 9.297 1 88.38 60 LEU B CA 1
ATOM 3178 C C . LEU B 1 60 ? 4.262 21.578 9.859 1 88.38 60 LEU B C 1
ATOM 3180 O O . LEU B 1 60 ? 4.09 22.438 10.727 1 88.38 60 LEU B O 1
ATOM 3184 N N . THR B 1 61 ? 5.504 21.375 9.32 1 85.19 61 THR B N 1
ATOM 3185 C CA . THR B 1 61 ? 6.711 21.984 9.883 1 85.19 61 THR B CA 1
ATOM 3186 C C . THR B 1 61 ? 6.648 23.5 9.789 1 85.19 61 THR B C 1
ATOM 3188 O O . THR B 1 61 ? 6.871 24.203 10.781 1 85.19 61 THR B O 1
ATOM 3191 N N . PRO B 1 62 ? 6.273 24.094 8.648 1 84.19 62 PRO B N 1
ATOM 3192 C CA . PRO B 1 62 ? 6.211 25.562 8.57 1 84.19 62 PRO B CA 1
ATOM 3193 C C . PRO B 1 62 ? 5.172 26.156 9.516 1 84.19 62 PRO B C 1
ATOM 3195 O O . PRO B 1 62 ? 5.359 27.266 10.023 1 84.19 62 PRO B O 1
ATOM 3198 N N . ILE B 1 63 ? 4.102 25.438 9.781 1 82.62 63 ILE B N 1
ATOM 3199 C CA . ILE B 1 63 ? 3.045 25.906 10.664 1 82.62 63 ILE B CA 1
ATOM 3200 C C . ILE B 1 63 ? 3.535 25.875 12.109 1 82.62 63 ILE B C 1
ATOM 3202 O O . ILE B 1 63 ? 3.328 26.828 12.867 1 82.62 63 ILE B O 1
ATOM 3206 N N . LEU B 1 64 ? 4.215 24.844 12.383 1 79.94 64 LEU B N 1
ATOM 3207 C CA . LEU B 1 64 ? 4.723 24.656 13.742 1 79.94 64 LEU B CA 1
ATOM 3208 C C . LEU B 1 64 ? 5.84 25.656 14.031 1 79.94 64 LEU B C 1
ATOM 3210 O O . LEU B 1 64 ? 5.973 26.141 15.164 1 79.94 64 LEU B O 1
ATOM 3214 N N . GLU B 1 65 ? 6.621 25.969 13.023 1 77.62 65 GLU B N 1
ATOM 3215 C CA . GLU B 1 65 ? 7.695 26.938 13.195 1 77.62 65 GLU B CA 1
ATOM 3216 C C . GLU B 1 65 ? 7.137 28.328 13.477 1 77.62 65 GLU B C 1
ATOM 3218 O O . GLU B 1 65 ? 7.711 29.094 14.266 1 77.62 65 GLU B O 1
ATOM 3223 N N . LYS B 1 66 ? 6 28.594 12.852 1 72.88 66 LYS B N 1
ATOM 3224 C CA . LYS B 1 66 ? 5.355 29.891 13.055 1 72.88 66 LYS B CA 1
ATOM 3225 C C . LYS B 1 66 ? 4.59 29.906 14.375 1 72.88 66 LYS B C 1
ATOM 3227 O O . LYS B 1 66 ? 4.449 30.969 15 1 72.88 66 LYS B O 1
ATOM 3232 N N . ALA B 1 67 ? 4.152 28.641 14.664 1 65.81 67 ALA B N 1
ATOM 3233 C CA . ALA B 1 67 ? 3.406 28.531 15.922 1 65.81 67 ALA B CA 1
ATOM 3234 C C . ALA B 1 67 ? 4.332 28.172 17.078 1 65.81 67 ALA B C 1
ATOM 3236 O O . ALA B 1 67 ? 4.418 27.016 17.484 1 65.81 67 ALA B O 1
ATOM 3237 N N . LYS B 1 68 ? 5.449 28.812 17.312 1 58.59 68 LYS B N 1
ATOM 3238 C CA . LYS B 1 68 ? 6.531 28.547 18.25 1 58.59 68 LYS B CA 1
ATOM 3239 C C . LYS B 1 68 ? 6.051 27.688 19.422 1 58.59 68 LYS B C 1
ATOM 3241 O O . LYS B 1 68 ? 6.855 27.094 20.141 1 58.59 68 LYS B O 1
ATOM 3246 N N . ASP B 1 69 ? 4.742 27.781 19.766 1 54.47 69 ASP B N 1
ATOM 3247 C CA . ASP B 1 69 ? 4.285 27.25 21.047 1 54.47 69 ASP B CA 1
ATOM 3248 C C . ASP B 1 69 ? 4.191 25.734 21 1 54.47 69 ASP B C 1
ATOM 3250 O O . ASP B 1 69 ? 4.039 25.078 22.047 1 54.47 69 ASP B O 1
ATOM 3254 N N . PHE B 1 70 ? 4.012 25.203 19.781 1 54.66 70 PHE B N 1
ATOM 3255 C CA . PHE B 1 70 ? 3.869 23.766 19.797 1 54.66 70 PHE B CA 1
ATOM 3256 C C . PHE B 1 70 ? 5.223 23.078 20 1 54.66 70 PHE B C 1
ATOM 3258 O O . PHE B 1 70 ? 6.207 23.453 19.359 1 54.66 70 PHE B O 1
ATOM 3265 N N . THR B 1 71 ? 5.57 22.781 21.312 1 53.22 71 THR B N 1
ATOM 3266 C CA . THR B 1 71 ? 6.773 21.969 21.391 1 53.22 71 THR B CA 1
ATOM 3267 C C . THR B 1 71 ? 6.875 21.047 20.188 1 53.22 71 THR B C 1
ATOM 3269 O O . THR B 1 71 ? 6.453 19.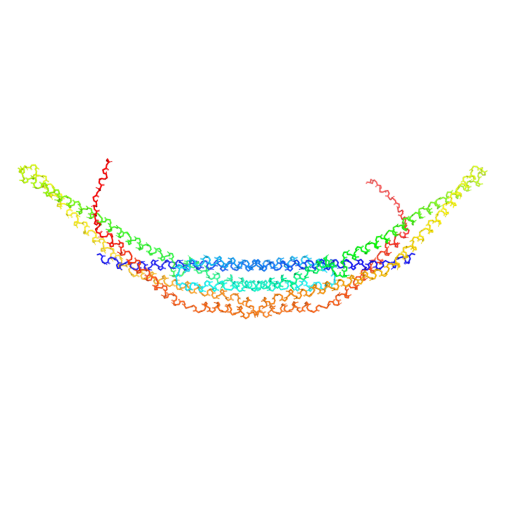891 20.25 1 53.22 71 THR B O 1
ATOM 3272 N N . ASP B 1 72 ? 6.961 21.672 18.953 1 55.72 72 ASP B N 1
ATOM 3273 C CA . ASP B 1 72 ? 6.703 21.344 17.562 1 55.72 72 ASP B CA 1
ATOM 3274 C C . ASP B 1 72 ? 7.375 20.031 17.172 1 55.72 72 ASP B C 1
ATOM 3276 O O . ASP B 1 72 ? 6.73 19.141 16.625 1 55.72 72 ASP B O 1
ATOM 3280 N N . GLU B 1 73 ? 8.633 20 17.734 1 60.06 73 GLU B N 1
ATOM 3281 C CA . GLU B 1 73 ? 9.438 18.938 17.125 1 60.06 73 GLU B CA 1
ATOM 3282 C C . GLU B 1 73 ? 9.008 17.562 17.641 1 60.06 73 GLU B C 1
ATOM 3284 O O . GLU B 1 73 ? 9.047 16.578 16.891 1 60.06 73 GLU B O 1
ATOM 3289 N N . ILE B 1 74 ? 8.406 17.672 18.797 1 64.88 74 ILE B N 1
ATOM 3290 C CA . ILE B 1 74 ? 8.078 16.391 19.422 1 64.88 74 ILE B CA 1
ATOM 3291 C C . ILE B 1 74 ? 6.781 15.844 18.828 1 64.88 74 ILE B C 1
ATOM 3293 O O . ILE B 1 74 ? 6.66 14.641 18.594 1 64.88 74 ILE B O 1
ATOM 3297 N N . VAL B 1 75 ? 5.887 16.797 18.422 1 71.5 75 VAL B N 1
ATOM 3298 C CA . VAL B 1 75 ? 4.59 16.359 17.922 1 71.5 75 VAL B CA 1
ATOM 3299 C C . VAL B 1 75 ? 4.754 15.719 16.547 1 71.5 75 VAL B C 1
ATOM 3301 O O . VAL B 1 75 ? 4.258 14.617 16.297 1 71.5 75 VAL B O 1
ATOM 3304 N N . LEU B 1 76 ? 5.547 16.469 15.727 1 72.38 76 LEU B N 1
ATOM 3305 C CA . LEU B 1 76 ? 5.727 15.969 14.367 1 72.38 76 LEU B CA 1
ATOM 3306 C C . LEU B 1 76 ? 6.512 14.664 14.367 1 72.38 76 LEU B C 1
ATOM 3308 O O . LEU B 1 76 ? 6.164 13.727 13.656 1 72.38 76 LEU B O 1
ATOM 3312 N N . LYS B 1 77 ? 7.539 14.578 15.227 1 71.5 77 LYS B N 1
ATOM 3313 C CA . LYS B 1 77 ? 8.375 13.383 15.312 1 71.5 77 LYS B CA 1
ATOM 3314 C C . LYS B 1 77 ? 7.562 12.18 15.773 1 71.5 77 LYS B C 1
ATOM 3316 O O . LYS B 1 77 ? 7.727 11.078 15.242 1 71.5 77 LYS B O 1
ATOM 3321 N N . ASN B 1 78 ? 6.707 12.422 16.594 1 75.06 78 ASN B N 1
ATOM 3322 C CA . ASN B 1 78 ? 5.906 11.32 17.125 1 75.06 78 ASN B CA 1
ATOM 3323 C C . ASN B 1 78 ? 4.781 10.938 16.172 1 75.06 78 ASN B C 1
ATOM 3325 O O . ASN B 1 78 ? 4.375 9.773 16.125 1 75.06 78 ASN B O 1
ATOM 3329 N N . LEU B 1 79 ? 4.395 12 15.398 1 79.81 79 LEU B N 1
ATOM 3330 C CA . LEU B 1 79 ? 3.33 11.758 14.43 1 79.81 79 LEU B CA 1
ATOM 3331 C C . LEU B 1 79 ? 3.783 10.773 13.359 1 79.81 79 LEU B C 1
ATOM 3333 O O . LEU B 1 79 ? 3.023 9.883 12.961 1 79.81 79 LEU B O 1
ATOM 3337 N N . VAL B 1 80 ? 5.082 10.883 12.977 1 84.06 80 VAL B N 1
ATOM 3338 C CA . VAL B 1 80 ? 5.535 10.078 11.836 1 84.06 80 VAL B CA 1
ATOM 3339 C C . VAL B 1 80 ? 6.254 8.836 12.344 1 84.06 80 VAL B C 1
ATOM 3341 O O . VAL B 1 80 ? 6.59 7.941 11.555 1 84.06 80 VAL B O 1
ATOM 3344 N N . LYS B 1 81 ? 6.445 8.664 13.625 1 79.81 81 LYS B N 1
ATOM 3345 C CA . LYS B 1 81 ? 7.184 7.555 14.219 1 79.81 81 LYS B CA 1
ATOM 3346 C C . LYS B 1 81 ? 6.504 6.223 13.93 1 79.81 81 LYS B C 1
ATOM 3348 O O . LYS B 1 81 ? 7.172 5.223 13.648 1 79.81 81 LYS B O 1
ATOM 3353 N N . GLU B 1 82 ? 5.219 6.277 14.078 1 82.31 82 GLU B N 1
ATOM 3354 C CA . GLU B 1 82 ? 4.484 5.043 13.805 1 82.31 82 GLU B CA 1
ATOM 3355 C C . GLU B 1 82 ? 4.723 4.562 12.375 1 82.31 82 GLU B C 1
ATOM 3357 O O . GLU B 1 82 ? 4.902 3.365 12.141 1 82.31 82 GLU B O 1
ATOM 3362 N N . ALA B 1 83 ? 4.664 5.559 11.391 1 87 83 ALA B N 1
ATOM 3363 C CA . ALA B 1 83 ? 4.891 5.195 10 1 87 83 ALA B CA 1
ATOM 3364 C C . ALA B 1 83 ? 6.301 4.648 9.797 1 87 83 ALA B C 1
ATOM 3366 O O . ALA B 1 83 ? 6.5 3.699 9.031 1 87 83 ALA B O 1
ATOM 3367 N N . LEU B 1 84 ? 7.273 5.176 10.492 1 84.62 84 LEU B N 1
ATOM 3368 C CA . LEU B 1 84 ? 8.648 4.703 10.414 1 84.62 84 LEU B CA 1
ATOM 3369 C C . LEU B 1 84 ? 8.758 3.266 10.914 1 84.62 84 LEU B C 1
ATOM 3371 O O . LEU B 1 84 ? 9.391 2.428 10.258 1 84.62 84 LEU B O 1
ATOM 3375 N N . CYS B 1 85 ? 8.125 2.957 12 1 83.12 85 CYS B N 1
ATOM 3376 C CA . CYS B 1 85 ? 8.133 1.609 12.555 1 83.12 85 CYS B CA 1
ATOM 3377 C C . CYS B 1 85 ? 7.434 0.629 11.625 1 83.12 85 CYS B C 1
ATOM 3379 O O . CYS B 1 85 ? 7.902 -0.496 11.438 1 83.12 85 CYS B O 1
ATOM 3381 N N . THR B 1 86 ? 6.328 1.118 11.102 1 87.31 86 THR B N 1
ATOM 3382 C CA . THR B 1 86 ? 5.566 0.267 10.195 1 87.31 86 THR B CA 1
ATOM 3383 C C . THR B 1 86 ? 6.387 -0.059 8.945 1 87.31 86 THR B C 1
ATOM 3385 O O . THR B 1 86 ? 6.375 -1.195 8.469 1 87.31 86 THR B O 1
ATOM 3388 N N . THR B 1 87 ? 7.164 0.953 8.406 1 90.31 87 THR B N 1
ATOM 3389 C CA . THR B 1 87 ? 8 0.717 7.23 1 90.31 87 THR B CA 1
ATOM 3390 C C . THR B 1 87 ? 9.062 -0.332 7.531 1 90.31 87 THR B C 1
ATOM 3392 O O . THR B 1 87 ? 9.367 -1.178 6.684 1 90.31 87 THR B O 1
ATOM 3395 N N . GLU B 1 88 ? 9.602 -0.339 8.695 1 87.5 88 GLU B N 1
ATOM 3396 C CA . GLU B 1 88 ? 10.648 -1.287 9.062 1 87.5 88 GLU B CA 1
ATOM 3397 C C . GLU B 1 88 ? 10.125 -2.719 9.062 1 87.5 88 GLU B C 1
ATOM 3399 O O . GLU B 1 88 ? 10.781 -3.627 8.555 1 87.5 88 GLU B O 1
ATOM 3404 N N . VAL B 1 89 ? 8.984 -2.934 9.633 1 87.06 89 VAL B N 1
ATOM 3405 C CA . VAL B 1 89 ? 8.375 -4.258 9.719 1 87.06 89 VAL B CA 1
ATOM 3406 C C . VAL B 1 89 ? 8.094 -4.781 8.312 1 87.06 89 VAL B C 1
ATOM 3408 O O . VAL B 1 89 ? 8.406 -5.93 7.992 1 87.06 89 VAL B O 1
ATOM 3411 N N . HIS B 1 90 ? 7.504 -3.951 7.492 1 92.31 90 HIS B N 1
ATOM 3412 C CA . HIS B 1 90 ? 7.16 -4.367 6.141 1 92.31 90 HIS B CA 1
ATOM 3413 C C . HIS B 1 90 ? 8.406 -4.566 5.289 1 92.31 90 HIS B C 1
ATOM 3415 O O . HIS B 1 90 ? 8.438 -5.43 4.406 1 92.31 90 HIS B O 1
ATOM 3421 N N . GLN B 1 91 ? 9.492 -3.766 5.617 1 93.06 91 GLN B N 1
ATOM 3422 C CA . GLN B 1 91 ? 10.773 -3.982 4.953 1 93.06 91 GLN B CA 1
ATOM 3423 C C . GLN B 1 91 ? 11.352 -5.344 5.312 1 93.06 91 GLN B C 1
ATOM 3425 O O . GLN B 1 91 ? 11.914 -6.031 4.457 1 93.06 91 GLN B O 1
ATOM 3430 N N . ASN B 1 92 ? 11.227 -5.684 6.527 1 90.88 92 ASN B N 1
ATOM 3431 C CA . ASN B 1 92 ? 11.711 -6.988 6.969 1 90.88 92 ASN B CA 1
ATOM 3432 C C . ASN B 1 92 ? 10.984 -8.125 6.254 1 90.88 92 ASN B C 1
ATOM 3434 O O . ASN B 1 92 ? 11.602 -9.125 5.875 1 90.88 92 ASN B O 1
ATOM 3438 N N . VAL B 1 93 ? 9.688 -7.969 6.102 1 91.62 93 VAL B N 1
ATOM 3439 C CA . VAL B 1 93 ? 8.906 -8.984 5.402 1 91.62 93 VAL B CA 1
ATOM 3440 C C . VAL B 1 93 ? 9.359 -9.07 3.945 1 91.62 93 VAL B C 1
ATOM 3442 O O . VAL B 1 93 ? 9.578 -10.164 3.422 1 91.62 93 VAL B O 1
ATOM 3445 N N . HIS B 1 94 ? 9.516 -7.906 3.277 1 95.75 94 HIS B N 1
ATOM 3446 C CA . HIS B 1 94 ? 10.023 -7.883 1.908 1 95.75 94 HIS B CA 1
ATOM 3447 C C . HIS B 1 94 ? 11.367 -8.594 1.807 1 95.75 94 HIS B C 1
ATOM 3449 O O . HIS B 1 94 ? 11.57 -9.43 0.918 1 95.75 94 HIS B O 1
ATOM 3455 N N . ASN B 1 95 ? 12.234 -8.297 2.74 1 95.12 95 ASN B N 1
ATOM 3456 C CA . ASN B 1 95 ? 13.57 -8.875 2.73 1 95.12 95 ASN B CA 1
ATOM 3457 C C . ASN B 1 95 ? 13.523 -10.383 2.955 1 95.12 95 ASN B C 1
ATOM 3459 O O . ASN B 1 95 ? 14.266 -11.133 2.318 1 95.12 95 ASN B O 1
ATOM 3463 N N . ALA B 1 96 ? 12.68 -10.859 3.83 1 93.31 96 ALA B N 1
ATOM 3464 C CA . ALA B 1 96 ? 12.547 -12.289 4.121 1 93.31 96 ALA B CA 1
ATOM 3465 C C . ALA B 1 96 ? 12.078 -13.055 2.889 1 93.31 96 ALA B C 1
ATOM 3467 O O . ALA B 1 96 ? 12.5 -14.195 2.658 1 93.31 96 ALA B O 1
ATOM 3468 N N . LEU B 1 97 ? 11.266 -12.445 2.031 1 94.94 97 LEU B N 1
ATOM 3469 C CA . LEU B 1 97 ? 10.711 -13.102 0.853 1 94.94 97 LEU B CA 1
ATOM 3470 C C . LEU B 1 97 ? 11.719 -13.109 -0.291 1 94.94 97 LEU B C 1
ATOM 3472 O O . LEU B 1 97 ? 11.773 -14.062 -1.072 1 94.94 97 LEU B O 1
ATOM 3476 N N . MET B 1 98 ? 12.586 -12.055 -0.306 1 95.69 98 MET B N 1
ATOM 3477 C CA . MET B 1 98 ? 13.352 -11.828 -1.523 1 95.69 98 MET B CA 1
ATOM 3478 C C . MET B 1 98 ? 14.828 -12.148 -1.302 1 95.69 98 MET B C 1
ATOM 3480 O O . MET B 1 98 ? 15.602 -12.211 -2.256 1 95.69 98 MET B O 1
ATOM 3484 N N . CYS B 1 99 ? 15.266 -12.344 -0.062 1 92.5 99 CYS B N 1
ATOM 3485 C CA . CYS B 1 99 ? 16.688 -12.586 0.212 1 92.5 99 CYS B CA 1
ATOM 3486 C C . CYS B 1 99 ? 17.156 -13.867 -0.45 1 92.5 99 CYS B C 1
ATOM 3488 O O . CYS B 1 99 ? 16.359 -14.641 -0.965 1 92.5 99 CYS B O 1
ATOM 3490 N N . SER B 1 100 ? 18.453 -14.203 -0.526 1 89.94 100 SER B N 1
ATOM 3491 C CA . SER B 1 100 ? 19.062 -15.328 -1.229 1 89.94 100 SER B CA 1
ATOM 3492 C C . SER B 1 100 ? 18.547 -16.656 -0.705 1 89.94 100 SER B C 1
ATOM 3494 O O . SER B 1 100 ? 18.359 -17.609 -1.475 1 89.94 100 SER B O 1
ATOM 3496 N N . GLY B 1 101 ? 18.203 -16.812 0.537 1 89.88 101 GLY B N 1
ATOM 3497 C CA . GLY B 1 101 ? 17.641 -18.031 1.116 1 89.88 101 GLY B CA 1
ATOM 3498 C C . GLY B 1 101 ? 16.141 -17.969 1.297 1 89.88 101 GLY B C 1
ATOM 3499 O O . GLY B 1 101 ? 15.547 -18.844 1.927 1 89.88 101 GLY B O 1
ATOM 3500 N N . GLY B 1 102 ? 15.602 -16.969 0.638 1 93.06 102 GLY B N 1
ATOM 3501 C CA . GLY B 1 102 ? 14.164 -16.781 0.767 1 93.06 102 GLY B CA 1
ATOM 3502 C C . GLY B 1 102 ? 13.367 -17.609 -0.234 1 93.06 102 GLY B C 1
ATOM 3503 O O . GLY B 1 102 ? 13.938 -18.234 -1.119 1 93.06 102 GLY B O 1
ATOM 3504 N N . PRO B 1 103 ? 12.094 -17.625 -0.051 1 94.06 103 PRO B N 1
ATOM 3505 C CA . PRO B 1 103 ? 11.25 -18.484 -0.886 1 94.06 103 PRO B CA 1
ATOM 3506 C C . PRO B 1 103 ? 11.328 -18.141 -2.369 1 94.06 103 PRO B C 1
ATOM 3508 O O . PRO B 1 103 ? 11.359 -19.031 -3.221 1 94.06 103 PRO B O 1
ATOM 3511 N N . TYR B 1 104 ? 11.414 -16.844 -2.734 1 95.25 104 TYR B N 1
ATOM 3512 C CA . TYR B 1 104 ? 11.477 -16.469 -4.141 1 95.25 104 TYR B CA 1
ATOM 3513 C C . TYR B 1 104 ? 12.758 -16.969 -4.789 1 95.25 104 TYR B C 1
ATOM 3515 O O . TYR B 1 104 ? 12.711 -17.672 -5.805 1 95.25 104 TYR B O 1
ATOM 3523 N N . SER B 1 105 ? 13.875 -16.609 -4.199 1 93.12 105 SER B N 1
ATOM 3524 C CA . SER B 1 105 ? 15.18 -16.953 -4.766 1 93.12 105 SER B CA 1
ATOM 3525 C C . SER B 1 105 ? 15.383 -18.453 -4.836 1 93.12 105 SER B C 1
ATOM 3527 O O . SER B 1 105 ? 15.898 -18.969 -5.828 1 93.12 105 SER B O 1
ATOM 3529 N N . THR B 1 106 ? 14.961 -19.172 -3.811 1 92.69 106 THR B N 1
ATOM 3530 C CA . THR B 1 106 ? 15.125 -20.625 -3.764 1 92.69 106 THR B CA 1
ATOM 3531 C C . THR B 1 106 ? 14.258 -21.297 -4.824 1 92.69 106 THR B C 1
ATOM 3533 O O . THR B 1 106 ? 14.719 -22.219 -5.512 1 92.69 106 THR B O 1
ATOM 3536 N N . LEU B 1 107 ? 13.039 -20.844 -4.992 1 93.06 107 LEU B N 1
ATOM 3537 C CA . LEU B 1 107 ? 12.156 -21.391 -6.012 1 93.06 107 LEU B CA 1
ATOM 3538 C C . LEU B 1 107 ? 12.695 -21.109 -7.41 1 93.06 107 LEU B C 1
ATOM 3540 O O . LEU B 1 107 ? 12.648 -21.984 -8.281 1 93.06 107 LEU B O 1
ATOM 3544 N N . GLN B 1 108 ? 13.273 -19.938 -7.617 1 90.75 108 GLN B N 1
ATOM 3545 C CA . GLN B 1 108 ? 13.828 -19.562 -8.906 1 90.75 108 GLN B CA 1
ATOM 3546 C C . GLN B 1 108 ? 15.039 -20.422 -9.258 1 90.75 108 GLN B C 1
ATOM 3548 O O . GLN B 1 108 ? 15.188 -20.859 -10.398 1 90.75 108 GLN B O 1
ATOM 3553 N N . ARG B 1 109 ? 15.82 -20.672 -8.289 1 86.31 109 ARG B N 1
ATOM 3554 C CA . ARG B 1 109 ? 16.969 -21.547 -8.5 1 86.31 109 ARG B CA 1
ATOM 3555 C C . ARG B 1 109 ? 16.531 -22.953 -8.852 1 86.31 109 ARG B C 1
ATOM 3557 O O . ARG B 1 109 ? 17.156 -23.609 -9.703 1 86.31 109 ARG B O 1
ATOM 3564 N N . GLY B 1 110 ? 15.477 -23.359 -8.227 1 83.94 110 GLY B N 1
ATOM 3565 C CA . GLY B 1 110 ? 14.945 -24.672 -8.523 1 83.94 110 GLY B CA 1
ATOM 3566 C C . GLY B 1 110 ? 14.406 -24.797 -9.938 1 83.94 110 GLY B C 1
ATOM 3567 O O . GLY B 1 110 ? 14.445 -25.891 -10.523 1 83.94 110 GLY B O 1
ATOM 3568 N N . ILE B 1 111 ? 13.938 -23.656 -10.461 1 81.94 111 ILE B N 1
ATOM 3569 C CA . ILE B 1 111 ? 13.438 -23.641 -11.836 1 81.94 111 ILE B CA 1
ATOM 3570 C C . ILE B 1 111 ? 14.609 -23.688 -12.812 1 81.94 111 ILE B C 1
ATOM 3572 O O . ILE B 1 111 ? 14.578 -24.422 -13.797 1 81.94 111 ILE B O 1
ATOM 3576 N N . GLY B 1 112 ? 15.703 -22.703 -12.562 1 66.19 112 GLY B N 1
ATOM 3577 C CA . GLY B 1 112 ? 16.891 -22.656 -13.398 1 66.19 112 GLY B CA 1
ATOM 3578 C C . GLY B 1 112 ? 17.719 -23.922 -13.328 1 66.19 112 GLY B C 1
ATOM 3579 O O . GLY B 1 112 ? 18.312 -24.328 -14.328 1 66.19 112 GLY B O 1
ATOM 3580 N N . LEU B 1 113 ? 18 -24.328 -12.117 1 55.88 113 LEU B N 1
ATOM 3581 C CA . LEU B 1 113 ? 18.734 -25.578 -11.984 1 55.88 113 LEU B CA 1
ATOM 3582 C C . LEU B 1 113 ? 18.141 -26.656 -12.875 1 55.88 113 LEU B C 1
ATOM 3584 O O . LEU B 1 113 ? 18.859 -27.484 -13.43 1 55.88 113 LEU B O 1
ATOM 3588 N N . ASN B 1 114 ? 16.875 -26.609 -12.961 1 50.78 114 ASN B N 1
ATOM 3589 C CA . ASN B 1 114 ? 16.297 -27.547 -13.914 1 50.78 114 ASN B CA 1
ATOM 3590 C C . ASN B 1 114 ? 16.688 -27.203 -15.344 1 50.78 114 ASN B C 1
ATOM 3592 O O . ASN B 1 114 ? 16.797 -28.078 -16.203 1 50.78 114 ASN B O 1
ATOM 3596 N N . LYS B 1 115 ? 17.062 -25.75 -15.523 1 50.72 115 LYS B N 1
ATOM 3597 C CA . LYS B 1 115 ? 17.5 -25.344 -16.844 1 50.72 115 LYS B CA 1
ATOM 3598 C C . LYS B 1 115 ? 19.031 -25.375 -16.953 1 50.72 115 LYS B C 1
ATOM 3600 O O . LYS B 1 115 ? 19.578 -25.672 -18.016 1 50.72 115 LYS B O 1
ATOM 3605 N N . ILE B 1 116 ? 19.75 -24.875 -15.898 1 41.03 116 ILE B N 1
ATOM 3606 C CA . ILE B 1 116 ? 21.203 -24.672 -15.977 1 41.03 116 ILE B CA 1
ATOM 3607 C C . ILE B 1 116 ? 21.922 -25.906 -15.484 1 41.03 116 ILE B C 1
ATOM 3609 O O . ILE B 1 116 ? 23.109 -26.094 -15.758 1 41.03 116 ILE B O 1
ATOM 3613 N N . THR B 1 117 ? 21.562 -26.438 -14.297 1 42.03 117 THR B N 1
ATOM 3614 C CA . THR B 1 117 ? 22.531 -27.312 -13.641 1 42.03 117 THR B CA 1
ATOM 3615 C C . THR B 1 117 ? 22.984 -28.422 -14.57 1 42.03 117 THR B C 1
ATOM 3617 O O . THR B 1 117 ? 22.406 -29.516 -14.57 1 42.03 117 THR B O 1
ATOM 3620 N N . LYS B 1 118 ? 23.594 -28.062 -15.586 1 42.66 118 LYS B N 1
ATOM 3621 C CA . LYS B 1 118 ? 24.469 -28.984 -16.297 1 42.66 118 LYS B CA 1
ATOM 3622 C C . LYS B 1 118 ? 25.422 -29.688 -15.328 1 42.66 118 LYS B C 1
ATOM 3624 O O . LYS B 1 118 ? 26.109 -30.625 -15.703 1 42.66 118 LYS B O 1
ATOM 3629 N N . SER B 1 119 ? 25.812 -29.016 -14.281 1 42.59 119 SER B N 1
ATOM 3630 C CA . SER B 1 119 ? 26.891 -29.703 -13.578 1 42.59 119 SER B CA 1
ATOM 3631 C C . SER B 1 119 ? 26.391 -30.953 -12.875 1 42.59 119 SER B C 1
ATOM 3633 O O . SER B 1 119 ? 27.188 -31.781 -12.414 1 42.59 119 SER B O 1
ATOM 3635 N N . SER B 1 120 ? 25.156 -30.938 -12.328 1 46.78 120 SER B N 1
ATOM 3636 C CA . SER B 1 120 ? 24.781 -32.156 -11.594 1 46.78 120 SER B CA 1
ATOM 3637 C C . SER B 1 120 ? 24.359 -33.25 -12.547 1 46.78 120 SER B C 1
ATOM 3639 O O . SER B 1 120 ? 23.938 -33 -13.68 1 46.78 120 SER B O 1
ATOM 3641 N N . GLU B 1 121 ? 24.844 -34.469 -12.281 1 53.12 121 GLU B N 1
ATOM 3642 C CA . GLU B 1 121 ? 24.594 -35.75 -12.922 1 53.12 121 GLU B CA 1
ATOM 3643 C C . GLU B 1 121 ? 23.109 -35.938 -13.227 1 53.12 121 GLU B C 1
ATOM 3645 O O . GLU B 1 121 ? 22.719 -36.875 -13.906 1 53.12 121 GLU B O 1
ATOM 3650 N N . GLU B 1 122 ? 22.234 -34.812 -12.711 1 62.22 122 GLU B N 1
ATOM 3651 C CA . GLU B 1 122 ? 20.797 -35.062 -12.883 1 62.22 122 GLU B CA 1
ATOM 3652 C C . GLU B 1 122 ? 20.281 -34.438 -14.172 1 62.22 122 GLU B C 1
ATOM 3654 O O . GLU B 1 122 ? 20.609 -33.281 -14.477 1 62.22 122 GLU B O 1
ATOM 3659 N N . ARG B 1 123 ? 19.75 -35.188 -14.859 1 75.31 123 ARG B N 1
ATOM 3660 C CA . ARG B 1 123 ? 19.172 -34.781 -16.125 1 75.31 123 ARG B CA 1
ATOM 3661 C C . ARG B 1 123 ? 18.016 -33.812 -15.922 1 75.31 123 ARG B C 1
ATOM 3663 O O . ARG B 1 123 ? 17.281 -33.938 -14.945 1 75.31 123 ARG B O 1
ATOM 3670 N N . LEU B 1 124 ? 17.859 -32.844 -16.688 1 78.88 124 LEU B N 1
ATOM 3671 C CA . LEU B 1 124 ? 16.719 -31.922 -16.719 1 78.88 124 LEU B CA 1
ATOM 3672 C C . LEU B 1 124 ? 15.484 -32.625 -17.266 1 78.88 124 LEU B C 1
ATOM 3674 O O . LEU B 1 124 ? 15.602 -33.625 -17.969 1 78.88 124 LEU B O 1
ATOM 3678 N N . LEU B 1 125 ? 14.344 -32.094 -16.859 1 85.5 125 LEU B N 1
ATOM 3679 C CA . LEU B 1 125 ? 13.086 -32.625 -17.375 1 85.5 125 LEU B CA 1
ATOM 3680 C C . LEU B 1 125 ? 13.078 -32.656 -18.891 1 85.5 125 LEU B C 1
ATOM 3682 O O . LEU B 1 125 ? 12.594 -33.594 -19.516 1 85.5 125 LEU B O 1
ATOM 3686 N N . SER B 1 126 ? 13.688 -31.609 -19.516 1 86.12 126 SER B N 1
ATOM 3687 C CA . SER B 1 126 ? 13.703 -31.5 -20.969 1 86.12 126 SER B CA 1
ATOM 3688 C C . SER B 1 126 ? 14.516 -32.625 -21.609 1 86.12 126 SER B C 1
ATOM 3690 O O . SER B 1 126 ? 14.164 -33.125 -22.688 1 86.12 126 SER B O 1
ATOM 3692 N N . ASP B 1 127 ? 15.531 -33.031 -20.891 1 88.44 127 ASP B N 1
ATOM 3693 C CA . ASP B 1 127 ? 16.359 -34.125 -21.391 1 88.44 127 ASP B CA 1
ATOM 3694 C C . ASP B 1 127 ? 15.609 -35.469 -21.328 1 88.44 127 ASP B C 1
ATOM 3696 O O . ASP B 1 127 ? 15.688 -36.25 -22.266 1 88.44 127 ASP B O 1
ATOM 3700 N N . ILE B 1 128 ? 14.93 -35.656 -20.266 1 90 128 ILE B N 1
ATOM 3701 C CA . ILE B 1 128 ? 14.141 -36.875 -20.094 1 90 128 ILE B CA 1
ATOM 3702 C C . ILE B 1 128 ? 13.031 -36.938 -21.141 1 90 128 ILE B C 1
ATOM 3704 O O . ILE B 1 128 ? 12.797 -37.969 -21.75 1 90 128 ILE B O 1
ATOM 3708 N N . GLU B 1 129 ? 12.469 -35.844 -21.375 1 91.12 129 GLU B N 1
ATOM 3709 C CA . GLU B 1 129 ? 11.398 -35.719 -22.359 1 91.12 129 GLU B CA 1
ATOM 3710 C C . GLU B 1 129 ? 11.906 -36.031 -23.766 1 91.12 129 GLU B C 1
ATOM 3712 O O . GLU B 1 129 ? 11.258 -36.75 -24.516 1 91.12 129 GLU B O 1
ATOM 3717 N N . LYS B 1 130 ? 13.055 -35.469 -24.078 1 92.12 130 LYS B N 1
ATOM 3718 C CA . LYS B 1 130 ? 13.633 -35.688 -25.406 1 92.12 130 LYS B CA 1
ATOM 3719 C C . LYS B 1 130 ? 13.922 -37.156 -25.641 1 92.12 130 LYS B C 1
ATOM 3721 O O . LYS B 1 130 ? 13.625 -37.688 -26.703 1 92.12 130 LYS B O 1
ATOM 3726 N N . GLU B 1 131 ? 14.508 -37.812 -24.578 1 93.31 131 GLU B N 1
ATOM 3727 C CA . GLU B 1 131 ? 14.805 -39.219 -24.688 1 93.31 131 GLU B CA 1
ATOM 3728 C C . GLU B 1 131 ? 13.523 -40.031 -24.844 1 93.31 131 GLU B C 1
ATOM 3730 O O . GLU B 1 131 ? 13.461 -40.938 -25.672 1 93.31 131 GLU B O 1
ATOM 3735 N N . PHE B 1 132 ? 12.539 -39.75 -24.109 1 95.2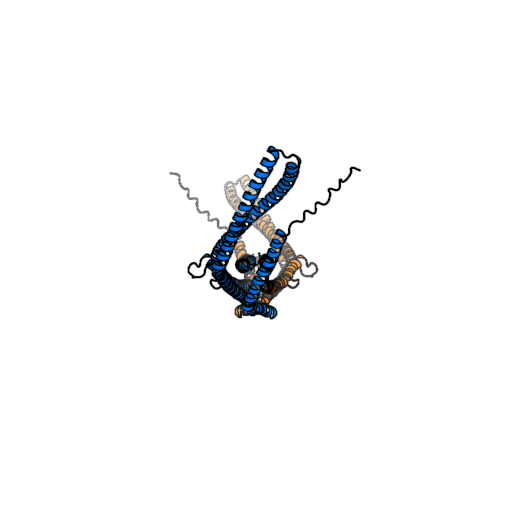5 132 PHE B N 1
ATOM 3736 C CA . PHE B 1 132 ? 11.258 -40.438 -24.203 1 95.25 132 PHE B CA 1
ATOM 3737 C C . PHE B 1 132 ? 10.656 -40.312 -25.594 1 95.25 132 PHE B C 1
ATOM 3739 O O . PHE B 1 132 ? 10.195 -41.281 -26.172 1 95.25 132 PHE B O 1
ATOM 3746 N N . TYR B 1 133 ? 10.688 -39.062 -26.141 1 92.56 133 TYR B N 1
ATOM 3747 C CA . TYR B 1 133 ? 10.008 -38.844 -27.406 1 92.56 133 TYR B CA 1
ATOM 3748 C C . TYR B 1 133 ? 10.805 -39.438 -28.562 1 92.56 133 TYR B C 1
ATOM 3750 O O . TYR B 1 133 ? 10.242 -39.75 -29.609 1 92.56 133 TYR B O 1
ATOM 3758 N N . MET B 1 134 ? 12.094 -39.594 -28.328 1 94.38 134 MET B N 1
ATOM 3759 C CA . MET B 1 134 ? 12.859 -40.375 -29.312 1 94.38 134 MET B CA 1
ATOM 3760 C C . MET B 1 134 ? 12.367 -41.812 -29.375 1 94.38 134 MET B C 1
ATOM 3762 O O . MET B 1 134 ? 12.133 -42.344 -30.469 1 94.38 134 MET B O 1
ATOM 3766 N N . PHE B 1 135 ? 12.148 -42.406 -28.203 1 92.75 135 PHE B N 1
ATOM 3767 C CA . PHE B 1 135 ? 11.617 -43.781 -28.156 1 92.75 135 PHE B CA 1
ATOM 3768 C C . PHE B 1 135 ? 10.211 -43.812 -28.719 1 92.75 135 PHE B C 1
ATOM 3770 O O . PHE B 1 135 ? 9.875 -44.75 -29.484 1 92.75 135 PHE B O 1
ATOM 3777 N N . ASN B 1 136 ? 9.469 -42.844 -28.391 1 90.94 136 ASN B N 1
ATOM 3778 C CA . ASN B 1 136 ? 8.07 -42.812 -28.797 1 90.94 136 ASN B CA 1
ATOM 3779 C C . ASN B 1 136 ? 7.941 -42.625 -30.312 1 90.94 136 ASN B C 1
ATOM 3781 O O . ASN B 1 136 ? 7.047 -43.219 -30.938 1 90.94 136 ASN B O 1
ATOM 3785 N N . ARG B 1 137 ? 8.781 -41.844 -30.859 1 91.69 137 ARG B N 1
ATOM 3786 C CA . ARG B 1 137 ? 8.773 -41.656 -32.312 1 91.69 137 ARG B CA 1
ATOM 3787 C C . ARG B 1 137 ? 9.07 -42.938 -33.031 1 91.69 137 ARG B C 1
ATOM 3789 O O . ARG B 1 137 ? 8.43 -43.25 -34.031 1 91.69 137 ARG B O 1
ATOM 3796 N N . LYS B 1 138 ? 10.023 -43.656 -32.531 1 92 138 LYS B N 1
ATOM 3797 C CA . LYS B 1 138 ? 10.367 -44.938 -33.125 1 92 138 LYS B CA 1
ATOM 3798 C C . LYS B 1 138 ? 9.211 -45.906 -33 1 92 138 LYS B C 1
ATOM 3800 O O . LYS B 1 138 ? 8.898 -46.656 -33.938 1 92 138 LYS B O 1
ATOM 3805 N N . ARG B 1 139 ? 8.617 -45.906 -31.875 1 90.19 139 ARG B N 1
ATOM 3806 C CA . ARG B 1 139 ? 7.461 -46.781 -31.656 1 90.19 139 ARG B CA 1
ATOM 3807 C C . ARG B 1 139 ? 6.34 -46.469 -32.625 1 90.19 139 ARG B C 1
ATOM 3809 O O . ARG B 1 139 ? 5.801 -47.344 -33.281 1 90.19 139 ARG B O 1
ATOM 3816 N N . VAL B 1 140 ? 6.02 -45.188 -32.781 1 87.5 140 VAL B N 1
ATOM 3817 C CA . VAL B 1 140 ? 4.934 -44.719 -33.656 1 87.5 140 VAL B CA 1
ATOM 3818 C C . VAL B 1 140 ? 5.254 -45.062 -35.094 1 87.5 140 VAL B C 1
ATOM 3820 O O . VAL B 1 140 ? 4.367 -45.438 -35.875 1 87.5 140 VAL B O 1
ATOM 3823 N N . GLN B 1 141 ? 6.5 -44.969 -35.438 1 92 141 GLN B N 1
ATOM 3824 C CA . GLN B 1 141 ? 6.922 -45.312 -36.781 1 92 141 GLN B CA 1
ATOM 3825 C C . GLN B 1 141 ? 6.707 -46.781 -37.062 1 92 141 GLN B C 1
ATOM 3827 O O . GLN B 1 141 ? 6.191 -47.156 -38.125 1 92 141 GLN B O 1
ATOM 3832 N N . TYR B 1 142 ? 7.125 -47.656 -36.094 1 89.06 142 TYR B N 1
ATOM 3833 C CA . TYR B 1 142 ? 6.902 -49.094 -36.25 1 89.06 142 TYR B CA 1
ATOM 3834 C C . TYR B 1 142 ? 5.418 -49.406 -36.375 1 89.06 142 TYR B C 1
ATOM 3836 O O . TYR B 1 142 ? 5.02 -50.156 -37.25 1 89.06 142 TYR B O 1
ATOM 3844 N N . GLU B 1 143 ? 4.645 -48.75 -35.562 1 86.75 143 GLU B N 1
ATOM 3845 C CA . GLU B 1 143 ? 3.201 -48.969 -35.562 1 86.75 143 GLU B CA 1
ATOM 3846 C C . GLU B 1 143 ? 2.574 -48.5 -36.875 1 86.75 143 GLU B C 1
ATOM 3848 O O . GLU B 1 143 ? 1.693 -49.156 -37.438 1 86.75 143 GLU B O 1
ATOM 3853 N N . SER B 1 144 ? 2.979 -47.406 -37.375 1 90.19 144 SER B N 1
ATOM 3854 C CA . SER B 1 144 ? 2.465 -46.875 -38.625 1 90.19 144 SER B CA 1
ATOM 3855 C C . SER B 1 144 ? 2.797 -47.781 -39.812 1 90.19 144 SER B C 1
ATOM 3857 O O . SER B 1 144 ? 1.962 -48 -40.688 1 90.19 144 SER B O 1
ATOM 3859 N N . ASP B 1 145 ? 4.012 -48.312 -39.812 1 91.06 145 ASP B N 1
ATOM 3860 C CA . ASP B 1 145 ? 4.441 -49.219 -40.875 1 91.06 145 ASP B CA 1
ATOM 3861 C C . ASP B 1 145 ? 3.613 -50.5 -40.875 1 91.06 145 ASP B C 1
ATOM 3863 O O . ASP B 1 145 ? 3.234 -51 -41.938 1 91.06 145 ASP B O 1
ATOM 3867 N N . ILE B 1 146 ? 3.404 -50.938 -39.719 1 89.12 146 ILE B N 1
ATOM 3868 C CA . ILE B 1 146 ? 2.605 -52.156 -39.594 1 89.12 146 ILE B CA 1
ATOM 3869 C C . ILE B 1 146 ? 1.184 -51.906 -40.094 1 89.12 146 ILE B C 1
ATOM 3871 O O . ILE B 1 146 ? 0.629 -52.688 -40.844 1 89.12 146 ILE B O 1
ATOM 3875 N N . GLN B 1 147 ? 0.648 -50.781 -39.781 1 89.25 147 GLN B N 1
ATOM 3876 C CA . GLN B 1 147 ? -0.71 -50.406 -40.188 1 89.25 147 GLN B CA 1
ATOM 3877 C C . GLN B 1 147 ? -0.813 -50.281 -41.688 1 89.25 147 GLN B C 1
ATOM 3879 O O . GLN B 1 147 ? -1.792 -50.688 -42.312 1 89.25 147 GLN B O 1
ATOM 3884 N N . LYS B 1 148 ? 0.144 -49.625 -42.344 1 90 148 LYS B N 1
ATOM 3885 C CA . LYS B 1 148 ? 0.167 -49.469 -43.781 1 90 148 LYS B CA 1
ATOM 3886 C C . LYS B 1 148 ? 0.176 -50.812 -44.5 1 90 148 LYS B C 1
ATOM 3888 O O . LYS B 1 148 ? -0.537 -51 -45.5 1 90 148 LYS B O 1
ATOM 3893 N N . LYS B 1 149 ? 0.96 -51.688 -43.938 1 88.88 149 LYS B N 1
ATOM 3894 C CA . LYS B 1 149 ? 1.063 -53.031 -44.562 1 88.88 149 LYS B CA 1
ATOM 3895 C C . LYS B 1 149 ? -0.218 -53.812 -44.344 1 88.88 149 LYS B C 1
ATOM 3897 O O . LYS B 1 149 ? -0.625 -54.594 -45.219 1 88.88 149 LYS B O 1
ATOM 3902 N N . LYS B 1 150 ? -0.809 -53.625 -43.25 1 86.19 150 LYS B N 1
ATOM 3903 C CA . LYS B 1 150 ? -2.08 -54.312 -42.969 1 86.19 150 LYS B CA 1
ATOM 3904 C C . LYS B 1 150 ? -3.168 -53.812 -43.906 1 86.19 150 LYS B C 1
ATOM 3906 O O . LYS B 1 150 ? -3.955 -54.594 -44.438 1 86.19 150 LYS B O 1
ATOM 3911 N N . VAL B 1 151 ? -3.182 -52.562 -44.125 1 87.69 151 VAL B N 1
ATOM 3912 C CA . VAL B 1 151 ? -4.164 -51.969 -45.031 1 87.69 151 VAL B CA 1
ATOM 3913 C C . VAL B 1 151 ? -3.941 -52.469 -46.438 1 87.69 151 VAL B C 1
ATOM 3915 O O . VAL B 1 151 ? -4.898 -52.75 -47.156 1 87.69 151 VAL B O 1
ATOM 3918 N N . SER B 1 152 ? -2.674 -52.562 -46.812 1 85.56 152 SER B N 1
ATOM 3919 C CA . SER B 1 152 ? -2.328 -53.094 -48.156 1 85.56 152 SER B CA 1
ATOM 3920 C C . SER B 1 152 ? -2.771 -54.531 -48.312 1 85.56 152 SER B C 1
ATOM 3922 O O . SER B 1 152 ? -3.33 -54.906 -49.344 1 85.56 152 SER B O 1
ATOM 3924 N N . ALA B 1 153 ? -2.527 -55.344 -47.312 1 83.5 153 ALA B N 1
ATOM 3925 C CA . ALA B 1 153 ? -2.932 -56.719 -47.312 1 83.5 153 ALA B CA 1
ATOM 3926 C C . ALA B 1 153 ? -4.449 -56.875 -47.406 1 83.5 153 ALA B C 1
ATOM 3928 O O . ALA B 1 153 ? -4.965 -57.719 -48.125 1 83.5 153 ALA B O 1
ATOM 3929 N N . GLU B 1 154 ? -5.164 -55.969 -46.75 1 85.44 154 GLU B N 1
ATOM 3930 C CA . GLU B 1 154 ? -6.621 -56 -46.75 1 85.44 154 GLU B CA 1
ATOM 3931 C C . GLU B 1 154 ? -7.164 -55.625 -48.156 1 85.44 154 GLU B C 1
ATOM 3933 O O . GLU B 1 154 ? -8.141 -56.219 -48.625 1 85.44 154 GLU B O 1
ATOM 3938 N N . LYS B 1 155 ? -6.562 -54.688 -48.781 1 87.69 155 LYS B N 1
ATOM 3939 C CA . LYS B 1 155 ? -6.957 -54.312 -50.125 1 87.69 155 LYS B CA 1
ATOM 3940 C C . LYS B 1 155 ? -6.75 -55.438 -51.125 1 87.69 155 LYS B C 1
ATOM 3942 O O . LYS B 1 155 ? -7.582 -55.688 -52 1 87.69 155 LYS B O 1
ATOM 3947 N N . MET B 1 156 ? -5.648 -56.219 -50.969 1 85.75 156 MET B N 1
ATOM 3948 C CA . MET B 1 156 ? -5.359 -57.344 -51.844 1 85.75 156 MET B CA 1
ATOM 3949 C C . MET B 1 156 ? -6.352 -58.469 -51.625 1 85.75 156 MET B C 1
ATOM 3951 O O . MET B 1 156 ? -6.777 -59.125 -52.594 1 85.75 156 MET B O 1
ATOM 3955 N N . LYS B 1 157 ? -6.68 -58.656 -50.406 1 84.19 157 LYS B N 1
ATOM 3956 C CA . LYS B 1 157 ? -7.668 -59.688 -50.094 1 84.19 157 LYS B CA 1
ATOM 3957 C C . LYS B 1 157 ? -9.016 -59.375 -50.75 1 84.19 157 LYS B C 1
ATOM 3959 O O . LYS B 1 157 ? -9.68 -60.281 -51.281 1 84.19 157 LYS B O 1
ATOM 3964 N N . SER B 1 158 ? -9.297 -58.156 -50.75 1 88.06 158 SER B N 1
ATOM 3965 C CA . SER B 1 158 ? -10.555 -57.75 -51.375 1 88.06 158 SER B CA 1
ATOM 3966 C C . SER B 1 158 ? -10.516 -57.938 -52.875 1 88.06 158 SER B C 1
ATOM 3968 O O . SER B 1 158 ? -11.508 -58.344 -53.469 1 88.06 158 SER B O 1
ATOM 3970 N N . THR B 1 159 ? -9.398 -57.688 -53.438 1 88.25 159 THR B N 1
ATOM 3971 C CA . THR B 1 159 ? -9.219 -57.875 -54.875 1 88.25 159 THR B CA 1
ATOM 3972 C C . THR B 1 159 ? -9.336 -59.375 -55.219 1 88.25 159 THR B C 1
ATOM 3974 O O . THR B 1 159 ? -9.906 -59.719 -56.281 1 88.25 159 THR B O 1
ATOM 3977 N N . ILE B 1 160 ? -8.852 -60.219 -54.406 1 89.38 160 ILE B N 1
ATOM 3978 C CA . ILE B 1 160 ? -8.898 -61.656 -54.656 1 89.38 160 ILE B CA 1
ATOM 3979 C C . ILE B 1 160 ? -10.344 -62.156 -54.625 1 89.38 160 ILE B C 1
ATOM 3981 O O . ILE B 1 160 ? -10.766 -62.938 -55.469 1 89.38 160 ILE B O 1
ATOM 3985 N N . ILE B 1 161 ? -11.109 -61.594 -53.688 1 90.12 161 ILE B N 1
ATOM 3986 C CA . ILE B 1 161 ? -12.508 -61.969 -53.594 1 90.12 161 ILE B CA 1
ATOM 3987 C C . ILE B 1 161 ? -13.258 -61.594 -54.875 1 90.12 161 ILE B C 1
ATOM 3989 O O . ILE B 1 161 ? -14.039 -62.375 -55.406 1 90.12 161 ILE B O 1
ATOM 3993 N N . GLU B 1 162 ? -12.867 -60.469 -55.344 1 90.81 162 GLU B N 1
ATOM 3994 C CA . GLU B 1 162 ? -13.5 -59.969 -56.562 1 90.81 162 GLU B CA 1
ATOM 3995 C C . GLU B 1 162 ? -13.086 -60.844 -57.75 1 90.81 162 GLU B C 1
ATOM 3997 O O . GLU B 1 162 ? -13.922 -61.156 -58.594 1 90.81 162 GLU B O 1
ATOM 4002 N N . LEU B 1 163 ? -11.859 -61.156 -57.844 1 90.25 163 LEU B N 1
ATOM 4003 C CA . LEU B 1 163 ? -11.344 -61.969 -58.969 1 90.25 163 LEU B CA 1
ATOM 4004 C C . LEU B 1 163 ? -11.883 -63.375 -58.906 1 90.25 163 LEU B C 1
ATOM 4006 O O . LEU B 1 163 ? -12.148 -63.969 -59.938 1 90.25 163 LEU B O 1
ATOM 4010 N N . GLU B 1 164 ? -12.039 -63.875 -57.781 1 91.25 164 GLU B N 1
ATOM 4011 C CA . GLU B 1 164 ? -12.609 -65.188 -57.625 1 91.25 164 GLU B CA 1
ATOM 4012 C C . GLU B 1 164 ? -14.062 -65.25 -58.125 1 91.25 164 GLU B C 1
ATOM 4014 O O . GLU B 1 164 ? -14.484 -66.25 -58.75 1 91.25 164 GLU B O 1
ATOM 4019 N N . GLU B 1 165 ? -14.773 -64.188 -57.812 1 92.12 165 GLU B N 1
ATOM 4020 C CA . GLU B 1 165 ? -16.156 -64.062 -58.312 1 92.12 165 GLU B CA 1
ATOM 4021 C C . GLU B 1 165 ? -16.188 -64 -59.812 1 92.12 165 GLU B C 1
ATOM 4023 O O . GLU B 1 165 ? -17.047 -64.625 -60.469 1 92.12 165 GLU B O 1
ATOM 4028 N N . GLN B 1 166 ? -15.297 -63.25 -60.344 1 90 166 GLN B N 1
ATOM 4029 C CA . GLN B 1 166 ? -15.211 -63.125 -61.781 1 90 166 GLN B CA 1
ATOM 4030 C C . GLN B 1 166 ? -14.812 -64.438 -62.438 1 90 166 GLN B C 1
ATOM 4032 O O . GLN B 1 166 ? -15.344 -64.812 -63.5 1 90 166 GLN B O 1
ATOM 4037 N N . LEU B 1 167 ? -13.867 -65.125 -61.875 1 91.56 167 LEU B N 1
ATOM 4038 C CA . LEU B 1 167 ? -13.398 -66.438 -62.375 1 91.56 167 LEU B CA 1
ATOM 4039 C C . LEU B 1 167 ? -14.523 -67.438 -62.344 1 91.56 167 LEU B C 1
ATOM 4041 O O . LEU B 1 167 ? -14.688 -68.188 -63.312 1 91.56 167 LEU B O 1
ATOM 4045 N N . SER B 1 168 ? -15.336 -67.438 -61.281 1 91 168 SER B N 1
ATOM 4046 C CA . SER B 1 168 ? -16.469 -68.375 -61.188 1 91 168 SER B CA 1
ATOM 4047 C C . SER B 1 168 ? -17.5 -68.125 -62.281 1 91 168 SER B C 1
ATOM 4049 O O . SER B 1 168 ? -18.031 -69.062 -62.875 1 91 168 SER B O 1
ATOM 4051 N N . LYS B 1 169 ? -17.703 -66.875 -62.625 1 89.38 169 LYS B N 1
ATOM 4052 C CA . LYS B 1 169 ? -18.672 -66.5 -63.656 1 89.38 169 LYS B CA 1
ATOM 4053 C C . LYS B 1 169 ? -18.172 -66.875 -65 1 89.38 169 LYS B C 1
ATOM 4055 O O . LYS B 1 169 ? -18.906 -67.438 -65.812 1 89.38 169 LYS B O 1
ATOM 4060 N N . ARG B 1 170 ? -16.953 -66.625 -65.25 1 88.5 170 ARG B N 1
ATOM 4061 C CA . ARG B 1 170 ? -16.375 -66.875 -66.562 1 88.5 170 ARG B CA 1
ATOM 4062 C C . ARG B 1 170 ? -16.188 -68.375 -66.812 1 88.5 170 ARG B C 1
ATOM 4064 O O . ARG B 1 170 ? -16.312 -68.875 -67.938 1 88.5 170 ARG B O 1
ATOM 4071 N N . SER B 1 171 ? -15.812 -69.125 -65.75 1 88 171 SER B N 1
ATOM 4072 C CA . SER B 1 171 ? -15.672 -70.562 -65.875 1 88 171 SER B CA 1
ATOM 4073 C C . SER B 1 171 ? -16.984 -71.25 -66.25 1 88 171 SER B C 1
ATOM 4075 O O . SER B 1 171 ? -17.016 -72.25 -67 1 88 171 SER B O 1
ATOM 4077 N N . ARG B 1 172 ? -18.172 -70.75 -65.812 1 89.06 172 ARG B N 1
ATOM 4078 C CA . ARG B 1 172 ? -19.484 -71.25 -66.188 1 89.06 172 ARG B CA 1
ATOM 4079 C C . ARG B 1 172 ? -19.812 -71 -67.625 1 89.06 172 ARG B C 1
ATOM 4081 O O . ARG B 1 172 ? -20.328 -71.875 -68.375 1 89.06 172 ARG B O 1
ATOM 4088 N N . ILE B 1 173 ? -19.281 -69.875 -68 1 84.56 173 ILE B N 1
ATOM 4089 C CA . ILE B 1 173 ? -19.531 -69.5 -69.375 1 84.56 173 ILE B CA 1
ATOM 4090 C C . ILE B 1 173 ? -18.672 -70.312 -70.312 1 84.56 173 ILE B C 1
ATOM 4092 O O . ILE B 1 173 ? -19.125 -70.75 -71.375 1 84.56 173 ILE B O 1
ATOM 4096 N N . ALA B 1 174 ? -17.453 -70.562 -70 1 85.12 174 ALA B N 1
ATOM 4097 C CA . ALA B 1 174 ? -16.516 -71.312 -70.875 1 85.12 174 ALA B CA 1
ATOM 4098 C C . ALA B 1 174 ? -16.953 -72.812 -70.938 1 85.12 174 ALA B C 1
ATOM 4100 O O . ALA B 1 174 ? -16.781 -73.438 -72 1 85.12 174 ALA B O 1
ATOM 4101 N N . HIS B 1 175 ? -17.531 -73.312 -69.938 1 83.44 175 HIS B N 1
ATOM 4102 C CA . HIS B 1 175 ? -18.031 -74.688 -69.938 1 83.44 175 HIS B CA 1
ATOM 4103 C C . HIS B 1 175 ? -19.234 -74.812 -70.875 1 83.44 175 HIS B C 1
ATOM 4105 O O . HIS B 1 175 ? -19.406 -75.875 -71.5 1 83.44 175 HIS B O 1
ATOM 4111 N N . VAL B 1 176 ? -19.906 -73.75 -71 1 81.94 176 VAL B N 1
ATOM 4112 C CA . VAL B 1 176 ? -21.094 -73.75 -71.875 1 81.94 176 VAL B CA 1
ATOM 4113 C C . VAL B 1 176 ? -20.688 -73.562 -73.312 1 81.94 176 VAL B C 1
ATOM 4115 O O . VAL B 1 176 ? -21.156 -74.25 -74.188 1 81.94 176 VAL B O 1
ATOM 4118 N N . ARG B 1 177 ? -19.828 -72.688 -73.688 1 80.25 177 ARG B N 1
ATOM 4119 C CA . ARG B 1 177 ? -19.547 -72.312 -75.062 1 80.25 177 ARG B CA 1
ATOM 4120 C C . ARG B 1 177 ? -18.469 -73.125 -75.688 1 80.25 177 ARG B C 1
ATOM 4122 O O . ARG B 1 177 ? -18.406 -73.312 -76.938 1 80.25 177 ARG B O 1
ATOM 4129 N N . ARG B 1 178 ? -17.672 -73.938 -75 1 80.69 178 ARG B N 1
ATOM 4130 C CA . ARG B 1 178 ? -16.625 -74.875 -75.438 1 80.69 178 ARG B CA 1
ATOM 4131 C C . ARG B 1 178 ? -15.703 -74.188 -76.438 1 80.69 178 ARG B C 1
ATOM 4133 O O . ARG B 1 178 ? -15.266 -74.812 -77.438 1 80.69 178 ARG B O 1
ATOM 4140 N N . SER B 1 179 ? -15.555 -72.688 -76.312 1 78.5 179 SER B N 1
ATOM 4141 C CA . SER B 1 179 ? -14.672 -72 -77.188 1 78.5 179 SER B CA 1
ATOM 4142 C C . SER B 1 179 ? -13.266 -71.875 -76.625 1 78.5 179 SER B C 1
ATOM 4144 O O . SER B 1 179 ? -13.094 -71.75 -75.438 1 78.5 179 SER B O 1
ATOM 4146 N N . THR B 1 180 ? -12.344 -72 -77.5 1 80.12 180 THR B N 1
ATOM 4147 C CA . THR B 1 180 ? -10.938 -71.938 -77.125 1 80.12 180 THR B CA 1
ATOM 4148 C C . THR B 1 180 ? -10.625 -70.562 -76.5 1 80.12 180 THR B C 1
ATOM 4150 O O . THR B 1 180 ? -9.797 -70.438 -75.562 1 80.12 180 THR B O 1
ATOM 4153 N N . ARG B 1 181 ? -11.352 -69.5 -77 1 83.56 181 ARG B N 1
ATOM 4154 C CA . ARG B 1 181 ? -11.117 -68.125 -76.5 1 83.56 181 ARG B CA 1
ATOM 4155 C C . ARG B 1 181 ? -11.586 -68 -75.062 1 83.56 181 ARG B C 1
ATOM 4157 O O . ARG B 1 181 ? -10.914 -67.375 -74.25 1 83.56 181 ARG B O 1
ATOM 4164 N N . SER B 1 182 ? -12.609 -68.625 -74.688 1 81.69 182 SER B N 1
ATOM 4165 C CA . SER B 1 182 ? -13.18 -68.562 -73.375 1 81.69 182 SER B CA 1
ATOM 4166 C C . SER B 1 182 ? -12.297 -69.312 -72.375 1 81.69 182 SER B C 1
ATOM 4168 O O . SER B 1 182 ? -12.109 -68.812 -71.25 1 81.69 182 SER B O 1
ATOM 4170 N N . HIS B 1 183 ? -11.688 -70.312 -72.75 1 85.62 183 HIS B N 1
ATOM 4171 C CA . HIS B 1 183 ? -10.812 -71.125 -71.875 1 85.62 183 HIS B CA 1
ATOM 4172 C C . HIS B 1 183 ? -9.5 -70.375 -71.625 1 85.62 183 HIS B C 1
ATOM 4174 O O . HIS B 1 183 ? -8.938 -70.5 -70.562 1 85.62 183 HIS B O 1
ATOM 4180 N N . ARG B 1 184 ? -9.07 -69.625 -72.625 1 88.19 184 ARG B N 1
ATOM 4181 C CA . ARG B 1 184 ? -7.848 -68.812 -72.5 1 88.19 184 ARG B CA 1
ATOM 4182 C C . ARG B 1 184 ? -8.039 -67.75 -71.438 1 88.19 184 ARG B C 1
ATOM 4184 O O . ARG B 1 184 ? -7.129 -67.438 -70.625 1 88.19 184 ARG B O 1
ATOM 4191 N N . LYS B 1 185 ? -9.227 -67.125 -71.312 1 85.94 185 LYS B N 1
ATOM 4192 C CA . LYS B 1 185 ? -9.539 -66.062 -70.375 1 85.94 185 LYS B CA 1
ATOM 4193 C C . LYS B 1 185 ? -9.594 -66.625 -68.938 1 85.94 185 LYS B C 1
ATOM 4195 O O . LYS B 1 185 ? -9.125 -66 -68 1 85.94 185 LYS B O 1
ATOM 4200 N N . VAL B 1 186 ? -10.086 -67.812 -68.75 1 89.44 186 VAL B N 1
ATOM 4201 C CA . VAL B 1 186 ? -10.18 -68.438 -67.5 1 89.44 186 VAL B CA 1
ATOM 4202 C C . VAL B 1 186 ? -8.781 -68.812 -67 1 89.44 186 VAL B C 1
ATOM 4204 O O . VAL B 1 186 ? -8.477 -68.625 -65.812 1 89.44 186 VAL B O 1
ATOM 4207 N N . ASP B 1 187 ? -7.957 -69.25 -67.938 1 89.44 187 ASP B N 1
ATOM 4208 C CA . ASP B 1 187 ? -6.586 -69.562 -67.562 1 89.44 187 ASP B CA 1
ATOM 4209 C C . ASP B 1 187 ? -5.812 -68.312 -67.062 1 89.44 187 ASP B C 1
ATOM 4211 O O . ASP B 1 187 ? -5.047 -68.375 -66.125 1 89.44 187 ASP B O 1
ATOM 4215 N N . ASN B 1 188 ? -6.098 -67.188 -67.75 1 89.94 188 ASN B N 1
ATOM 4216 C CA . ASN B 1 188 ? -5.434 -65.938 -67.438 1 89.94 188 ASN B CA 1
ATOM 4217 C C . ASN B 1 188 ? -5.879 -65.438 -66.062 1 89.94 188 ASN B C 1
ATOM 4219 O O . ASN B 1 188 ? -5.055 -65 -65.25 1 89.94 188 ASN B O 1
ATOM 4223 N N . LEU B 1 189 ? -7.137 -65.625 -65.688 1 90.19 189 LEU B N 1
ATOM 4224 C CA . LEU B 1 189 ? -7.672 -65.25 -64.438 1 90.19 189 LEU B CA 1
ATOM 4225 C C . LEU B 1 189 ? -7.16 -66.125 -63.312 1 90.19 189 LEU B C 1
ATOM 4227 O O . LEU B 1 189 ? -6.883 -65.625 -62.188 1 90.19 189 LEU B O 1
ATOM 4231 N N . THR B 1 190 ? -7.039 -67.375 -63.625 1 89.69 190 THR B N 1
ATOM 4232 C CA . THR B 1 190 ? -6.52 -68.312 -62.656 1 89.69 190 THR B CA 1
ATOM 4233 C C . THR B 1 190 ? -5.066 -68 -62.312 1 89.69 190 THR B C 1
ATOM 4235 O O . THR B 1 190 ? -4.66 -68.062 -61.156 1 89.69 190 THR B O 1
ATOM 4238 N N . ASN B 1 191 ? -4.32 -67.562 -63.375 1 90.75 191 ASN B N 1
ATOM 4239 C CA . ASN B 1 191 ? -2.92 -67.25 -63.156 1 90.75 191 ASN B CA 1
ATOM 4240 C C . ASN B 1 191 ? -2.783 -65.938 -62.344 1 90.75 191 ASN B C 1
ATOM 4242 O O . ASN B 1 191 ? -1.923 -65.812 -61.469 1 90.75 191 ASN B O 1
ATOM 4246 N N . ARG B 1 192 ? -3.66 -65 -62.594 1 89.12 192 ARG B N 1
ATOM 4247 C CA . ARG B 1 192 ? -3.648 -63.75 -61.875 1 89.12 192 ARG B CA 1
ATOM 4248 C C . ARG B 1 192 ? -4.008 -64 -60.406 1 89.12 192 ARG B C 1
ATOM 4250 O O . ARG B 1 192 ? -3.393 -63.406 -59.5 1 89.12 192 ARG B O 1
ATOM 4257 N N . LEU B 1 193 ? -4.934 -64.812 -60.094 1 90.62 193 LEU B N 1
ATOM 4258 C CA . LEU B 1 193 ? -5.363 -65.125 -58.75 1 90.62 193 LEU B CA 1
ATOM 4259 C C . LEU B 1 193 ? -4.246 -65.812 -57.969 1 90.62 193 LEU B C 1
ATOM 4261 O O . LEU B 1 193 ? -4.035 -65.562 -56.781 1 90.62 193 LEU B O 1
ATOM 4265 N N . SER B 1 194 ? -3.604 -66.75 -58.688 1 90.38 194 SER B N 1
ATOM 4266 C CA . SER B 1 194 ? -2.506 -67.438 -58.062 1 90.38 194 SER B CA 1
ATOM 4267 C C . SER B 1 194 ? -1.368 -66.5 -57.688 1 90.38 194 SER B C 1
ATOM 4269 O O . SER B 1 194 ? -0.771 -66.625 -56.625 1 90.38 194 SER B O 1
ATOM 4271 N N . MET B 1 195 ? -1.117 -65.5 -58.594 1 90.12 195 MET B N 1
ATOM 4272 C CA . MET B 1 195 ? -0.065 -64.5 -58.312 1 90.12 195 MET B CA 1
ATOM 4273 C C . MET B 1 195 ? -0.438 -63.625 -57.156 1 90.12 195 MET B C 1
ATOM 4275 O O . MET B 1 195 ? 0.401 -63.312 -56.312 1 90.12 195 MET B O 1
ATOM 4279 N N . LEU B 1 196 ? -1.689 -63.281 -57.031 1 88.06 196 LEU B N 1
ATOM 4280 C CA . LEU B 1 196 ? -2.162 -62.406 -55.969 1 88.06 196 LEU B CA 1
ATOM 4281 C C . LEU B 1 196 ? -2.137 -63.125 -54.625 1 88.06 196 LEU B C 1
ATOM 4283 O O . LEU B 1 196 ? -1.845 -62.5 -53.594 1 88.06 196 LEU B O 1
ATOM 4287 N N . ARG B 1 197 ? -2.473 -64.375 -54.625 1 88.25 197 ARG B N 1
ATOM 4288 C CA . ARG B 1 197 ? -2.436 -65.125 -53.406 1 88.25 197 ARG B CA 1
ATOM 4289 C C . ARG B 1 197 ? -1.011 -65.25 -52.875 1 88.25 197 ARG B C 1
ATOM 4291 O O . ARG B 1 197 ? -0.787 -65.25 -51.656 1 88.25 197 ARG B O 1
ATOM 4298 N N . LYS B 1 198 ? -0.102 -65.438 -53.875 1 90.44 198 LYS B N 1
ATOM 4299 C CA . LYS B 1 198 ? 1.299 -65.5 -53.469 1 90.44 198 LYS B CA 1
ATOM 4300 C C . LYS B 1 198 ? 1.769 -64.188 -52.906 1 90.44 198 LYS B C 1
ATOM 4302 O O . LYS B 1 198 ? 2.539 -64.125 -51.938 1 90.44 198 LYS B O 1
ATOM 4307 N N . GLN B 1 199 ? 1.287 -63.062 -53.375 1 87.5 199 GLN B N 1
ATOM 4308 C CA . GLN B 1 199 ? 1.659 -61.75 -52.906 1 87.5 199 GLN B CA 1
ATOM 4309 C C . GLN B 1 199 ? 1.114 -61.469 -51.531 1 87.5 199 GLN B C 1
ATOM 4311 O O . GLN B 1 199 ? 1.799 -60.844 -50.688 1 87.5 199 GLN B O 1
ATOM 4316 N N . ILE B 1 200 ? -0.041 -61.875 -51.188 1 86.81 200 ILE B N 1
ATOM 4317 C CA . ILE B 1 200 ? -0.663 -61.656 -49.906 1 86.81 200 ILE B CA 1
ATOM 4318 C C . ILE B 1 200 ? 0.104 -62.438 -48.812 1 86.81 200 ILE B C 1
ATOM 4320 O O . ILE B 1 200 ? 0.279 -61.938 -47.719 1 86.81 200 ILE B O 1
ATOM 4324 N N . GLU B 1 201 ? 0.472 -63.656 -49.25 1 87.81 201 GLU B N 1
ATOM 4325 C CA . GLU B 1 201 ? 1.251 -64.438 -48.312 1 87.81 201 GLU B CA 1
ATOM 4326 C C . GLU B 1 201 ? 2.582 -63.781 -47.969 1 87.81 201 GLU B C 1
ATOM 4328 O O . GLU B 1 201 ? 3.055 -63.844 -46.844 1 87.81 201 GLU B O 1
ATOM 4333 N N . SER B 1 202 ? 3.189 -63.156 -49 1 88.31 202 SER B N 1
ATOM 4334 C CA . SER B 1 202 ? 4.441 -62.438 -48.812 1 88.31 202 SER B CA 1
ATOM 4335 C C . SER B 1 202 ? 4.23 -61.188 -47.938 1 88.31 202 SER B C 1
ATOM 4337 O O . SER B 1 202 ? 5.047 -60.906 -47.062 1 88.31 202 SER B O 1
ATOM 4339 N N . GLU B 1 203 ? 3.119 -60.5 -48.125 1 85.56 203 GLU B N 1
ATOM 4340 C CA . GLU B 1 203 ? 2.809 -59.312 -47.344 1 85.56 203 GLU B CA 1
ATOM 4341 C C . GLU B 1 203 ? 2.516 -59.656 -45.906 1 85.56 203 GLU B C 1
ATOM 4343 O O . GLU B 1 203 ? 2.896 -58.906 -44.969 1 85.56 203 GLU B O 1
ATOM 4348 N N . LYS B 1 204 ? 1.822 -60.688 -45.656 1 85.06 204 LYS B N 1
ATOM 4349 C CA . LYS B 1 204 ? 1.529 -61.156 -44.312 1 85.06 204 LYS B CA 1
ATOM 4350 C C . LYS B 1 204 ? 2.812 -61.469 -43.562 1 85.06 204 LYS B C 1
ATOM 4352 O O . LYS B 1 204 ? 2.918 -61.188 -42.344 1 85.06 204 LYS B O 1
ATOM 4357 N N . SER B 1 205 ? 3.705 -62.094 -44.312 1 90 205 SER B N 1
ATOM 4358 C CA . SER B 1 205 ? 4.992 -62.406 -43.719 1 90 205 SER B CA 1
ATOM 4359 C C . SER B 1 205 ? 5.758 -61.156 -43.344 1 90 205 SER B C 1
ATOM 4361 O O . SER B 1 205 ? 6.418 -61.094 -42.312 1 90 205 SER B O 1
ATOM 4363 N N . ILE B 1 206 ? 5.66 -60.094 -44.094 1 89.12 206 ILE B N 1
ATOM 4364 C CA . ILE B 1 206 ? 6.328 -58.844 -43.812 1 89.12 206 ILE B CA 1
ATOM 4365 C C . ILE B 1 206 ? 5.699 -58.188 -42.594 1 89.12 206 ILE B C 1
ATOM 4367 O O . ILE B 1 206 ? 6.406 -57.625 -41.75 1 89.12 206 ILE B O 1
ATOM 4371 N N . VAL B 1 207 ? 4.375 -58.188 -42.469 1 87.88 207 VAL B N 1
ATOM 4372 C CA . VAL B 1 207 ? 3.668 -57.625 -41.344 1 87.88 207 VAL B CA 1
ATOM 4373 C C . VAL B 1 207 ? 4.125 -58.312 -40.062 1 87.88 207 VAL B C 1
ATOM 4375 O O . VAL B 1 207 ? 4.402 -57.656 -39.031 1 87.88 207 VAL B O 1
ATOM 4378 N N . GLU B 1 208 ? 4.18 -59.656 -40.125 1 89.81 208 GLU B N 1
ATOM 4379 C CA . GLU B 1 208 ? 4.598 -60.406 -38.969 1 89.81 208 GLU B CA 1
ATOM 4380 C C . GLU B 1 208 ? 6.027 -60.062 -38.562 1 89.81 208 GLU B C 1
ATOM 4382 O O . GLU B 1 208 ? 6.324 -59.969 -37.375 1 89.81 208 GLU B O 1
ATOM 4387 N N . LYS B 1 209 ? 6.918 -59.875 -39.5 1 92.06 209 LYS B N 1
ATOM 4388 C CA . LYS B 1 209 ? 8.297 -59.5 -39.219 1 92.06 209 LYS B CA 1
ATOM 4389 C C . LYS B 1 209 ? 8.367 -58.125 -38.594 1 92.06 209 LYS B C 1
ATOM 4391 O O . LYS B 1 209 ? 9.164 -57.906 -37.656 1 92.06 209 LYS B O 1
ATOM 4396 N N . LYS B 1 210 ? 7.539 -57.25 -39.062 1 90.44 210 LYS B N 1
ATOM 4397 C CA . LYS B 1 210 ? 7.516 -55.906 -38.5 1 90.44 210 LYS B CA 1
ATOM 4398 C C . LYS B 1 210 ? 6.949 -55.906 -37.094 1 90.44 210 LYS B C 1
ATOM 4400 O O . LYS B 1 210 ? 7.391 -55.125 -36.219 1 90.44 210 LYS B O 1
ATOM 4405 N N . GLN B 1 211 ? 5.977 -56.719 -36.812 1 89.31 211 GLN B N 1
ATOM 4406 C CA . GLN B 1 211 ? 5.426 -56.875 -35.469 1 89.31 211 GLN B CA 1
ATOM 4407 C C . GLN B 1 211 ? 6.465 -57.406 -34.5 1 89.31 211 GLN B C 1
ATOM 4409 O O . GLN B 1 211 ? 6.543 -57 -33.344 1 89.31 211 GLN B O 1
ATOM 4414 N N . ASP B 1 212 ? 7.191 -58.344 -35 1 91.94 212 ASP B N 1
ATOM 4415 C CA . ASP B 1 212 ? 8.266 -58.906 -34.188 1 91.94 212 ASP B CA 1
ATOM 4416 C C . ASP B 1 212 ? 9.336 -57.844 -33.875 1 91.94 212 ASP B C 1
ATOM 4418 O O . ASP B 1 212 ? 9.859 -57.781 -32.781 1 91.94 212 ASP B O 1
ATOM 4422 N N . ALA B 1 213 ? 9.625 -57.062 -34.875 1 91.25 213 ALA B N 1
ATOM 4423 C CA . ALA B 1 213 ? 10.602 -56 -34.719 1 91.25 213 ALA B CA 1
ATOM 4424 C C . ALA B 1 213 ? 10.117 -54.969 -33.688 1 91.25 213 ALA B C 1
ATOM 4426 O O . ALA B 1 213 ? 10.906 -54.469 -32.875 1 91.25 213 ALA B O 1
ATOM 4427 N N . LEU B 1 214 ? 8.875 -54.656 -33.688 1 89.5 214 LEU B N 1
ATOM 4428 C CA . LEU B 1 214 ? 8.297 -53.75 -32.688 1 89.5 214 LEU B CA 1
ATOM 4429 C C . LEU B 1 214 ? 8.375 -54.375 -31.297 1 89.5 214 LEU B C 1
ATOM 4431 O O . LEU B 1 214 ? 8.742 -53.688 -30.344 1 89.5 214 LEU B O 1
ATOM 4435 N N . SER B 1 215 ? 8.023 -55.625 -31.234 1 88.06 215 SER B N 1
ATOM 4436 C CA . SER B 1 215 ? 8.07 -56.312 -29.938 1 88.06 215 SER B CA 1
ATOM 4437 C C . SER B 1 215 ? 9.492 -56.375 -29.391 1 88.06 215 SER B C 1
ATOM 4439 O O . SER B 1 215 ? 9.703 -56.219 -28.188 1 88.06 215 SER B O 1
ATOM 4441 N N . GLU B 1 216 ? 10.445 -56.625 -30.297 1 91.31 216 GLU B N 1
ATOM 4442 C CA . GLU B 1 216 ? 11.844 -56.625 -29.891 1 91.31 216 GLU B CA 1
ATOM 4443 C C . GLU B 1 216 ? 12.297 -55.219 -29.438 1 91.31 216 GLU B C 1
ATOM 4445 O O . GLU B 1 216 ? 13.031 -55.094 -28.453 1 91.31 216 GLU B O 1
ATOM 4450 N N . PHE B 1 217 ? 11.859 -54.312 -30.172 1 89.81 217 PHE B N 1
ATOM 4451 C CA . PHE B 1 217 ? 12.172 -52.938 -29.812 1 89.81 217 PHE B CA 1
ATOM 4452 C C . PHE B 1 217 ? 11.602 -52.594 -28.438 1 89.81 217 PHE B C 1
ATOM 4454 O O . PHE B 1 217 ? 12.305 -52.062 -27.578 1 89.81 217 PHE B O 1
ATOM 4461 N N . MET B 1 218 ? 10.336 -52.875 -28.172 1 87.12 218 MET B N 1
ATOM 4462 C CA . MET B 1 218 ? 9.656 -52.594 -26.922 1 87.12 218 MET B CA 1
ATOM 4463 C C . MET B 1 218 ? 10.336 -53.281 -25.75 1 87.12 218 MET B C 1
ATOM 4465 O O . MET B 1 218 ? 10.477 -52.719 -24.672 1 87.12 218 MET B O 1
ATOM 4469 N N . SER B 1 219 ? 10.766 -54.562 -25.969 1 88.56 219 SER B N 1
ATOM 4470 C CA . SER B 1 219 ? 11.461 -55.344 -24.938 1 88.56 219 SER B CA 1
ATOM 4471 C C . SER B 1 219 ? 12.828 -54.75 -24.641 1 88.56 219 SER B C 1
ATOM 4473 O O . SER B 1 219 ? 13.273 -54.75 -23.484 1 88.56 219 SER B O 1
ATOM 4475 N N . SER B 1 220 ? 13.469 -54.125 -25.672 1 89.38 220 SER B N 1
ATOM 4476 C CA . SER B 1 220 ? 14.812 -53.594 -25.5 1 89.38 220 SER B CA 1
ATOM 4477 C C . SER B 1 220 ? 14.789 -52.281 -24.703 1 89.38 220 SER B C 1
ATOM 4479 O O . SER B 1 220 ? 15.742 -51.969 -24 1 89.38 220 SER B O 1
ATOM 4481 N N . ILE B 1 221 ? 13.664 -51.594 -24.812 1 91.12 221 ILE B N 1
ATOM 4482 C CA . ILE B 1 221 ? 13.656 -50.25 -24.203 1 91.12 221 ILE B CA 1
ATOM 4483 C C . ILE B 1 221 ? 12.922 -50.312 -22.859 1 91.12 221 ILE B C 1
ATOM 4485 O O . ILE B 1 221 ? 12.781 -49.312 -22.172 1 91.12 221 ILE B O 1
ATOM 4489 N N . ASN B 1 222 ? 12.422 -51.5 -22.469 1 88 222 ASN B N 1
ATOM 4490 C CA . ASN B 1 222 ? 11.68 -51.656 -21.219 1 88 222 ASN B CA 1
ATOM 4491 C C . ASN B 1 222 ? 12.477 -51.156 -20.016 1 88 222 ASN B C 1
ATOM 4493 O O . ASN B 1 222 ? 11.93 -50.469 -19.141 1 88 222 ASN B O 1
ATOM 4497 N N . LYS B 1 223 ? 13.727 -51.531 -20.016 1 91.25 223 LYS B N 1
ATOM 4498 C CA . LYS B 1 223 ? 14.586 -51.062 -18.922 1 91.25 223 LYS B CA 1
ATOM 4499 C C . LYS B 1 223 ? 14.766 -49.562 -18.953 1 91.25 223 LYS B C 1
ATOM 4501 O O . LYS B 1 223 ? 14.805 -48.906 -17.906 1 91.25 223 LYS B O 1
ATOM 4506 N N . ASP B 1 224 ? 14.898 -49.031 -20.172 1 92.75 224 ASP B N 1
ATOM 4507 C CA . ASP B 1 224 ? 15.047 -47.594 -20.328 1 92.75 224 ASP B CA 1
ATOM 4508 C C . ASP B 1 224 ? 13.797 -46.844 -19.859 1 92.75 224 ASP B C 1
ATOM 4510 O O . ASP B 1 224 ? 13.891 -45.812 -19.219 1 92.75 224 ASP B O 1
ATOM 4514 N N . MET B 1 225 ? 12.641 -47.406 -20.125 1 92.19 225 MET B N 1
ATOM 4515 C CA . MET B 1 225 ? 11.383 -46.812 -19.719 1 92.19 225 MET B CA 1
ATOM 4516 C C . MET B 1 225 ? 11.266 -46.781 -18.188 1 92.19 225 MET B C 1
ATOM 4518 O O . MET B 1 225 ? 10.812 -45.781 -17.625 1 92.19 225 MET B O 1
ATOM 4522 N N . LYS B 1 226 ? 11.641 -47.812 -17.578 1 92 226 LYS B N 1
ATOM 4523 C CA . LYS B 1 226 ? 11.633 -47.875 -16.125 1 92 226 LYS B CA 1
ATOM 4524 C C . LYS B 1 226 ? 12.594 -46.844 -15.531 1 92 226 LYS B C 1
ATOM 4526 O O . LYS B 1 226 ? 12.266 -46.188 -14.539 1 92 226 LYS B O 1
ATOM 4531 N N . LYS B 1 227 ? 13.734 -46.75 -16.156 1 93.88 227 LYS B N 1
ATOM 4532 C CA . LYS B 1 227 ? 14.719 -45.781 -15.703 1 93.88 227 LYS B CA 1
ATOM 4533 C C . LYS B 1 227 ? 14.18 -44.344 -15.836 1 93.88 227 LYS B C 1
ATOM 4535 O O . LYS B 1 227 ? 14.352 -43.531 -14.93 1 93.88 227 LYS B O 1
ATOM 4540 N N . LEU B 1 228 ? 13.531 -44.031 -16.953 1 94.06 228 LEU B N 1
ATOM 4541 C CA . LEU B 1 228 ? 12.945 -42.719 -17.156 1 94.06 228 LEU B CA 1
ATOM 4542 C C . LEU B 1 228 ? 11.891 -42.406 -16.109 1 94.06 228 LEU B C 1
ATOM 4544 O O . LEU B 1 228 ? 11.844 -41.312 -15.578 1 94.06 228 LEU B O 1
ATOM 4548 N N . TYR B 1 229 ? 11.133 -43.406 -15.766 1 93.5 229 TYR B N 1
ATOM 4549 C CA . TYR B 1 229 ? 10.07 -43.219 -14.789 1 93.5 229 TYR B CA 1
ATOM 4550 C C . TYR B 1 229 ? 10.648 -42.938 -13.406 1 93.5 229 TYR B C 1
ATOM 4552 O O . TYR B 1 229 ? 10.148 -42.062 -12.68 1 93.5 229 TYR B O 1
ATOM 4560 N N . ILE B 1 230 ? 11.664 -43.688 -13.055 1 90.56 230 ILE B N 1
ATOM 4561 C CA . ILE B 1 230 ? 12.312 -43.5 -11.758 1 90.56 230 ILE B CA 1
ATOM 4562 C C . ILE B 1 230 ? 12.914 -42.094 -11.688 1 90.56 230 ILE B C 1
ATOM 4564 O O . ILE B 1 230 ? 12.75 -41.375 -10.68 1 90.56 230 ILE B O 1
ATOM 4568 N N . GLU B 1 231 ? 13.57 -41.656 -12.75 1 90.69 231 GLU B N 1
ATOM 4569 C CA . GLU B 1 231 ? 14.172 -40.312 -12.797 1 90.69 231 GLU B CA 1
ATOM 4570 C C . GLU B 1 231 ? 13.109 -39.219 -12.664 1 90.69 231 GLU B C 1
ATOM 4572 O O . GLU B 1 231 ? 13.312 -38.25 -11.969 1 90.69 231 GLU B O 1
ATOM 4577 N N . LEU B 1 232 ? 11.992 -39.438 -13.344 1 90.12 232 LEU B N 1
ATOM 4578 C CA . LEU B 1 232 ? 10.906 -38.469 -13.297 1 90.12 232 LEU B CA 1
ATOM 4579 C C . LEU B 1 232 ? 10.32 -38.375 -11.891 1 90.12 232 LEU B C 1
ATOM 4581 O O . LEU B 1 232 ? 10.023 -37.281 -11.398 1 90.12 232 LEU B O 1
ATOM 4585 N N . THR B 1 233 ? 10.18 -39.5 -11.273 1 86.62 233 THR B N 1
ATOM 4586 C CA . THR B 1 233 ? 9.641 -39.562 -9.922 1 86.62 233 THR B CA 1
ATOM 4587 C C . THR B 1 233 ? 10.586 -38.875 -8.938 1 86.62 233 THR B C 1
ATOM 4589 O O . THR B 1 233 ? 10.141 -38.188 -8.023 1 86.62 233 THR B O 1
ATOM 4592 N N . GLU B 1 234 ? 11.836 -39.062 -9.109 1 86.81 234 GLU B N 1
ATOM 4593 C CA . GLU B 1 234 ? 12.82 -38.406 -8.25 1 86.81 234 GLU B CA 1
ATOM 4594 C C . GLU B 1 234 ? 12.812 -36.906 -8.43 1 86.81 234 GLU B C 1
ATOM 4596 O O . GLU B 1 234 ? 12.844 -36.156 -7.449 1 86.81 234 GLU B O 1
ATOM 4601 N N . LEU B 1 235 ? 12.75 -36.5 -9.648 1 86.69 235 LEU B N 1
ATOM 4602 C CA . LEU B 1 235 ? 12.688 -35.062 -9.945 1 86.69 235 LEU B CA 1
ATOM 4603 C C . LEU B 1 235 ? 11.438 -34.438 -9.344 1 86.69 235 LEU B C 1
ATOM 4605 O O . LEU B 1 235 ? 11.5 -33.344 -8.773 1 86.69 235 LEU B O 1
ATOM 4609 N N . GLN B 1 236 ? 10.391 -35.125 -9.484 1 84.94 236 GLN B N 1
ATOM 4610 C CA . GLN B 1 236 ? 9.117 -34.656 -8.953 1 84.94 236 GLN B CA 1
ATOM 4611 C C . GLN B 1 236 ? 9.156 -34.562 -7.426 1 84.94 236 GLN B C 1
ATOM 4613 O O . GLN B 1 236 ? 8.656 -33.594 -6.84 1 84.94 236 GLN B O 1
ATOM 4618 N N . THR B 1 237 ? 9.711 -35.562 -6.809 1 83.81 237 THR B N 1
ATOM 4619 C CA . THR B 1 237 ? 9.828 -35.594 -5.355 1 83.81 237 THR B CA 1
ATOM 4620 C C . THR B 1 237 ? 10.656 -34.406 -4.855 1 83.81 237 THR B C 1
ATOM 4622 O O . THR B 1 237 ? 10.25 -33.719 -3.916 1 83.81 237 THR B O 1
ATOM 4625 N N . LYS B 1 238 ? 11.773 -34.156 -5.465 1 85.31 238 LYS B N 1
ATOM 4626 C CA . LYS B 1 238 ? 12.641 -33.031 -5.074 1 85.31 238 LYS B CA 1
ATOM 4627 C C . LYS B 1 238 ? 11.938 -31.703 -5.266 1 85.31 238 LYS B C 1
ATOM 4629 O O . LYS B 1 238 ? 12.055 -30.812 -4.422 1 85.31 238 LYS B O 1
ATOM 4634 N N . ARG B 1 239 ? 11.219 -31.578 -6.359 1 86.81 239 ARG B N 1
ATOM 4635 C CA . ARG B 1 239 ? 10.516 -30.328 -6.656 1 86.81 239 ARG B CA 1
ATOM 4636 C C . ARG B 1 239 ? 9.414 -30.078 -5.633 1 86.81 239 ARG B C 1
ATOM 4638 O O . ARG B 1 239 ? 9.266 -28.953 -5.145 1 86.81 239 ARG B O 1
ATOM 4645 N N . MET B 1 240 ? 8.695 -31.078 -5.305 1 83.88 240 MET B N 1
ATOM 4646 C CA . MET B 1 240 ? 7.613 -30.938 -4.332 1 83.88 240 MET B CA 1
ATOM 4647 C C . MET B 1 240 ? 8.164 -30.609 -2.951 1 83.88 240 MET B C 1
ATOM 4649 O O . MET B 1 240 ? 7.609 -29.766 -2.244 1 83.88 240 MET B O 1
ATOM 4653 N N . GLN B 1 241 ? 9.219 -31.25 -2.594 1 84.25 241 GLN B N 1
ATOM 4654 C CA . GLN B 1 241 ? 9.859 -30.938 -1.318 1 84.25 241 GLN B CA 1
ATOM 4655 C C . GLN B 1 241 ? 10.297 -29.484 -1.259 1 84.25 241 GLN B C 1
ATOM 4657 O O . GLN B 1 241 ? 10.109 -28.812 -0.239 1 84.25 241 GLN B O 1
ATOM 4662 N N . LEU B 1 242 ? 10.883 -29.062 -2.334 1 87.19 242 LEU B N 1
ATOM 4663 C CA . LEU B 1 242 ? 11.328 -27.672 -2.41 1 87.19 242 LEU B CA 1
ATOM 4664 C C . LEU B 1 242 ? 10.148 -26.719 -2.289 1 87.19 242 LEU B C 1
ATOM 4666 O O . LEU B 1 242 ? 10.195 -25.766 -1.509 1 87.19 242 LEU B O 1
ATOM 4670 N N . ILE B 1 243 ? 9.102 -26.969 -3.018 1 86.44 243 ILE B N 1
ATOM 4671 C CA . ILE B 1 243 ? 7.934 -26.094 -3.049 1 86.44 243 ILE B CA 1
ATOM 4672 C C . ILE B 1 243 ? 7.328 -26 -1.649 1 86.44 243 ILE B C 1
ATOM 4674 O O . ILE B 1 243 ? 7.074 -24.891 -1.152 1 86.44 243 ILE B O 1
ATOM 4678 N N . TYR B 1 244 ? 7.145 -27.094 -0.982 1 81.88 244 TYR B N 1
ATOM 4679 C CA . TYR B 1 244 ? 6.48 -27.078 0.317 1 81.88 244 TYR B CA 1
ATOM 4680 C C . TYR B 1 244 ? 7.379 -26.469 1.386 1 81.88 244 TYR B C 1
ATOM 4682 O O . TYR B 1 244 ? 6.898 -25.797 2.303 1 81.88 244 TYR B O 1
ATOM 4690 N N . SER B 1 245 ? 8.641 -26.719 1.295 1 84.56 245 SER B N 1
ATOM 4691 C CA . SER B 1 245 ? 9.57 -26.078 2.227 1 84.56 245 SER B CA 1
ATOM 4692 C C . SER B 1 245 ? 9.531 -24.562 2.09 1 84.56 245 SER B C 1
ATOM 4694 O O . SER B 1 245 ? 9.57 -23.844 3.092 1 84.56 245 SER B O 1
ATOM 4696 N N . GLN B 1 246 ? 9.391 -24.141 0.808 1 88.88 246 GLN B N 1
ATOM 4697 C CA . GLN B 1 246 ? 9.391 -22.703 0.586 1 88.88 246 GLN B CA 1
ATOM 4698 C C . GLN B 1 246 ? 8.039 -22.078 0.951 1 88.88 246 GLN B C 1
ATOM 4700 O O . GLN B 1 246 ? 7.969 -20.922 1.35 1 88.88 246 GLN B O 1
ATOM 4705 N N . LEU B 1 247 ? 6.984 -22.844 0.873 1 84.31 247 LEU B N 1
ATOM 4706 C CA . LEU B 1 247 ? 5.684 -22.391 1.346 1 84.31 247 LEU B CA 1
ATOM 4707 C C . LEU B 1 247 ? 5.707 -22.141 2.852 1 84.31 247 LEU B C 1
ATOM 4709 O O . LEU B 1 247 ? 5.137 -21.172 3.34 1 84.31 247 LEU B O 1
ATOM 4713 N N . LYS B 1 248 ? 6.375 -23 3.547 1 82.12 248 LYS B N 1
ATOM 4714 C CA . LYS B 1 248 ? 6.555 -22.828 4.984 1 82.12 248 LYS B CA 1
ATOM 4715 C C . LYS B 1 248 ? 7.348 -21.547 5.281 1 82.12 248 LYS B C 1
ATOM 4717 O O . LYS B 1 248 ? 6.98 -20.781 6.168 1 82.12 248 LYS B O 1
ATOM 4722 N N . LYS B 1 249 ? 8.406 -21.344 4.527 1 85.56 249 LYS B N 1
ATOM 4723 C CA . LYS B 1 249 ? 9.219 -20.156 4.711 1 85.56 249 LYS B CA 1
ATOM 4724 C C . LYS B 1 249 ? 8.414 -18.891 4.395 1 85.56 249 LYS B C 1
ATOM 4726 O O . LYS B 1 249 ? 8.578 -17.859 5.059 1 85.56 249 LYS B O 1
ATOM 4731 N N . PHE B 1 250 ? 7.586 -19.016 3.379 1 89.56 250 PHE B N 1
ATOM 4732 C CA . PHE B 1 250 ? 6.695 -17.922 3.043 1 89.56 250 PHE B CA 1
ATOM 4733 C C . PHE B 1 250 ? 5.812 -17.547 4.23 1 89.56 250 PHE B C 1
ATOM 4735 O O . PHE B 1 250 ? 5.711 -16.375 4.594 1 89.56 250 PHE B O 1
ATOM 4742 N N . GLY B 1 251 ? 5.18 -18.516 4.809 1 83.12 251 GLY B N 1
ATOM 4743 C CA . GLY B 1 251 ? 4.352 -18.281 5.98 1 83.12 251 GLY B CA 1
ATOM 4744 C C . GLY B 1 251 ? 5.117 -17.672 7.137 1 83.12 251 GLY B C 1
ATOM 4745 O O . GLY B 1 251 ? 4.617 -16.766 7.812 1 83.12 251 GLY B O 1
ATOM 4746 N N . CYS B 1 252 ? 6.336 -18.047 7.34 1 82.06 252 CYS B N 1
ATOM 4747 C CA . CYS B 1 252 ? 7.156 -17.594 8.453 1 82.06 252 CYS B CA 1
ATOM 4748 C C . CYS B 1 252 ? 7.59 -16.156 8.266 1 82.06 252 CYS B C 1
ATOM 4750 O O . CYS B 1 252 ? 7.863 -15.445 9.234 1 82.06 252 CYS B O 1
ATOM 4752 N N . ALA B 1 253 ? 7.656 -15.742 6.992 1 86.12 253 ALA B N 1
ATOM 4753 C CA . ALA B 1 253 ? 8.078 -14.375 6.695 1 86.12 253 ALA B CA 1
ATOM 4754 C C . ALA B 1 253 ? 7.129 -13.359 7.316 1 86.12 253 ALA B C 1
ATOM 4756 O O . ALA B 1 253 ? 7.516 -12.219 7.582 1 86.12 253 ALA B O 1
ATOM 4757 N N . PHE B 1 254 ? 5.895 -13.789 7.617 1 83.19 254 PHE B N 1
ATOM 4758 C CA . PHE B 1 254 ? 4.879 -12.844 8.078 1 83.19 254 PHE B CA 1
ATOM 4759 C C . PHE B 1 254 ? 4.676 -12.969 9.586 1 83.19 254 PHE B C 1
ATOM 4761 O O . PHE B 1 254 ? 3.76 -12.359 10.148 1 83.19 254 PHE B O 1
ATOM 4768 N N . LYS B 1 255 ? 5.508 -13.703 10.195 1 76.25 255 LYS B N 1
ATOM 4769 C CA . LYS B 1 255 ? 5.406 -13.852 11.641 1 76.25 255 LYS B CA 1
ATOM 4770 C C . LYS B 1 255 ? 5.566 -12.5 12.344 1 76.25 255 LYS B C 1
ATOM 4772 O O . LYS B 1 255 ? 5 -12.281 13.414 1 76.25 255 LYS B O 1
ATOM 4777 N N . GLU B 1 256 ? 6.309 -11.656 11.586 1 72.81 256 GLU B N 1
ATOM 4778 C CA . GLU B 1 256 ? 6.543 -10.344 12.18 1 72.81 256 GLU B CA 1
ATOM 4779 C C . GLU B 1 256 ? 5.27 -9.5 12.18 1 72.81 256 GLU B C 1
ATOM 4781 O O . GLU B 1 256 ? 5.172 -8.516 12.914 1 72.81 256 GLU B O 1
ATOM 4786 N N . PHE B 1 257 ? 4.355 -9.906 11.156 1 72.06 257 PHE B N 1
ATOM 4787 C CA . PHE B 1 257 ? 3.09 -9.188 11.148 1 72.06 257 PHE B CA 1
ATOM 4788 C C . PHE B 1 257 ? 2.248 -9.555 12.359 1 72.06 257 PHE B C 1
ATOM 4790 O O . PHE B 1 257 ? 1.225 -8.922 12.633 1 72.06 257 PHE B O 1
ATOM 4797 N N . ASN B 1 258 ? 2.682 -10.797 13.109 1 57.78 258 ASN B N 1
ATOM 4798 C CA . ASN B 1 258 ? 1.875 -11.453 14.141 1 57.78 258 ASN B CA 1
ATOM 4799 C C . ASN B 1 258 ? 1.574 -10.508 15.297 1 57.78 258 ASN B C 1
ATOM 4801 O O . ASN B 1 258 ? 2.49 -10.031 15.977 1 57.78 258 ASN B O 1
ATOM 4805 N N . HIS B 1 259 ? 0.619 -9.719 14.977 1 52.38 259 HIS B N 1
ATOM 4806 C CA . HIS B 1 259 ? -0.017 -8.773 15.883 1 52.38 259 HIS B CA 1
ATOM 4807 C C . HIS B 1 259 ? -0.262 -9.398 17.25 1 52.38 259 HIS B C 1
ATOM 4809 O O . HIS B 1 259 ? -0.292 -10.625 17.375 1 52.38 259 HIS B O 1
ATOM 4815 N N . GLY B 1 260 ? -0.091 -8.781 18.297 1 51.75 260 GLY B N 1
ATOM 4816 C CA . GLY B 1 260 ? -0.664 -9.047 19.609 1 51.75 260 GLY B CA 1
ATOM 4817 C C . GLY B 1 260 ? -2.031 -9.703 19.531 1 51.75 260 GLY B C 1
ATOM 4818 O O . GLY B 1 260 ? -2.637 -10 20.578 1 51.75 260 GLY B O 1
ATOM 4819 N N . TYR B 1 261 ? -2.537 -9.633 18.25 1 55.66 261 TYR B N 1
ATOM 4820 C CA . TYR B 1 261 ? -3.883 -10.195 18.234 1 55.66 261 TYR B CA 1
ATOM 4821 C C . TYR B 1 261 ? -3.838 -11.711 18.156 1 55.66 261 TYR B C 1
ATOM 4823 O O . TYR B 1 261 ? -3.266 -12.273 17.203 1 55.66 261 TYR B O 1
ATOM 4831 N N . LYS B 1 262 ? -4.039 -12.281 19.234 1 62.72 262 LYS B N 1
ATOM 4832 C CA . LYS B 1 262 ? -4.152 -13.727 19.422 1 62.72 262 LYS B CA 1
ATOM 4833 C C . LYS B 1 262 ? -4.723 -14.391 18.172 1 62.72 262 LYS B C 1
ATOM 4835 O O . LYS B 1 262 ? -4.254 -15.453 17.766 1 62.72 262 LYS B O 1
ATOM 4840 N N . LYS B 1 263 ? -5.562 -13.648 17.5 1 63.88 263 LYS B N 1
ATOM 4841 C CA . LYS B 1 263 ? -6.219 -14.273 16.344 1 63.88 263 LYS B CA 1
ATOM 4842 C C . LYS B 1 263 ? -5.262 -14.398 15.164 1 63.88 263 LYS B C 1
ATOM 4844 O O . LYS B 1 263 ? -5.191 -15.453 14.531 1 63.88 263 LYS B O 1
ATOM 4849 N N . ARG B 1 264 ? -4.391 -13.406 14.906 1 66.06 264 ARG B N 1
ATOM 4850 C CA . ARG B 1 264 ? -3.465 -13.438 13.781 1 66.06 264 ARG B CA 1
ATOM 4851 C C . ARG B 1 264 ? -2.348 -14.453 14.023 1 66.06 264 ARG B C 1
ATOM 4853 O O . ARG B 1 264 ? -1.936 -15.156 13.102 1 66.06 264 ARG B O 1
ATOM 4860 N N . LYS B 1 265 ? -1.933 -14.406 15.289 1 70.44 265 LYS B N 1
ATOM 4861 C CA . LYS B 1 265 ? -0.916 -15.391 15.648 1 70.44 265 LYS B CA 1
ATOM 4862 C C . LYS B 1 265 ? -1.424 -16.812 15.422 1 70.44 265 LYS B C 1
ATOM 4864 O O . LYS B 1 265 ? -0.7 -17.656 14.898 1 70.44 265 LYS B O 1
ATOM 4869 N N . THR B 1 266 ? -2.672 -16.938 15.773 1 70.81 266 THR B N 1
ATOM 4870 C CA . THR B 1 266 ? -3.27 -18.25 15.617 1 70.81 266 THR B CA 1
ATOM 4871 C C . THR B 1 266 ? -3.436 -18.609 14.141 1 70.81 266 THR B C 1
ATOM 4873 O O . THR B 1 266 ? -3.121 -19.719 13.727 1 70.81 266 THR B O 1
ATOM 4876 N N . GLU B 1 267 ? -3.816 -17.656 13.344 1 68.06 267 GLU B N 1
ATOM 4877 C CA . GLU B 1 267 ? -4.09 -17.922 11.938 1 68.06 267 GLU B CA 1
ATOM 4878 C C . GLU B 1 267 ? -2.799 -18.172 11.164 1 68.06 267 GLU B C 1
ATOM 4880 O O . GLU B 1 267 ? -2.734 -19.094 10.344 1 68.06 267 GLU B O 1
ATOM 4885 N N . ILE B 1 268 ? -1.737 -17.406 11.414 1 67.88 268 ILE B N 1
ATOM 4886 C CA . ILE B 1 268 ? -0.452 -17.609 10.758 1 67.88 268 ILE B CA 1
ATOM 4887 C C . ILE B 1 268 ? 0.174 -18.922 11.242 1 67.88 268 ILE B C 1
ATOM 4889 O O . ILE B 1 268 ? 0.768 -19.656 10.453 1 67.88 268 ILE B O 1
ATOM 4893 N N . GLY B 1 269 ? -0.04 -19.078 12.539 1 70.56 269 GLY B N 1
ATOM 4894 C CA . GLY B 1 269 ? 0.405 -20.359 13.078 1 70.56 269 GLY B CA 1
ATOM 4895 C C . GLY B 1 269 ? -0.278 -21.547 12.43 1 70.56 269 GLY B C 1
ATOM 4896 O O . GLY B 1 269 ? 0.371 -22.547 12.117 1 70.56 269 GLY B O 1
ATOM 4897 N N . GLU B 1 270 ? -1.549 -21.375 12.219 1 71.75 270 GLU B N 1
ATOM 4898 C CA . GLU B 1 270 ? -2.301 -22.438 11.531 1 71.75 270 GLU B CA 1
ATOM 4899 C C . GLU B 1 270 ? -1.818 -22.609 10.102 1 71.75 270 GLU B C 1
ATOM 4901 O O . GLU B 1 270 ? -1.724 -23.734 9.609 1 71.75 270 GLU B O 1
ATOM 4906 N N . MET B 1 271 ? -1.517 -21.547 9.43 1 68 271 MET B N 1
ATOM 4907 C CA . MET B 1 271 ? -1.004 -21.625 8.07 1 68 271 MET B CA 1
ATOM 4908 C C . MET B 1 271 ? 0.33 -22.359 8.031 1 68 271 MET B C 1
ATOM 4910 O O . MET B 1 271 ? 0.508 -23.297 7.242 1 68 271 MET B O 1
ATOM 4914 N N . ILE B 1 272 ? 1.19 -22 8.977 1 71.19 272 ILE B N 1
ATOM 4915 C CA . ILE B 1 272 ? 2.504 -22.641 9.031 1 71.19 272 ILE B CA 1
ATOM 4916 C C . ILE B 1 272 ? 2.35 -24.109 9.414 1 71.19 272 ILE B C 1
ATOM 4918 O O . ILE B 1 272 ? 2.975 -24.984 8.805 1 71.19 272 ILE B O 1
ATOM 4922 N N . GLY B 1 273 ? 1.446 -24.266 10.344 1 73.12 273 GLY B N 1
ATOM 4923 C CA . GLY B 1 273 ? 1.184 -25.641 10.758 1 73.12 273 GLY B CA 1
ATOM 4924 C C . GLY B 1 273 ? 0.613 -26.5 9.648 1 73.12 273 GLY B C 1
ATOM 4925 O O . GLY B 1 273 ? 0.975 -27.672 9.516 1 73.12 273 GLY B O 1
ATOM 4926 N N . SER B 1 274 ? -0.221 -25.953 8.828 1 73.31 274 SER B N 1
ATOM 4927 C CA . SER B 1 274 ? -0.802 -26.703 7.711 1 73.31 274 SER B CA 1
ATOM 4928 C C . SER B 1 274 ? 0.264 -27.078 6.688 1 73.31 274 SER B C 1
ATOM 4930 O O . SER B 1 274 ? 0.216 -28.172 6.117 1 73.31 274 SER B O 1
ATOM 4932 N N . PHE B 1 275 ? 1.227 -26.234 6.488 1 69.31 275 PHE B N 1
ATOM 4933 C CA . PHE B 1 275 ? 2.305 -26.547 5.559 1 69.31 275 PHE B CA 1
ATOM 4934 C C . PHE B 1 275 ? 3.232 -27.609 6.148 1 69.31 275 PHE B C 1
ATOM 4936 O O . PHE B 1 275 ? 3.734 -28.469 5.43 1 69.31 275 PHE B O 1
ATOM 4943 N N . GLU B 1 276 ? 3.34 -27.531 7.508 1 72.69 276 GLU B N 1
ATOM 4944 C CA . GLU B 1 276 ? 4.219 -28.469 8.188 1 72.69 276 GLU B CA 1
ATOM 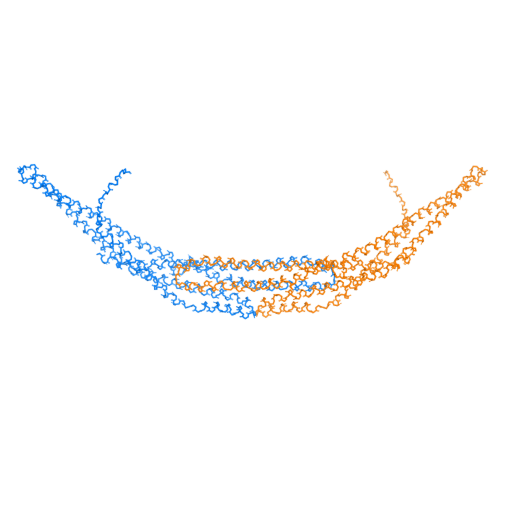4945 C C . GLU B 1 276 ? 3.588 -29.859 8.258 1 72.69 276 GLU B C 1
ATOM 4947 O O . GLU B 1 276 ? 4.293 -30.875 8.312 1 72.69 276 GLU B O 1
ATOM 4952 N N . SER B 1 277 ? 2.285 -29.875 8.156 1 71.5 277 SER B N 1
ATOM 4953 C CA . SER B 1 277 ? 1.583 -31.141 8.312 1 71.5 277 SER B CA 1
ATOM 4954 C C . SER B 1 277 ? 1.48 -31.891 6.98 1 71.5 277 SER B C 1
ATOM 4956 O O . SER B 1 277 ? 1.045 -33.031 6.938 1 71.5 277 SER B O 1
ATOM 4958 N N . ILE B 1 278 ? 1.902 -31.219 5.996 1 67.06 278 ILE B N 1
ATOM 4959 C CA . ILE B 1 278 ? 1.831 -31.859 4.688 1 67.06 278 ILE B CA 1
ATOM 4960 C C . ILE B 1 278 ? 2.867 -32.969 4.598 1 67.06 278 ILE B C 1
ATOM 4962 O O . ILE B 1 278 ? 4.055 -32.75 4.844 1 67.06 278 ILE B O 1
ATOM 4966 N N . CYS B 1 279 ? 2.369 -34.188 4.484 1 73.5 279 CYS B N 1
ATOM 4967 C CA . CYS B 1 279 ? 3.232 -35.344 4.262 1 73.5 279 CYS B CA 1
ATOM 4968 C C . CYS B 1 279 ? 3.572 -35.5 2.783 1 73.5 279 CYS B C 1
ATOM 4970 O O . CYS B 1 279 ? 2.785 -36.062 2.014 1 73.5 279 CYS B O 1
ATOM 4972 N N . ILE B 1 280 ? 4.715 -35.125 2.426 1 74.38 280 ILE B N 1
ATOM 4973 C CA . ILE B 1 280 ? 5.145 -35.094 1.03 1 74.38 280 ILE B CA 1
ATOM 4974 C C . ILE B 1 280 ? 5.195 -36.5 0.475 1 74.38 280 ILE B C 1
ATOM 4976 O O . ILE B 1 280 ? 4.844 -36.75 -0.684 1 74.38 280 ILE B O 1
ATOM 4980 N N . GLU B 1 281 ? 5.539 -37.469 1.344 1 77.81 281 GLU B N 1
ATOM 4981 C CA . GLU B 1 281 ? 5.633 -38.844 0.901 1 77.81 281 GLU B CA 1
ATOM 4982 C C . GLU B 1 281 ? 4.27 -39.375 0.468 1 77.81 281 GLU B C 1
ATOM 4984 O O . GLU B 1 281 ? 4.164 -40.062 -0.54 1 77.81 281 GLU B O 1
ATOM 4989 N N . GLU B 1 282 ? 3.316 -38.969 1.253 1 78.06 282 GLU B N 1
ATOM 4990 C CA . GLU B 1 282 ? 1.965 -39.406 0.911 1 78.06 282 GLU B CA 1
ATOM 4991 C C . GLU B 1 282 ? 1.499 -38.75 -0.399 1 78.06 282 GLU B C 1
ATOM 4993 O O . GLU B 1 282 ? 0.826 -39.406 -1.201 1 78.06 282 GLU B O 1
ATOM 4998 N N . ILE B 1 283 ? 1.911 -37.594 -0.614 1 75.44 283 ILE B N 1
ATOM 4999 C CA . ILE B 1 283 ? 1.513 -36.906 -1.828 1 75.44 283 ILE B CA 1
ATOM 5000 C C . ILE B 1 283 ? 2.205 -37.531 -3.037 1 75.44 283 ILE B C 1
ATOM 5002 O O . ILE B 1 283 ? 1.584 -37.719 -4.086 1 75.44 283 ILE B O 1
ATOM 5006 N N . ILE B 1 284 ? 3.422 -37.906 -2.867 1 77.19 284 ILE B N 1
ATOM 5007 C CA . ILE B 1 284 ? 4.18 -38.531 -3.945 1 77.19 284 ILE B CA 1
ATOM 5008 C C . ILE B 1 284 ? 3.57 -39.875 -4.285 1 77.19 284 ILE B C 1
ATOM 5010 O O . ILE B 1 284 ? 3.416 -40.219 -5.461 1 77.19 284 ILE B O 1
ATOM 5014 N N . GLU B 1 285 ? 3.229 -40.594 -3.25 1 83.25 285 GLU B N 1
ATOM 5015 C CA . GLU B 1 285 ? 2.627 -41.906 -3.471 1 83.25 285 GLU B CA 1
ATOM 5016 C C . GLU B 1 285 ? 1.277 -41.781 -4.172 1 83.25 285 GLU B C 1
ATOM 5018 O O . GLU B 1 285 ? 0.965 -42.562 -5.07 1 83.25 285 GLU B O 1
ATOM 5023 N N . ARG B 1 286 ? 0.531 -40.875 -3.754 1 80.69 286 ARG B N 1
ATOM 5024 C CA . ARG B 1 286 ? -0.756 -40.656 -4.402 1 80.69 286 ARG B CA 1
ATOM 5025 C C . ARG B 1 286 ? -0.572 -40.219 -5.859 1 80.69 286 ARG B C 1
ATOM 5027 O O . ARG B 1 286 ? -1.344 -40.656 -6.727 1 80.69 286 ARG B O 1
ATOM 5034 N N . SER B 1 287 ? 0.47 -39.406 -6.121 1 80.31 287 SER B N 1
ATOM 5035 C CA . SER B 1 287 ? 0.762 -39 -7.488 1 80.31 287 SER B CA 1
ATOM 5036 C C . SER B 1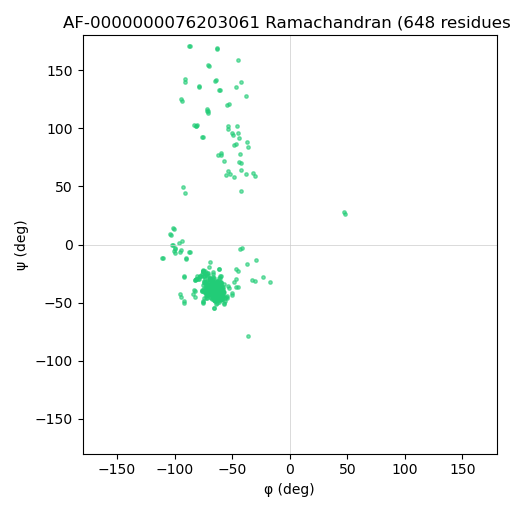 287 ? 1.148 -40.188 -8.367 1 80.31 287 SER B C 1
ATOM 5038 O O . SER B 1 287 ? 0.715 -40.281 -9.516 1 80.31 287 SER B O 1
ATOM 5040 N N . LYS B 1 288 ? 1.888 -41.031 -7.758 1 84.69 288 LYS B N 1
ATOM 5041 C CA . LYS B 1 288 ? 2.289 -42.25 -8.484 1 84.69 288 LYS B CA 1
ATOM 5042 C C . LYS B 1 288 ? 1.078 -43.094 -8.844 1 84.69 288 LYS B C 1
ATOM 5044 O O . LYS B 1 288 ? 0.962 -43.594 -9.977 1 84.69 288 LYS B O 1
ATOM 5049 N N . GLN B 1 289 ? 0.231 -43.188 -7.895 1 86.19 289 GLN B N 1
ATOM 5050 C CA . GLN B 1 289 ? -0.966 -44 -8.109 1 86.19 289 GLN B CA 1
ATOM 5051 C C . GLN B 1 289 ? -1.852 -43.375 -9.195 1 86.19 289 GLN B C 1
ATOM 5053 O O . GLN B 1 289 ? -2.41 -44.094 -10.023 1 86.19 289 GLN B O 1
ATOM 5058 N N . ASP B 1 290 ? -1.913 -42.125 -9.156 1 84.75 290 ASP B N 1
ATOM 5059 C CA . ASP B 1 290 ? -2.74 -41.438 -10.148 1 84.75 290 ASP B CA 1
ATOM 5060 C C . ASP B 1 290 ? -2.156 -41.594 -11.547 1 84.75 290 ASP B C 1
ATOM 5062 O O . ASP B 1 290 ? -2.895 -41.781 -12.516 1 84.75 290 ASP B O 1
ATOM 5066 N N . ILE B 1 291 ? -0.821 -41.438 -11.641 1 86.62 291 ILE B N 1
ATOM 5067 C CA . ILE B 1 291 ? -0.141 -41.594 -12.922 1 86.62 291 ILE B CA 1
ATOM 5068 C C . ILE B 1 291 ? -0.409 -42.969 -13.492 1 86.62 291 ILE B C 1
ATOM 5070 O O . ILE B 1 291 ? -0.777 -43.125 -14.656 1 86.62 291 ILE B O 1
ATOM 5074 N N . GLU B 1 292 ? -0.359 -43.938 -12.594 1 88 292 GLU B N 1
ATOM 5075 C CA . GLU B 1 292 ? -0.562 -45.312 -13.031 1 88 292 GLU B CA 1
ATOM 5076 C C . GLU B 1 292 ? -2.021 -45.562 -13.391 1 88 292 GLU B C 1
ATOM 5078 O O . GLU B 1 292 ? -2.311 -46.25 -14.383 1 88 292 GLU B O 1
ATOM 5083 N N . ALA B 1 293 ? -2.926 -44.969 -12.602 1 86.62 293 ALA B N 1
ATOM 5084 C CA . ALA B 1 293 ? -4.352 -45.156 -12.875 1 86.62 293 ALA B CA 1
ATOM 5085 C C . ALA B 1 293 ? -4.727 -44.5 -14.211 1 86.62 293 ALA B C 1
ATOM 5087 O O . ALA B 1 293 ? -5.473 -45.094 -15 1 86.62 293 ALA B O 1
ATOM 5088 N N . ARG B 1 294 ? -4.199 -43.406 -14.492 1 86 294 ARG B N 1
ATOM 5089 C CA . ARG B 1 294 ? -4.496 -42.719 -15.742 1 86 294 ARG B CA 1
ATOM 5090 C C . ARG B 1 294 ? -3.879 -43.438 -16.938 1 86 294 ARG B C 1
ATOM 5092 O O . ARG B 1 294 ? -4.496 -43.562 -17.984 1 86 294 ARG B O 1
ATOM 5099 N N . ALA B 1 295 ? -2.619 -43.906 -16.719 1 88.25 295 ALA B N 1
ATOM 5100 C CA . ALA B 1 295 ? -1.97 -44.688 -17.781 1 88.25 295 ALA B CA 1
ATOM 5101 C C . ALA B 1 295 ? -2.771 -45.938 -18.109 1 88.25 295 ALA B C 1
ATOM 5103 O O . ALA B 1 295 ? -2.953 -46.281 -19.281 1 88.25 295 ALA B O 1
ATOM 5104 N N . ASN B 1 296 ? -3.387 -46.531 -17.078 1 87.5 296 ASN B N 1
ATOM 5105 C CA . ASN B 1 296 ? -4.191 -47.75 -17.266 1 87.5 296 ASN B CA 1
ATOM 5106 C C . ASN B 1 296 ? -5.512 -47.438 -17.969 1 87.5 296 ASN B C 1
ATOM 5108 O O . ASN B 1 296 ? -5.973 -48.188 -18.812 1 87.5 296 ASN B O 1
ATOM 5112 N N . THR B 1 297 ? -6.121 -46.312 -17.625 1 86.12 297 THR B N 1
ATOM 5113 C CA . THR B 1 297 ? -7.367 -45.875 -18.25 1 86.12 297 THR B CA 1
ATOM 5114 C C . THR B 1 297 ? -7.152 -45.594 -19.734 1 86.12 297 THR B C 1
ATOM 5116 O O . THR B 1 297 ? -7.965 -46 -20.578 1 86.12 297 THR B O 1
ATOM 5119 N N . ARG B 1 298 ? -6.102 -44.906 -20.094 1 82.06 298 ARG B N 1
ATOM 5120 C CA . ARG B 1 298 ? -5.785 -44.625 -21.484 1 82.06 298 ARG B CA 1
ATOM 5121 C C . ARG B 1 298 ? -5.484 -45.875 -22.266 1 82.06 298 ARG B C 1
ATOM 5123 O O . ARG B 1 298 ? -5.844 -46 -23.438 1 82.06 298 ARG B O 1
ATOM 5130 N N . LYS B 1 299 ? -4.852 -46.812 -21.609 1 80.88 299 LYS B N 1
ATOM 5131 C CA . LYS B 1 299 ? -4.57 -48.094 -22.25 1 80.88 299 LYS B CA 1
ATOM 5132 C C . LYS B 1 299 ? -5.863 -48.812 -22.594 1 80.88 299 LYS B C 1
ATOM 5134 O O . LYS B 1 299 ? -5.988 -49.375 -23.688 1 80.88 299 LYS B O 1
ATOM 5139 N N . LYS B 1 300 ? -6.824 -48.719 -21.688 1 75.69 300 LYS B N 1
ATOM 5140 C CA . LYS B 1 300 ? -8.102 -49.406 -21.922 1 75.69 300 LYS B CA 1
ATOM 5141 C C . LYS B 1 300 ? -8.906 -48.688 -23.016 1 75.69 300 LYS B C 1
ATOM 5143 O O . LYS B 1 300 ? -9.57 -49.312 -23.828 1 75.69 300 LYS B O 1
ATOM 5148 N N . GLY B 1 301 ? -8.883 -47.344 -23.094 1 65.69 301 GLY B N 1
ATOM 5149 C CA . GLY B 1 301 ? -9.555 -46.625 -24.156 1 65.69 301 GLY B CA 1
ATOM 5150 C C . GLY B 1 301 ? -8.906 -46.812 -25.516 1 65.69 301 GLY B C 1
ATOM 5151 O O . GLY B 1 301 ? -9.594 -46.875 -26.531 1 65.69 301 GLY B O 1
ATOM 5152 N N . HIS B 1 302 ? -7.641 -46.781 -25.625 1 57.5 302 HIS B N 1
ATOM 5153 C CA . HIS B 1 302 ? -6.941 -47.094 -26.859 1 57.5 302 HIS B CA 1
ATOM 5154 C C . HIS B 1 302 ? -7.223 -48.531 -27.281 1 57.5 302 HIS B C 1
ATOM 5156 O O . HIS B 1 302 ? -7.25 -48.844 -28.484 1 57.5 302 HIS B O 1
ATOM 5162 N N . ILE B 1 303 ? -7.48 -49.344 -26.312 1 50.72 303 ILE B N 1
ATOM 5163 C CA . ILE B 1 303 ? -7.863 -50.719 -26.641 1 50.72 303 ILE B CA 1
ATOM 5164 C C . ILE B 1 303 ? -9.219 -50.719 -27.344 1 50.72 303 ILE B C 1
ATOM 5166 O O . ILE B 1 303 ? -9.422 -51.469 -28.312 1 50.72 303 ILE B O 1
ATOM 5170 N N . PHE B 1 304 ? -10.07 -49.812 -26.984 1 44.84 304 PHE B N 1
ATOM 5171 C CA . PHE B 1 304 ? -11.375 -49.781 -27.641 1 44.84 304 PHE B CA 1
ATOM 5172 C C . PHE B 1 304 ? -11.242 -49.219 -29.062 1 44.84 304 PHE B C 1
ATOM 5174 O O . PHE B 1 304 ? -11.898 -49.719 -29.984 1 44.84 304 PHE B O 1
ATOM 5181 N N . GLU B 1 305 ? -10.445 -48.312 -29.203 1 45.5 305 GLU B N 1
ATOM 5182 C CA . GLU B 1 305 ? -10.289 -47.75 -30.547 1 45.5 305 GLU B CA 1
ATOM 5183 C C . GLU B 1 305 ? -9.609 -48.781 -31.469 1 45.5 305 GLU B C 1
ATOM 5185 O O . GLU B 1 305 ? -10 -48.906 -32.625 1 45.5 305 GLU B O 1
ATOM 5190 N N . LEU B 1 306 ? -8.75 -49.531 -31.047 1 43.28 306 LEU B N 1
ATOM 5191 C CA . LEU B 1 306 ? -8.078 -50.5 -31.891 1 43.28 306 LEU B CA 1
ATOM 5192 C C . LEU B 1 306 ? -8.992 -51.688 -32.188 1 43.28 306 LEU B C 1
ATOM 5194 O O . LEU B 1 306 ? -9.031 -52.219 -33.312 1 43.28 306 LEU B O 1
ATOM 5198 N N . GLN B 1 307 ? -9.828 -52.062 -31.203 1 42.16 307 GLN B N 1
ATOM 5199 C CA . GLN B 1 307 ? -10.766 -53.156 -31.453 1 42.16 307 GLN B CA 1
ATOM 5200 C C . GLN B 1 307 ? -11.852 -52.75 -32.438 1 42.16 307 GLN B C 1
ATOM 5202 O O . GLN B 1 307 ? -12.281 -53.531 -33.281 1 42.16 307 GLN B O 1
ATOM 5207 N N . GLU B 1 308 ? -12.219 -51.469 -32.344 1 40.19 308 GLU B N 1
ATOM 5208 C CA . GLU B 1 308 ? -13.242 -51.031 -33.281 1 40.19 308 GLU B CA 1
ATOM 5209 C C . GLU B 1 308 ? -12.672 -50.875 -34.688 1 40.19 308 GLU B C 1
ATOM 5211 O O . GLU B 1 308 ? -13.398 -51.062 -35.656 1 40.19 308 GLU B O 1
ATOM 5216 N N . MET B 1 309 ? -11.484 -50.625 -34.719 1 35.81 309 MET B N 1
ATOM 5217 C CA . MET B 1 309 ? -10.898 -50.5 -36.031 1 35.81 309 MET B CA 1
ATOM 5218 C C . MET B 1 309 ? -10.797 -51.844 -36.719 1 35.81 309 MET B C 1
ATOM 5220 O O . MET B 1 309 ? -10.68 -51.906 -37.938 1 35.81 309 MET B O 1
ATOM 5224 N N . PHE B 1 310 ? -10.703 -52.906 -35.969 1 35.78 310 PHE B N 1
ATOM 5225 C CA . PHE B 1 310 ? -10.617 -54.25 -36.562 1 35.78 310 PHE B CA 1
ATOM 5226 C C . PHE B 1 310 ? -11.992 -54.875 -36.625 1 35.78 310 PHE B C 1
ATOM 5228 O O . PHE B 1 310 ? -12.117 -56.062 -37.031 1 35.78 310 PHE B O 1
ATOM 5235 N N . THR B 1 311 ? -13.055 -54.219 -36.031 1 32.78 311 THR B N 1
ATOM 5236 C CA . THR B 1 311 ? -14.344 -54.844 -36.312 1 32.78 311 THR B CA 1
ATOM 5237 C C . THR B 1 311 ? -14.758 -54.594 -37.781 1 32.78 311 THR B C 1
ATOM 5239 O O . THR B 1 311 ? -14.695 -53.469 -38.25 1 32.78 311 THR B O 1
ATOM 5242 N N . PRO B 1 312 ? -14.891 -55.594 -38.594 1 32.41 312 PRO B N 1
ATOM 5243 C CA . PRO B 1 312 ? -15.398 -55.469 -39.969 1 32.41 312 PRO B CA 1
ATOM 5244 C C . PRO B 1 312 ? -16.656 -54.594 -40.031 1 32.41 312 PRO B C 1
ATOM 5246 O O . PRO B 1 312 ? -17.531 -54.688 -39.188 1 32.41 312 PRO B O 1
ATOM 5249 N N . MET B 1 313 ? -16.547 -53.375 -40.438 1 31.58 313 MET B N 1
ATOM 5250 C CA . MET B 1 313 ? -17.719 -52.562 -40.781 1 31.58 313 MET B CA 1
ATOM 5251 C C . MET B 1 313 ? -18.781 -53.406 -41.469 1 31.58 313 MET B C 1
ATOM 5253 O O . MET B 1 313 ? -18.531 -53.938 -42.562 1 31.58 313 MET B O 1
ATOM 5257 N N . LYS B 1 314 ? -19.656 -54.031 -40.781 1 34.66 314 LYS B N 1
ATOM 5258 C CA . LYS B 1 314 ? -20.844 -54.531 -41.469 1 34.66 314 LYS B CA 1
ATOM 5259 C C . LYS B 1 314 ? -21.516 -53.469 -42.312 1 34.66 314 LYS B C 1
ATOM 5261 O O . LYS B 1 314 ? -21.844 -52.375 -41.781 1 34.66 314 LYS B O 1
ATOM 5266 N N . HIS B 1 315 ? -21.328 -53.281 -43.625 1 31.28 315 HIS B N 1
ATOM 5267 C CA . HIS B 1 315 ? -22.031 -52.562 -44.688 1 31.28 315 HIS B CA 1
ATOM 5268 C C . HIS B 1 315 ? -23.531 -52.75 -44.594 1 31.28 315 HIS B C 1
ATOM 5270 O O . HIS B 1 315 ? -24.062 -53.812 -44.844 1 31.28 315 HIS B O 1
ATOM 5276 N N . ASN B 1 316 ? -24.219 -52.281 -43.531 1 29.08 316 ASN B N 1
ATOM 5277 C CA . ASN B 1 316 ? -25.656 -52.219 -43.656 1 29.08 316 ASN B CA 1
ATOM 5278 C C . ASN B 1 316 ? -26.078 -51.312 -44.812 1 29.08 316 ASN B C 1
ATOM 5280 O O . ASN B 1 316 ? -25.922 -50.094 -44.719 1 29.08 316 ASN B O 1
ATOM 5284 N N . ILE B 1 317 ? -25.984 -51.75 -46.094 1 30.23 317 ILE B N 1
ATOM 5285 C CA . ILE B 1 317 ? -26.578 -51.281 -47.312 1 30.23 317 ILE B CA 1
ATOM 5286 C C . ILE B 1 317 ? -28.078 -51.156 -47.156 1 30.23 317 ILE B C 1
ATOM 5288 O O . ILE B 1 317 ? -28.797 -52.156 -47.125 1 30.23 317 ILE B O 1
ATOM 5292 N N . GLY B 1 318 ? -28.609 -50.312 -46.219 1 30.38 318 GLY B N 1
ATOM 5293 C CA . GLY B 1 318 ? -30.047 -50.125 -46.312 1 30.38 318 GLY B CA 1
ATOM 5294 C C . GLY B 1 318 ? -30.5 -49.531 -47.625 1 30.38 318 GLY B C 1
ATOM 5295 O O . GLY B 1 318 ? -29.734 -48.781 -48.281 1 30.38 318 GLY B O 1
ATOM 5296 N N . PRO B 1 319 ? -31.562 -50.094 -48.312 1 29.02 319 PRO B N 1
ATOM 5297 C CA . PRO B 1 319 ? -32.125 -49.781 -49.625 1 29.02 319 PRO B CA 1
ATOM 5298 C C . PRO B 1 319 ? -32.5 -48.281 -49.75 1 29.02 319 PRO B C 1
ATOM 5300 O O . PRO B 1 319 ? -32.812 -47.625 -48.75 1 29.02 319 PRO B O 1
ATOM 5303 N N . ARG B 1 320 ? -31.922 -47.562 -50.688 1 25.92 320 ARG B N 1
ATOM 5304 C CA . ARG B 1 320 ? -32.281 -46.25 -51.219 1 25.92 320 ARG B CA 1
ATOM 5305 C C . ARG B 1 320 ? -33.781 -46.188 -51.562 1 25.92 320 ARG B C 1
ATOM 5307 O O . ARG B 1 320 ? -34.25 -46.969 -52.406 1 25.92 320 ARG B O 1
ATOM 5314 N N . LYS B 1 321 ? -34.594 -45.875 -50.594 1 31.25 321 LYS B N 1
ATOM 5315 C CA . LYS B 1 321 ? -35.969 -45.562 -50.938 1 31.25 321 LYS B CA 1
ATOM 5316 C C . LYS B 1 321 ? -36.031 -44.469 -52 1 31.25 321 LYS B C 1
ATOM 5318 O O . LYS B 1 321 ? -35.406 -43.406 -51.844 1 31.25 321 LYS B O 1
ATOM 5323 N N . ASP B 1 322 ? -36.281 -44.875 -53.281 1 24.11 322 ASP B N 1
ATOM 5324 C CA . ASP B 1 322 ? -36.719 -44.125 -54.469 1 24.11 322 ASP B CA 1
ATOM 5325 C C . ASP B 1 322 ? -37.844 -43.156 -54.125 1 24.11 322 ASP B C 1
ATOM 5327 O O . ASP B 1 322 ? -38.906 -43.562 -53.688 1 24.11 322 ASP B O 1
ATOM 5331 N N . ALA B 1 323 ? -37.625 -42.062 -53.406 1 32.06 323 ALA B N 1
ATOM 5332 C CA . ALA B 1 323 ? -38.625 -41 -53.406 1 32.06 323 ALA B CA 1
ATOM 5333 C C . ALA B 1 323 ? -39.094 -40.688 -54.844 1 32.06 323 ALA B C 1
ATOM 5335 O O . ALA B 1 323 ? -38.281 -40.281 -55.688 1 32.06 323 ALA B O 1
ATOM 5336 N N . THR B 1 324 ? -40.094 -41.406 -55.375 1 24.09 324 THR B N 1
ATOM 5337 C CA . THR B 1 324 ? -40.969 -41.094 -56.5 1 24.09 324 THR B CA 1
ATOM 5338 C C . THR B 1 324 ? -41.344 -39.625 -56.531 1 24.09 324 THR B C 1
ATOM 5340 O O . THR B 1 324 ? -41.594 -39.031 -55.469 1 24.09 324 THR B O 1
ATOM 5343 N N . PHE B 1 325 ? -41.156 -38.969 -57.656 1 26.95 325 PHE B N 1
ATOM 5344 C CA . PHE B 1 325 ? -41.594 -37.719 -58.312 1 26.95 325 PHE B CA 1
ATOM 5345 C C . PHE B 1 325 ? -43.031 -37.406 -58 1 26.95 325 PHE B C 1
ATOM 5347 O O . PHE B 1 325 ? -43.344 -36.281 -57.594 1 26.95 325 PHE B O 1
ATOM 5354 N N . ARG B 1 326 ? -44.312 -38.031 -58.625 1 23.39 326 ARG B N 1
ATOM 5355 C CA . ARG B 1 326 ? -45.625 -37.406 -58.781 1 23.39 326 ARG B CA 1
ATOM 5356 C C . ARG B 1 326 ? -46.406 -37.375 -57.469 1 23.39 326 ARG B C 1
ATOM 5358 O O . ARG B 1 326 ? -46.375 -38.344 -56.719 1 23.39 326 ARG B O 1
#

Solvent-accessible surface area (backbone atoms only — not comparable to full-atom values): 34104 Å² total; per-residue (Å²): 127,69,76,67,61,72,64,45,47,60,57,38,31,40,51,41,45,50,54,50,46,52,42,51,48,50,45,49,53,52,49,28,50,45,48,47,51,54,31,48,52,36,52,52,46,36,49,54,46,52,51,46,44,52,51,44,46,66,62,48,47,63,43,30,64,72,38,67,53,45,75,36,68,57,53,57,52,41,64,40,42,56,50,55,53,50,37,51,54,39,47,49,32,28,45,46,38,59,35,80,90,10,35,29,41,47,42,48,44,59,56,37,43,47,71,60,41,69,80,50,97,58,76,29,69,69,54,54,48,52,55,50,49,53,53,47,48,51,50,50,50,49,51,50,53,39,49,54,47,49,52,50,44,51,53,50,52,51,49,46,55,52,48,52,54,51,43,56,54,46,47,57,48,23,69,69,66,73,40,73,69,43,49,52,54,42,51,51,47,52,51,50,49,54,51,50,53,52,49,44,55,52,46,51,53,50,39,52,52,47,51,50,50,42,52,50,49,51,63,67,42,46,64,56,42,52,49,51,38,52,52,50,50,51,52,42,50,53,50,50,52,50,52,49,54,31,51,32,47,52,47,57,35,47,52,68,66,26,20,72,43,66,64,48,38,48,50,47,47,47,36,32,47,53,46,66,64,55,55,64,67,58,37,51,51,50,39,51,49,47,29,49,51,50,24,51,50,50,52,53,50,53,48,50,53,54,51,55,68,68,43,75,77,73,78,76,77,67,80,81,75,78,81,75,83,125,129,70,74,68,62,72,63,46,45,60,56,40,31,39,51,42,46,49,54,50,43,51,43,52,50,49,44,48,52,50,49,30,51,44,50,47,51,54,32,47,52,35,52,52,46,35,50,53,44,52,50,48,46,53,53,44,47,65,62,47,47,63,44,30,64,72,38,68,52,46,73,35,70,58,53,56,53,41,64,42,42,56,49,54,52,51,37,52,56,40,46,50,31,28,45,46,38,60,34,80,87,12,34,30,41,47,42,47,45,58,56,40,43,49,70,60,42,70,81,52,96,57,76,30,68,68,53,54,49,52,56,50,49,52,53,47,50,54,50,51,49,47,52,50,52,39,50,55,47,50,52,51,43,51,53,51,51,51,49,47,55,52,48,52,53,50,42,57,54,46,48,56,48,24,70,68,66,74,40,74,69,44,49,52,54,42,52,51,47,51,51,50,49,53,52,50,54,53,48,45,55,53,47,51,52,50,39,53,52,45,51,49,50,44,51,51,49,53,62,68,41,46,63,54,43,52,50,52,38,51,52,50,50,50,53,44,52,53,51,51,52,50,52,48,53,29,51,33,48,51,44,56,36,48,53,70,65,25,20,70,42,65,64,47,41,48,52,46,48,48,35,32,47,54,47,67,65,57,55,62,67,59,39,50,51,51,39,51,49,48,30,47,52,50,21,50,51,51,51,54,53,52,48,50,55,54,51,55,68,68,46,77,78,76,79,79,77,71,82,81,77,76,79,78,86,132

Nearest PDB structures (foldseek):
  3q0k-assembly1_A  TM=6.141E-01  e=5.601E-03  Homo sapiens
  7aan-assembly1_B  TM=4.526E-01  e=5.138E-01  Homo sapiens
  2d1l-assembly1_A  TM=2.010E-01  e=1.737E-01  Mus musculus
  4tql-assembly1_A  TM=2.965E-01  e=1.059E+00  synthetic construct
  5nnv-assembly4_D  TM=3.125E-01  e=2.346E-02  Bacillus subtilis subsp. subtilis str. 168

Sequence (652 aa):
MAMQKAEALPFLTVEEAIRRSKQTLRFQEELSLSIWERARIELVYIRHLKEWMVSTGSKLTPILEKAKDFTDEIVLKNLVKEALCTTEVHQNVHNALMCSGGPYSTLQRGIGLNKITKSSEERLLSDIEKEFYMFNRKRVQYESDIQKKKVSAEKMKSTIIELEEQLSKRSRIAHVRRSTRSHRKVDNLTNRLSMLRKQIESEKSIVEKKQDALSEFMSSINKDMKKLYIELTELQTKRMQLIYSQLKKFGCAFKEFNHGYKKRKTEIGEMIGSFESICIEEIIERSKQDIEARANTRKKGHIFELQEMFTPMKHNIGPRKDATFRMAMQKAEALPFLTVEEAIRRSKQTLRFQEELSLSIWERARIELVYIRHLKEWMVSTGSKLTPILEKAKDFTDEIVLKNLVKEALCTTEVHQNVHNALMCSGGPYSTLQRGIGLNKITKSSEERLLSDIEKEFYMFNRKRVQYESDIQKKKVSAEKMKSTIIELEEQLSKRSRIAHVRRSTRSHRKVDNLTNRLSMLRKQIESEKSIVEKKQDALSEFMSSINKDMKKLYIELTELQTKRMQLIYSQLKKFGCAFKEFNHGYKKRKTEIGEMIGSFESICIEEIIERSKQDIEARANTRKKGHIFELQEMFTPMKHNIGPRKDATFR

InterPro domains:
  IPR027267 AH/BAR domain superfamily [G3DSA:1.20.1270.60] (12-294)

Radius of gyration: 53.38 Å; Cα contacts (8 Å, |Δi|>4): 542; chains: 2; bounding box: 84×182×107 Å

Foldseek 3Di:
DPPQLVLCLLLLLLVLLLVVLVVLLVVLVVVLVVLVVVLVVLVVLLVVLVVCLVVLCVVQVVVCVVVVPPVRVVVSCVVSVVSVVSNVLSVLLSCQQPPCPALNNLSVCLSCCLVPVPVDPAHHSVRLVVVSVVLVVVLVVLVVVLVVLVVVLVVLVVVLVVLVVVLVVLVVVCVVPVDPVSVVVSVVSVVVSVVSVVVSVVSVVVSVVSSVVSVVSSVVCVVVSVVSSVSSLVSSLVSLVSNLVNQLSNLVSCVSVQDVPPVSNVVSVVSNVVSVPDDSVVVSVVSSVVSSVVSVVVSVVVVVVVVVVPPPPPPPPDDPPPPDDD/DPPQLVLCLLLLLLVLLLVVLVVLLVVLVVVLVVLLVVLVVLVVLLVVLVVVLVVLCVVQVVVCVVVVPPVRVVVSCVVSVVSVVSNVLSVLLSCQQPPCPALNNLSVCLSCCLVPVPVDPAHHSVRLVVVSVVLVVVLVVLVVVLVVLVVVLVVLVVVLVVLVVVLVVLVVVCVVPVDPVSVVVSVVSVVVSVVSVVVSVVSVVVSVVSSVVSVVSSVVCVVVSVVSSVSSLVSSLVSLVSNLVNQLSNLVSCVSVVPVPPVSNVVSVVSNVVSVPDDSVVVSVVSSVVSSVVSVVVSVVVVVVVVVVPPPPPPPPDDDPPPDDD

Organism: Mytilus galloprovincialis (NCBI:txid29158)

Secondary structure (DSSP, 8-state):
--TTTGGGHHHHHHHHHHHHHHHHHHHHHHHHHHHHHHHHHHHHHHHHHHHHHHHHHHHHHHHHHHSTTS-HHHHHHHHHHHHHHHHHHHHHHHHHHHSTTSHHHHHHHHHHHTTT--SSSPPPHHHHHHHHHHHHHHHHHHHHHHHHHHHHHHHHHHHHHHHHHHHHHHHHHHHHH--HHHHHHHHHHHHHHHHHHHHHHHHHHHHHHHHHHHHHHHHHHHHHHHHHHHHHHHHHHHHHHHHHHHHHHHHHHGGGG-BS-HHHHHHHHHHHHHHHT--HHHHHHHHHHHHHHHHHHHHHHHHHHHHHHTS---------------/--TTTGGGHHHHHHHHHHHHHHHHHHHHHHHHHHHHHHHHHHHHHHHHHHHHHHHHHHHHHHHHHHSTTS-HHHHHHHHHHHHHHHHHHHHHHHHHHHSTTSHHHHHHHHHHHHHH--SSSPPPHHHHHHHHHHHHHHHHHHHHHHHHHHHHHHHHHHHHHHHHHHHHHHHHHHHHH--HHHHHHHHHHHHHHHHHHHHHHHHHHHHHHHHHHHHHHHHHHHHHHHHHHHHHHHHHHHHHHHHHHHHHHHHHHGGGG-BS-HHHHHHHHHHHHHHHT--HHHHHHHHHHHHHHHHHHHHHHHHHHHHHHTS---------------

pLDDT: mean 79.58, std 18.03, range [23.39, 97.75]